Protein AF-0000000067930076 (afdb_homodimer)

Nearest PDB structures (foldseek):
  1twu-assembly1_A-2  TM=6.538E-01  e=2.895E+00  Bacillus subtilis

Solvent-accessible surface area (backbone atoms only — not comparable to full-atom values): 35234 Å² total; per-residue (Å²): 131,61,64,82,67,53,73,68,50,48,54,48,49,50,47,42,44,37,81,84,48,72,69,74,67,78,83,80,60,49,51,68,55,48,52,33,47,51,53,48,25,51,73,21,58,25,33,50,29,37,54,51,34,50,55,71,60,31,71,84,71,45,60,95,36,73,68,50,51,51,50,51,52,53,51,50,45,50,47,40,35,40,41,12,48,27,33,41,42,52,44,52,50,50,53,45,50,52,53,32,52,75,70,68,43,72,67,41,77,45,59,39,66,46,43,14,66,72,51,37,93,50,51,68,49,37,60,38,74,52,45,39,34,37,21,40,66,90,42,44,67,62,49,52,51,50,42,40,76,70,48,29,41,75,49,90,58,67,69,62,17,62,80,37,32,38,42,51,29,24,31,70,65,32,62,74,39,35,39,34,42,26,35,34,75,51,54,51,68,77,46,43,63,26,28,53,49,31,41,65,54,50,38,64,56,31,71,73,45,81,82,31,42,35,42,49,29,51,50,31,36,50,51,29,66,69,38,96,58,62,44,30,54,37,42,41,44,49,35,50,34,24,56,67,54,44,84,47,71,64,37,51,51,45,32,54,51,40,24,64,74,27,39,37,50,55,44,43,29,36,52,28,35,31,35,12,66,59,68,70,33,66,67,35,35,53,56,21,64,69,47,82,78,48,72,57,38,54,51,34,48,68,45,49,37,52,66,39,36,70,30,43,66,35,95,50,26,60,56,25,49,47,31,50,50,49,42,50,52,45,60,64,68,41,80,58,36,90,72,75,133,129,60,62,80,67,53,74,70,50,47,53,47,47,50,47,41,44,38,81,84,49,71,68,76,69,80,83,79,58,48,52,68,54,49,51,34,48,51,54,49,26,51,73,23,59,26,33,50,29,38,52,53,34,50,54,71,59,32,71,82,72,46,60,94,38,71,67,50,53,51,50,50,52,52,50,50,44,52,48,39,36,41,42,11,48,28,33,41,41,51,42,52,50,51,51,46,50,52,53,31,50,76,70,68,43,73,68,42,76,46,59,38,68,46,43,13,66,73,51,36,93,50,52,66,49,38,58,39,72,52,43,40,33,38,21,39,65,90,42,45,67,62,49,50,52,49,42,41,74,70,48,30,40,76,48,91,58,66,69,62,17,62,78,39,32,39,42,52,28,26,30,72,65,32,61,74,38,35,38,34,40,24,34,34,76,49,53,52,71,78,46,43,63,26,28,53,48,33,42,67,53,49,38,65,55,31,69,72,45,82,81,30,41,35,42,48,28,52,50,34,35,50,53,28,67,70,38,96,58,61,46,28,54,37,42,42,43,50,36,53,34,24,55,67,52,45,83,45,71,66,38,50,50,46,32,54,49,39,23,62,75,27,37,37,50,55,44,42,28,34,51,27,36,30,36,13,66,60,68,70,33,66,67,35,36,52,58,21,64,69,48,82,78,47,73,58,38,55,50,35,48,68,45,48,38,53,67,39,37,72,31,44,66,36,95,49,26,62,56,26,48,46,30,50,51,48,40,51,49,45,60,64,67,41,78,59,35,90,72,76,133

Organism: Mesorhizobium plurifarium (NCBI:txid69974)

Foldseek 3Di:
DQDDADPVLLLVLLQQLQLPHALDDDLPQDLVSVVSSLSLCVVLQQNQSNLVSCVVVPPVSYDPDPVSVVVSVVVVVVLVVLVVQQVVLVVLVVVLCVLCVVVPFDKDWAPQQLLLPQLHPHSSSGGDQEIEMAGALVCLVVSVVSSVVSQWDWDPDVPLCNLQQWTWTAHNVHRSYIYIYHQWLQRDPLLQQAFTDHPVLLCVLCVNPPPQLLSNLLSLLCCLLRDPLVQRVVSLSSNVSSLVRQDDVVSLVSNVVSCLQGRCLLSQLLSLCQSCVSNVPVSSNVSSVVRDDDPLSVLSNVLDHVVLSSCCPPPCVVSSVVSSVVNVVSSSPDDGRPDGD/DQDDADPVLLLVLLQQLQLPHALDDDLPADLVSVVSSLSLCVVLQQNQSNLVSCVVVPPVSYDPDPVSVVVSVVVVVVLVVLVVQQVVLVVLVVVLCVLCVVVVFDKDWAPQQLLLPQLHPHSSSGGDQEIEMAGAPVCLVVSVVSSVVSQWDWDPDVPLCNLQQWTWTAHNVHRSYIYIYHQWLQRDPLLQQAFTDHDVLLCVLCVNPPPQLLSRLLSLLCCLLRDPLVQRVVSLSSNVSSLVRDDDVVSLVSNVVSCLQGRCLLSQLLSLCQSCVSNVPVSSNVSSPVRDDDPLSVLSNVLDHVVLSSCCPPPCVVSSVVSSVVNVVSSSPDDGRPDGD

pLDDT: mean 86.09, std 12.57, range [43.91, 98.38]

Sequence (682 aa):
MLPELSPAQEKLLIKLADPEAPADWGNDVSAGDLLALVANAEFHGVLPIVLRKLRERGDADLPNDAGLRQKLAELRDQMTTATGQSMLLQYHGDRVMKALAAKGVPARIVKGPVFARRLYRQLADRPFTDIDILVDPAGIEAANRTIAECGFVLGSGEALSHALQEFKWLEKENSSLLIELHGNLVHDTGMRRRLSLGFRELRAIDKGETDTPAALLTIAIVHAAGGHKFHRLQLCVDVLQGVRALKSPEDEARLLEAARMTGIELELATVLNVTGRLFGAPRAIELADRIKPDLSIRLAKWLITGNMLLRVNSREKLRSRLSRDAFRWVQRLARPRPYPAMLPELSPAQEKLLIKLADPEAPADWGNDVSAGDLLALVANAEFHGVLPIVLRKLRERGDADLPNDAGLRQKLAELRDQMTTATGQSMLLQYHGDRVMKALAAKGVPARIVKGPVFARRLYRQLADRPFTDIDILVDPAGIEAANRTIAECGFVLGSGEALSHALQEFKWLEKENSSLLIELHGNLVHDTGMRRRLSLGFRELRAIDKGETDTPAALLTIAIVHAAGGHKFHRLQLCVDVLQGVRALKSPEDEARLLEAARMTGIELELATVLNVTGRLFGAPRAIELADRIKPDLSIRLAKWLITGNMLLRVNSREKLRSRLSRDAFRWVQRLARPRPYPA

Secondary structure (DSSP, 8-state):
-PPP--HHHHHHHHHHH-TTS-S---S---HHHHHHHHHHHHHTT-HHHHHHHHHHH-GGGS---HHHHHHHHHHHHHHHHHHHHHHHHHHHHHHHHHHHHHTT--EEEESHHHHHHHT-SSGGGS--SEEEEEE-GGGHHHHHHHHHHTTEEE-S-HHHHHHHTEEEEEESSBTT-EEEEESBS---HHHHTT---BHHHHHHHHTT-TT-HHHHHHHHHHHHHHSTTTT-HHHHHHHHHHHHH--SHHHHHHHHHHHHHHT-HHHHHHHHHHHHHHHT-HHHHHHHHTSPP-HHHHHHHHH--HHHHHTSSSTTHHHHHHHHHHHHHHHHHSPPPSS--/-PPP--HHHHHHHHHHH-TTS-S---S---HHHHHHHHHHHHHTT-HHHHHHHHHHH-GGGS---HHHHHHHHHHHHHHHHHHHHHHHHHHHHHHHHHHHHHTT--EEEESHHHHHHHT-SSGGGS--SEEEEEE-GGGHHHHHHHHHHTTEEE-S-HHHHHHHTEEEEEESSBTT-EEEEESBS---HHHHTT---BHHHHHHHHTT-TT-HHHHHHHHHHHHHHSTTTT-HHHHHHHHHHHHH--SHHHHHHHHHHHHHHT-HHHHHHHHHHHHHHHT-HHHHHHHHTSPP-HHHHHHHHHS-HHHHHTSSSTTHHHHHHHHHHHHHHHHHSPPPSS--

InterPro domains:
  IPR039498 Uncharacterised nucleotidyltransferase [PF14907] (35-280)

Radius of gyration: 28.94 Å; Cα contacts (8 Å, |Δi|>4): 1090; chains: 2; bounding box: 57×86×63 Å

Structure (mmCIF, N/CA/C/O backbone):
data_AF-0000000067930076-model_v1
#
loop_
_entity.id
_entity.type
_entity.pdbx_description
1 polymer 'Nucleotidyltransferase family protein'
#
loop_
_atom_site.group_PDB
_atom_site.id
_atom_site.type_symbol
_atom_site.label_atom_id
_atom_site.label_alt_id
_atom_site.label_comp_id
_atom_site.label_asym_id
_atom_site.label_entity_id
_atom_site.label_seq_id
_atom_site.pdbx_PDB_ins_code
_atom_site.Cartn_x
_atom_site.Cartn_y
_atom_site.Cartn_z
_atom_site.occupancy
_atom_site.B_iso_or_equiv
_atom_site.auth_seq_id
_atom_site.auth_comp_id
_atom_site.auth_asym_id
_atom_site.auth_atom_id
_atom_site.pdbx_PDB_model_num
ATOM 1 N N . MET A 1 1 ? 26.109 11.484 10.531 1 65.06 1 MET A N 1
ATOM 2 C CA . MET A 1 1 ? 25.938 12.883 10.156 1 65.06 1 MET A CA 1
ATOM 3 C C . MET A 1 1 ? 25.391 13 8.734 1 65.06 1 MET A C 1
ATOM 5 O O . MET A 1 1 ? 25.766 12.211 7.863 1 65.06 1 MET A O 1
ATOM 9 N N . LEU A 1 2 ? 24.375 13.844 8.508 1 79.62 2 LEU A N 1
ATOM 10 C CA . LEU A 1 2 ? 23.797 14.07 7.184 1 79.62 2 LEU A CA 1
ATOM 11 C C . LEU A 1 2 ? 24.812 14.758 6.27 1 79.62 2 LEU A C 1
ATOM 13 O O . LEU A 1 2 ? 25.5 15.695 6.68 1 79.62 2 LEU A O 1
ATOM 17 N N . PRO A 1 3 ? 25.094 14.234 5.164 1 85.19 3 PRO A N 1
ATOM 18 C CA . PRO A 1 3 ? 26.016 14.883 4.23 1 85.19 3 PRO A CA 1
ATOM 19 C C . PRO A 1 3 ? 25.625 16.328 3.906 1 85.19 3 PRO A C 1
ATOM 21 O O . PRO A 1 3 ? 24.422 16.609 3.76 1 85.19 3 PRO A O 1
ATOM 24 N N . GLU A 1 4 ? 26.609 17.188 3.826 1 84.94 4 GLU A N 1
ATOM 25 C CA . GLU A 1 4 ? 26.375 18.594 3.48 1 84.94 4 GLU A CA 1
ATOM 26 C C . GLU A 1 4 ? 26.047 18.75 1.997 1 84.94 4 GLU A C 1
ATOM 28 O O . GLU A 1 4 ? 26.625 18.047 1.156 1 84.94 4 GLU A O 1
ATOM 33 N N . LEU A 1 5 ? 25.188 19.672 1.793 1 88.56 5 LEU A N 1
ATOM 34 C CA . LEU A 1 5 ? 24.812 19.969 0.413 1 88.56 5 LEU A CA 1
ATOM 35 C C . LEU A 1 5 ? 25.359 21.328 -0.018 1 88.56 5 LEU A C 1
ATOM 37 O O . LEU A 1 5 ? 25.344 22.281 0.764 1 88.56 5 LEU A O 1
ATOM 41 N N . SER A 1 6 ? 25.938 21.359 -1.225 1 87.31 6 SER A N 1
ATOM 42 C CA . SER A 1 6 ? 26.234 22.656 -1.831 1 87.31 6 SER A CA 1
ATOM 43 C C . SER A 1 6 ? 24.969 23.469 -2.072 1 87.31 6 SER A C 1
ATOM 45 O O . SER A 1 6 ? 23.875 22.922 -2.053 1 87.31 6 SER A O 1
ATOM 47 N N . PRO A 1 7 ? 25.156 24.766 -2.234 1 87 7 PRO A N 1
ATOM 48 C CA . PRO A 1 7 ? 23.984 25.594 -2.52 1 87 7 PRO A CA 1
ATOM 49 C C . PRO A 1 7 ? 23.188 25.109 -3.732 1 87 7 PRO A C 1
ATOM 51 O O . PRO A 1 7 ? 21.953 25.125 -3.721 1 87 7 PRO A O 1
ATOM 54 N N . ALA A 1 8 ? 23.891 24.641 -4.688 1 86.81 8 ALA A N 1
ATOM 55 C CA . ALA A 1 8 ? 23.219 24.141 -5.879 1 86.81 8 ALA A CA 1
ATOM 56 C C . ALA A 1 8 ? 22.438 22.859 -5.562 1 86.81 8 ALA A C 1
ATOM 58 O O . ALA A 1 8 ? 21.328 22.672 -6.074 1 86.81 8 ALA A O 1
ATOM 59 N N . GLN A 1 9 ? 22.938 22.062 -4.688 1 88.12 9 GLN A N 1
ATOM 60 C CA . GLN A 1 9 ? 22.281 20.828 -4.285 1 88.12 9 GLN A CA 1
ATOM 61 C C . GLN A 1 9 ? 21.062 21.109 -3.41 1 88.12 9 GLN A C 1
ATOM 63 O O . GLN A 1 9 ? 20.062 20.406 -3.498 1 88.12 9 GLN A O 1
ATOM 68 N N . GLU A 1 10 ? 21.234 22.109 -2.598 1 90.31 10 GLU A N 1
ATOM 69 C CA . GLU A 1 10 ? 20.109 22.516 -1.773 1 90.31 10 GLU A CA 1
ATOM 70 C C . GLU A 1 10 ? 18.938 22.984 -2.635 1 90.31 10 GLU A C 1
ATOM 72 O O . GLU A 1 10 ? 17.781 22.609 -2.383 1 90.31 10 GLU A O 1
ATOM 77 N N . LYS A 1 11 ? 19.297 23.766 -3.619 1 89.94 11 LYS A N 1
ATOM 78 C CA . LYS A 1 11 ? 18.266 24.234 -4.539 1 89.94 11 LYS A CA 1
ATOM 79 C C . LYS A 1 11 ? 17.609 23.078 -5.27 1 89.94 11 LYS A C 1
ATOM 81 O O . LYS A 1 11 ? 16.391 23.078 -5.484 1 89.94 11 LYS A O 1
ATOM 86 N N . LEU A 1 12 ? 18.391 22.141 -5.598 1 90.88 12 LEU A N 1
ATOM 87 C CA . LEU A 1 12 ? 17.859 20.953 -6.27 1 90.88 12 LEU A CA 1
ATOM 88 C C . LEU A 1 12 ? 16.953 20.172 -5.34 1 90.88 12 LEU A C 1
ATOM 90 O O . LEU A 1 12 ? 15.883 19.703 -5.75 1 90.88 12 LEU A O 1
ATOM 94 N N . LEU A 1 13 ? 17.312 20 -4.102 1 92.75 13 LEU A N 1
ATOM 95 C CA . LEU A 1 13 ? 16.5 19.281 -3.123 1 92.75 13 LEU A CA 1
ATOM 96 C C . LEU A 1 13 ? 15.148 19.953 -2.957 1 92.75 13 LEU A C 1
ATOM 98 O O . LEU A 1 13 ? 14.117 19.281 -2.936 1 92.75 13 LEU A O 1
ATOM 102 N N . ILE A 1 14 ? 15.18 21.281 -2.902 1 93.5 14 ILE A N 1
ATOM 103 C CA . ILE A 1 14 ? 13.945 22.047 -2.73 1 93.5 14 ILE A CA 1
ATOM 104 C C . ILE A 1 14 ? 13.047 21.844 -3.951 1 93.5 14 ILE A C 1
ATOM 106 O O . ILE A 1 14 ? 11.844 21.625 -3.812 1 93.5 14 ILE A O 1
ATOM 110 N N . LYS A 1 15 ? 13.648 21.875 -5.066 1 93.19 15 LYS A N 1
ATOM 111 C CA . LYS A 1 15 ? 12.898 21.672 -6.297 1 93.19 15 LYS A CA 1
ATOM 112 C C . LYS A 1 15 ? 12.297 20.266 -6.348 1 93.19 15 LYS A C 1
ATOM 114 O O . LYS A 1 15 ? 11.125 20.094 -6.703 1 93.19 15 LYS A O 1
ATOM 119 N N . LEU A 1 16 ? 13.031 19.312 -5.918 1 93.44 16 LEU A N 1
ATOM 120 C CA . LEU A 1 16 ? 12.578 17.922 -5.953 1 93.44 16 LEU A CA 1
ATOM 121 C C . LEU A 1 16 ? 11.547 17.656 -4.863 1 93.44 16 LEU A C 1
ATOM 123 O O . LEU A 1 16 ? 10.711 16.766 -4.996 1 93.44 16 LEU A O 1
ATOM 127 N N . ALA A 1 17 ? 11.633 18.438 -3.824 1 95.25 17 ALA A N 1
ATOM 128 C CA . ALA A 1 17 ? 10.727 18.25 -2.693 1 95.25 17 ALA A CA 1
ATOM 129 C C . ALA A 1 17 ? 9.312 18.703 -3.041 1 95.25 17 ALA A C 1
ATOM 131 O O . ALA A 1 17 ? 8.344 18.297 -2.395 1 95.25 17 ALA A O 1
ATOM 132 N N . ASP A 1 18 ? 9.195 19.641 -3.973 1 96.62 18 ASP A N 1
ATOM 133 C CA . ASP A 1 18 ? 7.883 20.078 -4.422 1 96.62 18 ASP A CA 1
ATOM 134 C C . ASP A 1 18 ? 7.207 19.016 -5.285 1 96.62 18 ASP A C 1
ATOM 136 O O . ASP A 1 18 ? 7.648 18.75 -6.402 1 96.62 18 ASP A O 1
ATOM 140 N N . PRO A 1 19 ? 6.129 18.438 -4.75 1 96.44 19 PRO A N 1
ATOM 141 C CA . PRO A 1 19 ? 5.512 17.328 -5.488 1 96.44 19 PRO A CA 1
ATOM 142 C C . PRO A 1 19 ? 4.973 17.766 -6.852 1 96.44 19 PRO A C 1
ATOM 144 O O . PRO A 1 19 ? 4.801 16.922 -7.742 1 96.44 19 PRO A O 1
ATOM 147 N N . GLU A 1 20 ? 4.762 19 -7.145 1 94.62 20 GLU A N 1
ATOM 148 C CA . GLU A 1 20 ? 4.133 19.469 -8.383 1 94.62 20 GLU A CA 1
ATOM 149 C C . GLU A 1 20 ? 5.176 20 -9.359 1 94.62 20 GLU A C 1
ATOM 151 O O . GLU A 1 20 ? 4.875 20.203 -10.539 1 94.62 20 GLU A O 1
ATOM 156 N N . ALA A 1 21 ? 6.395 20.203 -8.852 1 92.12 21 ALA A N 1
ATOM 157 C CA . ALA A 1 21 ? 7.449 20.656 -9.75 1 92.12 21 ALA A CA 1
ATOM 158 C C . ALA A 1 21 ? 7.875 19.547 -10.703 1 92.12 21 ALA A C 1
ATOM 160 O O . ALA A 1 21 ? 7.82 18.359 -10.352 1 92.12 21 ALA A O 1
ATOM 161 N N . PRO A 1 22 ? 8.211 19.844 -11.891 1 87.62 22 PRO A N 1
ATOM 162 C CA . PRO A 1 22 ? 8.664 18.812 -12.828 1 87.62 22 PRO A CA 1
ATOM 163 C C . PRO A 1 22 ? 9.93 18.109 -12.367 1 87.62 22 PRO A C 1
ATOM 165 O O . PRO A 1 22 ? 10.734 18.688 -11.625 1 87.62 22 PRO A O 1
ATOM 168 N N . ALA A 1 23 ? 9.984 16.859 -12.711 1 81.19 23 ALA A N 1
ATOM 169 C CA . ALA A 1 23 ? 11.172 16.062 -12.43 1 81.19 23 ALA A CA 1
ATOM 170 C C . ALA A 1 23 ? 12.281 16.375 -13.43 1 81.19 23 ALA A C 1
ATOM 172 O O . ALA A 1 23 ? 12.703 15.492 -14.188 1 81.19 23 ALA A O 1
ATOM 173 N N . ASP A 1 24 ? 12.586 17.609 -13.602 1 76.69 24 ASP A N 1
ATOM 174 C CA . ASP A 1 24 ? 13.586 17.984 -14.594 1 76.69 24 ASP A CA 1
ATOM 175 C C . ASP A 1 24 ? 14.789 18.656 -13.938 1 76.69 24 ASP A C 1
ATOM 177 O O . ASP A 1 24 ? 14.656 19.719 -13.336 1 76.69 24 ASP A O 1
ATOM 181 N N . TRP A 1 25 ? 15.789 17.844 -13.734 1 70.62 25 TRP A N 1
ATOM 182 C CA . TRP A 1 25 ? 17.031 18.438 -13.25 1 70.62 25 TRP A CA 1
ATOM 183 C C . TRP A 1 25 ? 18.188 18.109 -14.188 1 70.62 25 TRP A C 1
ATOM 185 O O . TRP A 1 25 ? 18.078 17.234 -15.039 1 70.62 25 TRP A O 1
ATOM 195 N N . GLY A 1 26 ? 19.031 19.078 -14.234 1 65.69 26 GLY A N 1
ATOM 196 C CA . GLY A 1 26 ? 20.172 18.922 -15.133 1 65.69 26 GLY A CA 1
ATOM 197 C C . GLY A 1 26 ? 20.891 17.609 -14.977 1 65.69 26 GLY A C 1
ATOM 198 O O . GLY A 1 26 ? 20.703 16.906 -13.977 1 65.69 26 GLY A O 1
ATOM 199 N N . ASN A 1 27 ? 21.406 16.922 -16.047 1 63.16 27 ASN A N 1
ATOM 200 C CA . ASN A 1 27 ? 22.016 15.609 -16.203 1 63.16 27 ASN A CA 1
ATOM 201 C C . ASN A 1 27 ? 23.359 15.523 -15.5 1 63.16 27 ASN A C 1
ATOM 203 O O . ASN A 1 27 ? 24.016 14.477 -15.5 1 63.16 27 ASN A O 1
ATOM 207 N N . ASP A 1 28 ? 23.719 16.562 -14.789 1 72.31 28 ASP A N 1
ATOM 208 C CA . ASP A 1 28 ? 25.125 16.516 -14.406 1 72.31 28 ASP A CA 1
ATOM 209 C C . ASP A 1 28 ? 25.281 16.219 -12.922 1 72.31 28 ASP A C 1
ATOM 211 O O . ASP A 1 28 ? 26.266 16.625 -12.297 1 72.31 28 ASP A O 1
ATOM 215 N N . VAL A 1 29 ? 24.391 15.461 -12.422 1 81.88 29 VAL A N 1
ATOM 216 C CA . VAL A 1 29 ? 24.531 15.188 -10.992 1 81.88 29 VAL A CA 1
ATOM 217 C C . VAL A 1 29 ? 25.328 13.891 -10.797 1 81.88 29 VAL A C 1
ATOM 219 O O . VAL A 1 29 ? 25 12.859 -11.391 1 81.88 29 VAL A O 1
ATOM 222 N N . SER A 1 30 ? 26.453 13.992 -10.039 1 88.62 30 SER A N 1
ATOM 223 C CA . SER A 1 30 ? 27.281 12.82 -9.766 1 88.62 30 SER A CA 1
ATOM 224 C C . SER A 1 30 ? 26.562 11.836 -8.844 1 88.62 30 SER A C 1
ATOM 226 O O . SER A 1 30 ? 25.562 12.188 -8.211 1 88.62 30 SER A O 1
ATOM 228 N N . ALA A 1 31 ? 27.109 10.633 -8.773 1 91.69 31 ALA A N 1
ATOM 229 C CA . ALA A 1 31 ? 26.547 9.617 -7.879 1 91.69 31 ALA A CA 1
ATOM 230 C C . ALA A 1 31 ? 26.641 10.07 -6.426 1 91.69 31 ALA A C 1
ATOM 232 O O . ALA A 1 31 ? 25.688 9.898 -5.656 1 91.69 31 ALA A O 1
ATOM 233 N N . GLY A 1 32 ? 27.75 10.602 -6.113 1 90.94 32 GLY A N 1
ATOM 234 C CA . GLY A 1 32 ? 27.938 11.117 -4.766 1 90.94 32 GLY A CA 1
ATOM 235 C C . GLY A 1 32 ? 26.953 12.219 -4.406 1 90.94 32 GLY A C 1
ATOM 236 O O . GLY A 1 32 ? 26.422 12.25 -3.295 1 90.94 32 GLY A O 1
ATOM 237 N N . ASP A 1 33 ? 26.719 13.078 -5.344 1 89.69 33 ASP A N 1
ATOM 238 C CA . ASP A 1 33 ? 25.766 14.164 -5.133 1 89.69 33 ASP A CA 1
ATOM 239 C C . ASP A 1 33 ? 24.344 13.625 -4.926 1 89.69 33 ASP A C 1
ATOM 241 O O . ASP A 1 33 ? 23.609 14.109 -4.059 1 89.69 33 ASP A O 1
ATOM 245 N N . LEU A 1 34 ? 24.062 12.672 -5.656 1 91.25 34 LEU A N 1
ATOM 246 C CA . LEU A 1 34 ? 22.734 12.102 -5.566 1 91.25 34 LEU A CA 1
ATOM 247 C C . LEU A 1 34 ? 22.531 11.367 -4.246 1 91.25 34 LEU A C 1
ATOM 249 O O . LEU A 1 34 ? 21.453 11.43 -3.646 1 91.25 34 LEU A O 1
ATOM 253 N N . LEU A 1 35 ? 23.578 10.711 -3.836 1 93.69 35 LEU A N 1
ATOM 254 C CA . LEU A 1 35 ? 23.516 10.023 -2.549 1 93.69 35 LEU A CA 1
ATOM 255 C C . LEU A 1 35 ? 23.312 11.023 -1.412 1 93.69 35 LEU A C 1
ATOM 257 O O . LEU A 1 35 ? 22.516 10.781 -0.501 1 93.69 35 LEU A O 1
ATOM 261 N N . ALA A 1 36 ? 24 12.109 -1.497 1 93.06 36 ALA A N 1
ATOM 262 C CA . ALA A 1 36 ? 23.828 13.156 -0.498 1 93.06 36 ALA A CA 1
ATOM 263 C C . ALA A 1 36 ? 22.422 13.727 -0.538 1 93.06 36 ALA A C 1
ATOM 265 O O . ALA A 1 36 ? 21.812 13.984 0.507 1 93.06 36 ALA A O 1
ATOM 266 N N . LEU A 1 37 ? 21.953 13.875 -1.714 1 92.69 37 LEU A N 1
ATOM 267 C CA . LEU A 1 37 ? 20.625 14.438 -1.908 1 92.69 37 LEU A CA 1
ATOM 268 C C . LEU A 1 37 ? 19.547 13.523 -1.314 1 92.69 37 LEU A C 1
ATOM 270 O O . LEU A 1 37 ? 18.656 13.984 -0.596 1 92.69 37 LEU A O 1
ATOM 274 N N . VAL A 1 38 ? 19.641 12.266 -1.553 1 94.31 38 VAL A N 1
ATOM 275 C CA . VAL A 1 38 ? 18.625 11.336 -1.085 1 94.31 38 VAL A CA 1
ATOM 276 C C . VAL A 1 38 ? 18.719 11.188 0.433 1 94.31 38 VAL A C 1
ATOM 278 O O . VAL A 1 38 ? 17.688 11.023 1.107 1 94.31 38 VAL A O 1
ATOM 281 N N . ALA A 1 39 ? 19.875 11.25 0.98 1 93.94 39 ALA A N 1
ATOM 282 C CA . ALA A 1 39 ? 20.031 11.219 2.432 1 93.94 39 ALA A CA 1
ATOM 283 C C . ALA A 1 39 ? 19.328 12.406 3.082 1 93.94 39 ALA A C 1
ATOM 285 O O . ALA A 1 39 ? 18.625 12.25 4.09 1 93.94 39 ALA A O 1
ATOM 286 N N . ASN A 1 40 ? 19.5 13.547 2.508 1 93.25 40 ASN A N 1
ATOM 287 C CA . ASN A 1 40 ? 18.828 14.742 3.014 1 93.25 40 ASN A CA 1
ATOM 288 C C . ASN A 1 40 ? 17.312 14.664 2.807 1 93.25 40 ASN A C 1
ATOM 290 O O . ASN A 1 40 ? 16.547 15.094 3.67 1 93.25 40 ASN A O 1
ATOM 294 N N . ALA A 1 41 ? 16.938 14.109 1.657 1 94.94 41 ALA A N 1
ATOM 295 C CA . ALA A 1 41 ? 15.516 13.945 1.387 1 94.94 41 ALA A CA 1
ATOM 296 C C . ALA A 1 41 ? 14.852 13.062 2.438 1 94.94 41 ALA A C 1
ATOM 298 O O . ALA A 1 41 ? 13.727 13.328 2.869 1 94.94 41 ALA A O 1
ATOM 299 N N . GLU A 1 42 ? 15.523 12.016 2.812 1 93.5 42 GLU A N 1
ATOM 300 C CA . GLU A 1 42 ? 15.016 11.125 3.846 1 93.5 42 GLU A CA 1
ATOM 301 C C . GLU A 1 42 ? 14.859 11.852 5.18 1 93.5 42 GLU A C 1
ATOM 303 O O . GLU A 1 42 ? 13.812 11.758 5.824 1 93.5 42 GLU A O 1
ATOM 308 N N . PHE A 1 43 ? 15.852 12.633 5.531 1 90.12 43 PHE A N 1
ATOM 309 C CA . PHE A 1 43 ? 15.836 13.383 6.777 1 90.12 43 PHE A CA 1
ATOM 310 C C . PHE A 1 43 ? 14.695 14.391 6.785 1 90.12 43 PHE A C 1
ATOM 312 O O . PHE A 1 43 ? 13.984 14.523 7.785 1 90.12 43 PHE A O 1
ATOM 319 N N . HIS A 1 44 ? 14.422 15.008 5.699 1 92.69 44 HIS A N 1
ATOM 320 C CA . HIS A 1 44 ? 13.453 16.094 5.602 1 92.69 44 HIS A CA 1
ATOM 321 C C . HIS A 1 44 ? 12.055 15.555 5.301 1 92.69 44 HIS A C 1
ATOM 323 O O . HIS A 1 44 ? 11.117 16.328 5.086 1 92.69 44 HIS A O 1
ATOM 329 N N . GLY A 1 45 ? 11.93 14.227 5.164 1 93.5 45 GLY A N 1
ATOM 330 C CA . GLY A 1 45 ? 10.617 13.609 5.008 1 93.5 45 GLY A CA 1
ATOM 331 C C . GLY A 1 45 ? 10.055 13.758 3.607 1 93.5 45 GLY A C 1
ATOM 332 O O . GLY A 1 45 ? 8.844 13.633 3.404 1 93.5 45 GLY A O 1
ATOM 333 N N . VAL A 1 46 ? 10.922 14.055 2.615 1 96.25 46 VAL A N 1
ATOM 334 C CA . VAL A 1 46 ? 10.422 14.273 1.264 1 96.25 46 VAL A CA 1
ATOM 335 C C . VAL A 1 46 ? 10.961 13.203 0.327 1 96.25 46 VAL A C 1
ATOM 337 O O . VAL A 1 46 ? 10.891 13.336 -0.897 1 96.25 46 VAL A O 1
ATOM 340 N N . LEU A 1 47 ? 11.508 12.156 0.903 1 96.19 47 LEU A N 1
ATOM 341 C CA . LEU A 1 47 ? 12.117 11.078 0.142 1 96.19 47 LEU A CA 1
ATOM 342 C C . LEU A 1 47 ? 11.109 10.453 -0.818 1 96.19 47 LEU A C 1
ATOM 344 O O . LEU A 1 47 ? 11.438 10.164 -1.971 1 96.19 47 LEU A O 1
ATOM 348 N N . PRO A 1 48 ? 9.844 10.234 -0.411 1 96.25 48 PRO A N 1
ATOM 349 C CA . PRO A 1 48 ? 8.883 9.617 -1.336 1 96.25 48 PRO A CA 1
ATOM 350 C C . PRO A 1 48 ? 8.727 10.414 -2.633 1 96.25 48 PRO A C 1
ATOM 352 O O . PRO A 1 48 ? 8.688 9.828 -3.717 1 96.25 48 PRO A O 1
ATOM 355 N N . ILE A 1 49 ? 8.688 11.664 -2.555 1 96.38 49 ILE A N 1
ATOM 356 C CA . ILE A 1 49 ? 8.531 12.523 -3.725 1 96.38 49 ILE A CA 1
ATOM 357 C C . ILE A 1 49 ? 9.781 12.445 -4.598 1 96.38 49 ILE A C 1
ATOM 359 O O . ILE A 1 49 ? 9.688 12.305 -5.816 1 96.38 49 ILE A O 1
ATOM 363 N N . VAL A 1 50 ? 10.914 12.516 -3.924 1 94.88 50 VAL A N 1
ATOM 364 C CA . VAL A 1 50 ? 12.188 12.5 -4.637 1 94.88 50 VAL A CA 1
ATOM 365 C C . VAL A 1 50 ? 12.344 11.18 -5.383 1 94.88 50 VAL A C 1
ATOM 367 O O . VAL A 1 50 ? 12.711 11.156 -6.559 1 94.88 50 VAL A O 1
ATOM 370 N N . LEU A 1 51 ? 12.055 10.102 -4.73 1 94 51 LEU A N 1
ATOM 371 C CA . LEU A 1 51 ? 12.203 8.789 -5.348 1 94 51 LEU A CA 1
ATOM 372 C C . LEU A 1 51 ? 11.242 8.625 -6.523 1 94 51 LEU A C 1
ATOM 374 O O . LEU A 1 51 ? 11.594 8.039 -7.547 1 94 51 LEU A O 1
ATOM 378 N N . ARG A 1 52 ? 10.023 9.039 -6.371 1 92.75 52 ARG A N 1
ATOM 379 C CA . ARG A 1 52 ? 9.07 9 -7.473 1 92.75 52 ARG A CA 1
ATOM 380 C C . ARG A 1 52 ? 9.609 9.758 -8.688 1 92.75 52 ARG A C 1
ATOM 382 O O . ARG A 1 52 ? 9.531 9.266 -9.812 1 92.75 52 ARG A O 1
ATOM 389 N N . LYS A 1 53 ? 10.156 10.883 -8.477 1 92.25 53 LYS A N 1
ATOM 390 C CA . LYS A 1 53 ? 10.656 11.719 -9.562 1 92.25 53 LYS A CA 1
ATOM 391 C C . LYS A 1 53 ? 11.883 11.078 -10.219 1 92.25 53 LYS A C 1
ATOM 393 O O . LYS A 1 53 ? 12.062 11.18 -11.438 1 92.25 53 LYS A O 1
ATOM 398 N N . LEU A 1 54 ? 12.727 10.516 -9.383 1 89.81 54 LEU A N 1
ATOM 399 C CA . LEU A 1 54 ? 13.867 9.789 -9.945 1 89.81 54 LEU A CA 1
ATOM 400 C C . LEU A 1 54 ? 13.391 8.656 -10.844 1 89.81 54 LEU A C 1
ATOM 402 O O . LEU A 1 54 ? 13.969 8.414 -11.906 1 89.81 54 LEU A O 1
ATOM 406 N N . ARG A 1 55 ? 12.359 8.023 -10.406 1 86.75 55 ARG A N 1
ATOM 407 C CA . ARG A 1 55 ? 11.797 6.93 -11.195 1 86.75 55 ARG A CA 1
ATOM 408 C C . ARG A 1 55 ? 11.195 7.453 -12.492 1 86.75 55 ARG A C 1
ATOM 410 O O . ARG A 1 55 ? 11.352 6.836 -13.547 1 86.75 55 ARG A O 1
ATOM 417 N N . GLU A 1 56 ? 10.5 8.531 -12.445 1 85.12 56 GLU A N 1
ATOM 418 C CA . GLU A 1 56 ? 9.859 9.141 -13.602 1 85.12 56 GLU A CA 1
ATOM 419 C C . GLU A 1 56 ? 10.891 9.555 -14.648 1 85.12 56 GLU A C 1
ATOM 421 O O . GLU A 1 56 ? 10.633 9.477 -15.852 1 85.12 56 GLU A O 1
ATOM 426 N N . ARG A 1 57 ? 11.906 10.023 -14.156 1 81.56 57 ARG A N 1
ATOM 427 C CA . ARG A 1 57 ? 12.969 10.422 -15.07 1 81.56 57 ARG A CA 1
ATOM 428 C C . ARG A 1 57 ? 13.602 9.211 -15.742 1 81.56 57 ARG A C 1
ATOM 430 O O . ARG A 1 57 ? 14.094 9.297 -16.875 1 81.56 57 ARG A O 1
ATOM 437 N N . GLY A 1 58 ? 13.516 8.086 -15.07 1 78.62 58 GLY A N 1
ATOM 438 C CA . GLY A 1 58 ? 14.062 6.855 -15.609 1 78.62 58 GLY A CA 1
ATOM 439 C C . GLY A 1 58 ? 15.438 6.516 -15.055 1 78.62 58 GLY A C 1
ATOM 440 O O . GLY A 1 58 ? 16.312 7.387 -14.969 1 78.62 58 GLY A O 1
ATOM 441 N N . ASP A 1 59 ? 15.688 5.367 -14.688 1 70.69 59 ASP A N 1
ATOM 442 C CA . ASP A 1 59 ? 16.938 4.879 -14.109 1 70.69 59 ASP A CA 1
ATOM 443 C C . ASP A 1 59 ? 18.094 5.035 -15.094 1 70.69 59 ASP A C 1
ATOM 445 O O . ASP A 1 59 ? 19.25 5.168 -14.68 1 70.69 59 ASP A O 1
ATOM 449 N N . ALA A 1 60 ? 17.719 5.078 -16.281 1 72.12 60 ALA A N 1
ATOM 450 C CA . ALA A 1 60 ? 18.766 5.156 -17.312 1 72.12 60 ALA A CA 1
ATOM 451 C C . ALA A 1 60 ? 19.453 6.516 -17.297 1 72.12 60 ALA A C 1
ATOM 453 O O . ALA A 1 60 ? 20.594 6.641 -17.734 1 72.12 60 ALA A O 1
ATOM 454 N N . ASP A 1 61 ? 18.859 7.527 -16.719 1 79.56 61 ASP A N 1
ATOM 455 C CA . ASP A 1 61 ? 19.406 8.883 -16.703 1 79.56 61 ASP A CA 1
ATOM 456 C C . ASP A 1 61 ? 20.219 9.125 -15.43 1 79.56 61 ASP A C 1
ATOM 458 O O . ASP A 1 61 ? 20.812 10.195 -15.258 1 79.56 61 ASP A O 1
ATOM 462 N N . LEU A 1 62 ? 20.312 8.031 -14.617 1 84.94 62 LEU A N 1
ATOM 463 C CA . LEU A 1 62 ? 21.047 8.148 -13.375 1 84.94 62 LEU A CA 1
ATOM 464 C C . LEU A 1 62 ? 22.5 7.684 -13.555 1 84.94 62 LEU A C 1
ATOM 466 O O . LEU A 1 62 ? 22.781 6.883 -14.445 1 84.94 62 LEU A O 1
ATOM 470 N N . PRO A 1 63 ? 23.375 8.258 -12.789 1 86.94 63 PRO A N 1
ATOM 471 C CA . PRO A 1 63 ? 24.766 7.781 -12.875 1 86.94 63 PRO A CA 1
ATOM 472 C C . PRO A 1 63 ? 24.875 6.266 -12.75 1 86.94 63 PRO A C 1
ATOM 474 O O . PRO A 1 63 ? 24.156 5.652 -11.961 1 86.94 63 PRO A O 1
ATOM 477 N N . ASN A 1 64 ? 25.719 5.75 -13.586 1 87.69 64 ASN A N 1
ATOM 478 C CA . ASN A 1 64 ? 25.969 4.312 -13.523 1 87.69 64 ASN A CA 1
ATOM 479 C C . ASN A 1 64 ? 26.906 3.951 -12.367 1 87.69 64 ASN A C 1
ATOM 481 O O . ASN A 1 64 ? 28.109 3.834 -12.562 1 87.69 64 ASN A O 1
ATOM 485 N N . ASP A 1 65 ? 26.453 3.951 -11.25 1 92.12 65 ASP A N 1
ATOM 486 C CA . ASP A 1 65 ? 27.172 3.66 -10.016 1 92.12 65 ASP A CA 1
ATOM 487 C C . ASP A 1 65 ? 26.469 2.582 -9.203 1 92.12 65 ASP A C 1
ATOM 489 O O . ASP A 1 65 ? 25.297 2.734 -8.859 1 92.12 65 ASP A O 1
ATOM 493 N N . ALA A 1 66 ? 27.219 1.525 -8.945 1 91.31 66 ALA A N 1
ATOM 494 C CA . ALA A 1 66 ? 26.625 0.358 -8.289 1 91.31 66 ALA A CA 1
ATOM 495 C C . ALA A 1 66 ? 26.156 0.704 -6.883 1 91.31 66 ALA A C 1
ATOM 497 O O . ALA A 1 66 ? 25.109 0.22 -6.441 1 91.31 66 ALA A O 1
ATOM 498 N N . GLY A 1 67 ? 26.922 1.495 -6.227 1 92 67 GLY A N 1
ATOM 499 C CA . GLY A 1 67 ? 26.531 1.914 -4.887 1 92 67 GLY A CA 1
ATOM 500 C C . GLY A 1 67 ? 25.266 2.74 -4.859 1 92 67 GLY A C 1
ATOM 501 O O . GLY A 1 67 ? 24.406 2.541 -4 1 92 67 GLY A O 1
ATOM 502 N N . LEU A 1 68 ? 25.188 3.619 -5.789 1 92.81 68 LEU A N 1
ATOM 503 C CA . LEU A 1 68 ? 23.984 4.441 -5.914 1 92.81 68 LEU A CA 1
ATOM 504 C C . LEU A 1 68 ? 22.766 3.58 -6.227 1 92.81 68 LEU A C 1
ATOM 506 O O . LEU A 1 68 ? 21.719 3.738 -5.605 1 92.81 68 LEU A O 1
ATOM 510 N N . ARG A 1 69 ? 22.922 2.672 -7.102 1 90.44 69 ARG A N 1
ATOM 511 C CA . ARG A 1 69 ? 21.828 1.805 -7.496 1 90.44 69 ARG A CA 1
ATOM 512 C C . ARG A 1 69 ? 21.344 0.957 -6.32 1 90.44 69 ARG A C 1
ATOM 514 O O . ARG A 1 69 ? 20.141 0.793 -6.117 1 90.44 69 ARG A O 1
ATOM 521 N N . GLN A 1 70 ? 22.266 0.501 -5.609 1 89.94 70 GLN A N 1
ATOM 522 C CA . GLN A 1 70 ? 21.938 -0.305 -4.441 1 89.94 70 GLN A CA 1
ATOM 523 C C . GLN A 1 70 ? 21.188 0.522 -3.396 1 89.94 70 GLN A C 1
ATOM 525 O O . GLN A 1 70 ? 20.188 0.076 -2.848 1 89.94 70 GLN A O 1
ATOM 530 N N . LYS A 1 71 ? 21.656 1.671 -3.188 1 93.25 71 LYS A N 1
ATOM 531 C CA . LYS A 1 71 ? 21.031 2.541 -2.197 1 93.25 71 LYS A CA 1
ATOM 532 C C . LYS A 1 71 ? 19.625 2.926 -2.621 1 93.25 71 LYS A C 1
ATOM 534 O O . LYS A 1 71 ? 18.703 2.918 -1.803 1 93.25 71 LYS A O 1
ATOM 539 N N . LEU A 1 72 ? 19.5 3.254 -3.854 1 92.44 72 LEU A N 1
ATOM 540 C CA . LEU A 1 72 ? 18.188 3.617 -4.359 1 92.44 72 LEU A CA 1
ATOM 541 C C . LEU A 1 72 ? 17.219 2.447 -4.246 1 92.44 72 LEU A C 1
ATOM 543 O O . LEU A 1 72 ? 16.047 2.633 -3.889 1 92.44 72 LEU A O 1
ATOM 547 N N . ALA A 1 73 ? 17.688 1.276 -4.488 1 87.38 73 ALA A N 1
ATOM 548 C CA . ALA A 1 73 ? 16.844 0.083 -4.363 1 87.38 73 ALA A CA 1
ATOM 549 C C . ALA A 1 73 ? 16.391 -0.115 -2.92 1 87.38 73 ALA A C 1
ATOM 551 O O . ALA A 1 73 ? 15.219 -0.405 -2.67 1 87.38 73 ALA A O 1
ATOM 552 N N . GLU A 1 74 ? 17.25 0.075 -2.01 1 90 74 GLU A N 1
ATOM 553 C CA . GLU A 1 74 ? 16.938 -0.049 -0.589 1 90 74 GLU A CA 1
ATOM 554 C C . GLU A 1 74 ? 15.898 0.979 -0.159 1 90 74 GLU A C 1
ATOM 556 O O . GLU A 1 74 ? 14.961 0.651 0.572 1 90 74 GLU A O 1
ATOM 561 N N . LEU A 1 75 ? 16.125 2.16 -0.641 1 93.44 75 LEU A N 1
ATOM 562 C CA . LEU A 1 75 ? 15.203 3.234 -0.272 1 93.44 75 LEU A CA 1
ATOM 563 C C . LEU A 1 75 ? 13.82 3.006 -0.88 1 93.44 75 LEU A C 1
ATOM 565 O O . LEU A 1 75 ? 12.805 3.297 -0.247 1 93.44 75 LEU A O 1
ATOM 569 N N . ARG A 1 76 ? 13.805 2.475 -2.021 1 90.31 76 ARG A N 1
ATOM 570 C CA . ARG A 1 76 ? 12.531 2.154 -2.664 1 90.31 76 ARG A CA 1
ATOM 571 C C . ARG A 1 76 ? 11.789 1.063 -1.899 1 90.31 76 ARG A C 1
ATOM 573 O O . ARG A 1 76 ? 10.57 1.127 -1.745 1 90.31 76 ARG A O 1
ATOM 580 N N . ASP A 1 77 ? 12.508 0.118 -1.396 1 87.06 77 ASP A N 1
ATOM 581 C CA . ASP A 1 77 ? 11.93 -0.918 -0.551 1 87.06 77 ASP A CA 1
ATOM 582 C C . ASP A 1 77 ? 11.328 -0.317 0.718 1 87.06 77 ASP A C 1
ATOM 584 O O . ASP A 1 77 ? 10.227 -0.688 1.125 1 87.06 77 ASP A O 1
ATOM 588 N N . GLN A 1 78 ? 12.062 0.545 1.23 1 88.75 78 GLN A N 1
ATOM 589 C CA . GLN A 1 78 ? 11.594 1.216 2.438 1 88.75 78 GLN A CA 1
ATOM 590 C C . GLN A 1 78 ? 10.312 2 2.164 1 88.75 78 GLN A C 1
ATOM 592 O O . GLN A 1 78 ? 9.391 1.996 2.98 1 88.75 78 GLN A O 1
ATOM 597 N N . MET A 1 79 ? 10.289 2.584 1.015 1 90.25 79 MET A N 1
ATOM 598 C CA . MET A 1 79 ? 9.109 3.365 0.658 1 90.25 79 MET A CA 1
ATOM 599 C C . MET A 1 79 ? 7.902 2.457 0.443 1 90.25 79 MET A C 1
ATOM 601 O O . MET A 1 79 ? 6.773 2.838 0.752 1 90.25 79 MET A O 1
ATOM 605 N N . THR A 1 80 ? 8.125 1.287 -0.038 1 86.88 80 THR A N 1
ATOM 606 C CA . THR A 1 80 ? 7.062 0.301 -0.19 1 86.88 80 THR A CA 1
ATOM 607 C C . THR A 1 80 ? 6.453 -0.054 1.166 1 86.88 80 THR A C 1
ATOM 609 O O . THR A 1 80 ? 5.23 -0.108 1.31 1 86.88 80 THR A O 1
ATOM 612 N N . THR A 1 81 ? 7.281 -0.192 2.141 1 89.56 81 THR A N 1
ATOM 613 C CA . THR A 1 81 ? 6.816 -0.502 3.488 1 89.56 81 THR A CA 1
ATOM 614 C C . THR A 1 81 ? 6.023 0.665 4.07 1 89.56 81 THR A C 1
ATOM 616 O O . THR A 1 81 ? 4.969 0.465 4.676 1 89.56 81 THR A O 1
ATOM 619 N N . ALA A 1 82 ? 6.578 1.834 3.787 1 91.38 82 ALA A N 1
ATOM 620 C CA . ALA A 1 82 ? 5.898 3.018 4.305 1 91.38 82 ALA A CA 1
ATOM 621 C C . ALA A 1 82 ? 4.508 3.164 3.695 1 91.38 82 ALA A C 1
ATOM 623 O O . ALA A 1 82 ? 3.541 3.469 4.398 1 91.38 82 ALA A O 1
ATOM 624 N N . THR A 1 83 ? 4.418 2.924 2.432 1 90.94 83 THR A N 1
ATOM 625 C CA . THR A 1 83 ? 3.135 2.998 1.743 1 90.94 83 THR A CA 1
ATOM 626 C C . THR A 1 83 ? 2.184 1.917 2.252 1 90.94 83 THR A C 1
ATOM 628 O O . THR A 1 83 ? 1.014 2.191 2.523 1 90.94 83 THR A O 1
ATOM 631 N N . GLY A 1 84 ? 2.645 0.705 2.357 1 91.62 84 GLY A N 1
ATOM 632 C CA . GLY A 1 84 ? 1.832 -0.372 2.9 1 91.62 84 GLY A CA 1
ATOM 633 C C . GLY A 1 84 ? 1.305 -0.077 4.293 1 91.62 84 GLY A C 1
ATOM 634 O O . GLY A 1 84 ? 0.125 -0.295 4.574 1 91.62 84 GLY A O 1
ATOM 635 N N . GLN A 1 85 ? 2.166 0.41 5.109 1 90.94 85 GLN A N 1
ATOM 636 C CA . GLN A 1 85 ? 1.78 0.763 6.473 1 90.94 85 GLN A CA 1
ATOM 637 C C . GLN A 1 85 ? 0.714 1.855 6.477 1 90.94 85 GLN A C 1
ATOM 639 O O . GLN A 1 85 ? -0.247 1.79 7.242 1 90.94 85 GLN A O 1
ATOM 644 N N . SER A 1 86 ? 0.946 2.838 5.629 1 94.19 86 SER A N 1
ATOM 645 C CA . SER A 1 86 ? -0.03 3.916 5.512 1 94.19 86 SER A CA 1
ATOM 646 C C . SER A 1 86 ? -1.409 3.377 5.148 1 94.19 86 SER A C 1
ATOM 648 O O . SER A 1 86 ? -2.42 3.814 5.703 1 94.19 86 SER A O 1
ATOM 650 N N . MET A 1 87 ? -1.427 2.441 4.277 1 91.5 87 MET A N 1
ATOM 651 C CA . MET A 1 87 ? -2.693 1.872 3.822 1 91.5 87 MET A CA 1
ATOM 652 C C . MET A 1 87 ? -3.383 1.11 4.949 1 91.5 87 MET A C 1
ATOM 654 O O . MET A 1 87 ? -4.598 1.218 5.125 1 91.5 87 MET A O 1
ATOM 658 N N . LEU A 1 88 ? -2.643 0.37 5.684 1 91.12 88 LEU A N 1
ATOM 659 C CA . LEU A 1 88 ? -3.201 -0.367 6.812 1 91.12 88 LEU A CA 1
ATOM 660 C C . LEU A 1 88 ? -3.711 0.588 7.887 1 91.12 88 LEU A C 1
ATOM 662 O O . LEU A 1 88 ? -4.781 0.37 8.461 1 91.12 88 LEU A O 1
ATOM 666 N N . LEU A 1 89 ? -2.928 1.612 8.086 1 93.62 89 LEU A N 1
ATOM 667 C CA . LEU A 1 89 ? -3.336 2.635 9.039 1 93.62 89 LEU A CA 1
ATOM 668 C C . LEU A 1 89 ? -4.645 3.293 8.609 1 93.62 89 LEU A C 1
ATOM 670 O O . LEU A 1 89 ? -5.539 3.498 9.43 1 93.62 89 LEU A O 1
ATOM 674 N N . GLN A 1 90 ? -4.719 3.646 7.379 1 92.25 90 GLN A N 1
ATOM 675 C CA . GLN A 1 90 ? -5.938 4.258 6.852 1 92.25 90 GLN A CA 1
ATOM 676 C C . GLN A 1 90 ? -7.148 3.365 7.098 1 92.25 90 GLN A C 1
ATOM 678 O O . GLN A 1 90 ? -8.203 3.85 7.508 1 92.25 90 GLN A O 1
ATOM 683 N N . TYR A 1 91 ? -7.047 2.08 6.887 1 90.88 91 TYR A N 1
ATOM 684 C CA . TYR A 1 91 ? -8.125 1.122 7.109 1 90.88 91 TYR A CA 1
ATOM 685 C C . TYR A 1 91 ? -8.57 1.127 8.57 1 90.88 91 TYR A C 1
ATOM 687 O O . TYR A 1 91 ? -9.766 1.221 8.859 1 90.88 91 TYR A O 1
ATOM 695 N N . HIS A 1 92 ? -7.637 1.021 9.43 1 91.38 92 HIS A N 1
ATOM 696 C CA . HIS A 1 92 ? -7.961 0.974 10.852 1 91.38 92 HIS A CA 1
ATOM 697 C C . HIS A 1 92 ? -8.531 2.305 11.336 1 91.38 92 HIS A C 1
ATOM 699 O O . HIS A 1 92 ? -9.438 2.332 12.172 1 91.38 92 HIS A O 1
ATOM 705 N N . GLY A 1 93 ? -7.926 3.391 10.844 1 94.12 93 GLY A N 1
ATOM 706 C CA . GLY A 1 93 ? -8.5 4.691 11.148 1 94.12 93 GLY A CA 1
ATOM 707 C C . GLY A 1 93 ? -9.961 4.805 10.766 1 94.12 93 GLY A C 1
ATOM 708 O O . GLY A 1 93 ? -10.781 5.262 11.562 1 94.12 93 GLY A O 1
ATOM 709 N N . ASP A 1 94 ? -10.266 4.367 9.555 1 92.75 94 ASP A N 1
ATOM 710 C CA . ASP A 1 94 ? -11.648 4.406 9.078 1 92.75 94 ASP A CA 1
ATOM 711 C C . ASP A 1 94 ? -12.555 3.535 9.945 1 92.75 94 ASP A C 1
ATOM 713 O O . ASP A 1 94 ? -13.695 3.906 10.227 1 92.75 94 ASP A O 1
ATOM 717 N N . ARG A 1 95 ? -12.078 2.377 10.312 1 91.94 95 ARG A N 1
ATOM 718 C CA . ARG A 1 95 ? -12.828 1.476 11.18 1 91.94 95 ARG A CA 1
ATOM 719 C C . ARG A 1 95 ? -13.148 2.145 12.516 1 91.94 95 ARG A C 1
ATOM 721 O O . ARG A 1 95 ? -14.289 2.074 12.984 1 91.94 95 ARG A O 1
ATOM 728 N N . VAL A 1 96 ? -12.203 2.762 13.102 1 95.69 96 VAL A N 1
ATOM 729 C CA . VAL A 1 96 ? -12.383 3.445 14.383 1 95.69 96 VAL A CA 1
ATOM 730 C C . VAL A 1 96 ? -13.359 4.609 14.211 1 95.69 96 VAL A C 1
ATOM 732 O O . VAL A 1 96 ? -14.234 4.82 15.055 1 95.69 96 VAL A O 1
ATOM 735 N N . MET A 1 97 ? -13.203 5.34 13.109 1 96 97 MET A N 1
ATOM 736 C CA . MET A 1 97 ? -14.086 6.473 12.852 1 96 97 MET A CA 1
ATOM 737 C C . MET A 1 97 ? -15.531 6.008 12.719 1 96 97 MET A C 1
ATOM 739 O O . MET A 1 97 ? -16.453 6.668 13.211 1 96 97 MET A O 1
ATOM 743 N N . LYS A 1 98 ? -15.734 4.918 12.016 1 93.75 98 LYS A N 1
ATOM 744 C CA . LYS A 1 98 ? -17.078 4.352 11.883 1 93.75 98 LYS A CA 1
ATOM 745 C C . LYS A 1 98 ? -17.641 3.951 13.242 1 93.75 98 LYS A C 1
ATOM 747 O O . LYS A 1 98 ? -18.812 4.191 13.531 1 93.75 98 LYS A O 1
ATOM 752 N N . ALA A 1 99 ? -16.812 3.342 14.07 1 95.88 99 ALA A N 1
ATOM 753 C CA . ALA A 1 99 ? -17.234 2.939 15.414 1 95.88 99 ALA A CA 1
ATOM 754 C C . ALA A 1 99 ? -17.594 4.152 16.266 1 95.88 99 ALA A C 1
ATOM 756 O O . ALA A 1 99 ? -18.578 4.133 17 1 95.88 99 ALA A O 1
ATOM 757 N N . LEU A 1 100 ? -16.812 5.215 16.219 1 97.5 100 LEU A N 1
ATOM 758 C CA . LEU A 1 100 ? -17.078 6.445 16.953 1 97.5 100 LEU A CA 1
ATOM 759 C C . LEU A 1 100 ? -18.406 7.066 16.5 1 97.5 100 LEU A C 1
ATOM 761 O O . LEU A 1 100 ? -19.203 7.488 17.328 1 97.5 100 LEU A O 1
ATOM 765 N N . ALA A 1 101 ? -18.578 7.066 15.195 1 95.81 101 ALA A N 1
ATOM 766 C CA . ALA A 1 101 ? -19.812 7.617 14.641 1 95.81 101 ALA A CA 1
ATOM 767 C C . ALA A 1 101 ? -21.031 6.832 15.125 1 95.81 101 ALA A C 1
ATOM 769 O O . ALA A 1 101 ? -22.047 7.418 15.477 1 95.81 101 ALA A O 1
ATOM 770 N N . ALA A 1 102 ? -20.906 5.559 15.125 1 95.31 102 ALA A N 1
ATOM 771 C CA . ALA A 1 102 ? -22 4.691 15.57 1 95.31 102 ALA A CA 1
ATOM 772 C C . ALA A 1 102 ? -22.375 4.973 17.016 1 95.31 102 ALA A C 1
ATOM 774 O O . ALA A 1 102 ? -23.531 4.793 17.422 1 95.31 102 ALA A O 1
ATOM 775 N N . LYS A 1 103 ? -21.469 5.461 17.797 1 96.56 103 LYS A N 1
ATOM 776 C CA . LYS A 1 103 ? -21.688 5.75 19.219 1 96.56 103 LYS A CA 1
ATOM 777 C C . LYS A 1 103 ? -21.984 7.227 19.422 1 96.56 103 LYS A C 1
ATOM 779 O O . LYS A 1 103 ? -22.078 7.684 20.562 1 96.56 103 LYS A O 1
ATOM 784 N N . GLY A 1 104 ? -21.984 7.969 18.359 1 96.12 104 GLY A N 1
ATOM 785 C CA . GLY A 1 104 ? -22.312 9.383 18.438 1 96.12 104 GLY A CA 1
ATOM 786 C C . GLY A 1 104 ? -21.188 10.234 18.984 1 96.12 104 GLY A C 1
ATOM 787 O O . GLY A 1 104 ? -21.422 11.266 19.609 1 96.12 104 GLY A O 1
ATOM 788 N N . VAL A 1 105 ? -19.969 9.812 18.891 1 96.56 105 VAL A N 1
ATOM 789 C CA . VAL A 1 105 ? -18.797 10.57 19.328 1 96.56 105 VAL A CA 1
ATOM 790 C C . VAL A 1 105 ? -18.188 11.312 18.141 1 96.56 105 VAL A C 1
ATOM 792 O O . VAL A 1 105 ? -17.484 10.719 17.328 1 96.56 105 VAL A O 1
ATOM 795 N N . PRO A 1 106 ? -18.453 12.609 18.031 1 95.19 106 PRO A N 1
ATOM 796 C CA . PRO A 1 106 ? -17.859 13.359 16.922 1 95.19 106 PRO A CA 1
ATOM 797 C C . PRO A 1 106 ? -16.344 13.344 16.938 1 95.19 106 PRO A C 1
ATOM 799 O O . PRO A 1 106 ? -15.719 13.57 17.984 1 95.19 106 PRO A O 1
ATOM 802 N N . ALA A 1 107 ? -15.703 13.008 15.812 1 96.5 107 ALA A N 1
ATOM 803 C CA . ALA A 1 107 ? -14.258 12.891 15.68 1 96.5 107 ALA A CA 1
ATOM 804 C C . ALA A 1 107 ? -13.812 13.211 14.258 1 96.5 107 ALA A C 1
ATOM 806 O O . ALA A 1 107 ? -14.617 13.203 13.328 1 96.5 107 ALA A O 1
ATOM 807 N N . ARG A 1 108 ? -12.555 13.594 14.141 1 96.19 108 ARG A N 1
ATOM 808 C CA . ARG A 1 108 ? -11.961 13.891 12.836 1 96.19 108 ARG A CA 1
ATOM 809 C C . ARG A 1 108 ? -10.547 13.344 12.742 1 96.19 108 ARG A C 1
ATOM 811 O O . ARG A 1 108 ? -9.742 13.508 13.664 1 96.19 108 ARG A O 1
ATOM 818 N N . ILE A 1 109 ? -10.312 12.594 11.641 1 96.62 109 ILE A N 1
ATOM 819 C CA . ILE A 1 109 ? -8.914 12.312 11.32 1 96.62 109 ILE A CA 1
ATOM 820 C C . ILE A 1 109 ? -8.25 13.57 10.773 1 96.62 109 ILE A C 1
ATOM 822 O O . ILE A 1 109 ? -8.82 14.266 9.93 1 96.62 109 ILE A O 1
ATOM 826 N N . VAL A 1 110 ? -7.039 13.883 11.312 1 95.94 110 VAL A N 1
ATOM 827 C CA . VAL A 1 110 ? -6.34 15.094 10.891 1 95.94 110 VAL A CA 1
ATOM 828 C C . VAL A 1 110 ? -4.914 14.75 10.469 1 95.94 110 VAL A C 1
ATOM 830 O O . VAL A 1 110 ? -4.453 13.625 10.68 1 95.94 110 VAL A O 1
ATOM 833 N N . LYS A 1 111 ? -4.203 15.57 9.695 1 94.38 111 LYS A N 1
ATOM 834 C CA . LYS A 1 111 ? -2.789 15.531 9.336 1 94.38 111 LYS A CA 1
ATOM 835 C C . LYS A 1 111 ? -2.527 14.477 8.266 1 94.38 111 LYS A C 1
ATOM 837 O O . LYS A 1 111 ? -3.139 14.508 7.191 1 94.38 111 LYS A O 1
ATOM 842 N N . GLY A 1 112 ? -1.702 13.57 8.484 1 90.5 112 GLY A N 1
ATOM 843 C CA . GLY A 1 112 ? -1.061 12.719 7.5 1 90.5 112 GLY A CA 1
ATOM 844 C C . GLY A 1 112 ? -2.037 12.117 6.508 1 90.5 112 GLY A C 1
ATOM 845 O O . GLY A 1 112 ? -1.956 12.383 5.309 1 90.5 112 GLY A O 1
ATOM 846 N N . PRO A 1 113 ? -3.01 11.297 6.988 1 93.06 113 PRO A N 1
ATOM 847 C CA . PRO A 1 113 ? -3.918 10.625 6.059 1 93.06 113 PRO A CA 1
ATOM 848 C C . PRO A 1 113 ? -4.781 11.602 5.266 1 93.06 113 PRO A C 1
ATOM 850 O O . PRO A 1 113 ? -5.027 11.391 4.074 1 93.06 113 PRO A O 1
ATOM 853 N N . VAL A 1 114 ? -5.207 12.641 5.887 1 95.81 114 VAL A N 1
ATOM 854 C CA . VAL A 1 114 ? -6.066 13.625 5.238 1 95.81 114 VAL A CA 1
ATOM 855 C C . VAL A 1 114 ? -5.246 14.477 4.273 1 95.81 114 VAL A C 1
ATOM 857 O O . VAL A 1 114 ? -5.684 14.75 3.154 1 95.81 114 VAL A O 1
ATOM 860 N N . PHE A 1 115 ? -4.012 14.875 4.754 1 96.81 115 PHE A N 1
ATOM 861 C CA . PHE A 1 115 ? -3.133 15.617 3.855 1 96.81 115 PHE A CA 1
ATOM 862 C C . PHE A 1 115 ? -2.854 14.82 2.588 1 96.81 115 PHE A C 1
ATOM 864 O O . PHE A 1 115 ? -3.004 15.336 1.479 1 96.81 115 PHE A O 1
ATOM 871 N N . ALA A 1 116 ? -2.494 13.555 2.777 1 95.56 116 ALA A N 1
ATOM 872 C CA . ALA A 1 116 ? -2.152 12.688 1.652 1 95.56 116 ALA A CA 1
ATOM 873 C C . ALA A 1 116 ? -3.293 12.625 0.64 1 95.56 116 ALA A C 1
ATOM 875 O O . ALA A 1 116 ? -3.066 12.742 -0.567 1 95.56 116 ALA A O 1
ATOM 876 N N . ARG A 1 117 ? -4.496 12.586 1.086 1 92.19 117 ARG A N 1
ATOM 877 C CA . ARG A 1 117 ? -5.66 12.359 0.234 1 92.19 117 ARG A CA 1
ATOM 878 C C . ARG A 1 117 ? -6.156 13.664 -0.369 1 92.19 117 ARG A C 1
ATOM 880 O O . ARG A 1 117 ? -6.613 13.695 -1.515 1 92.19 117 ARG A O 1
ATOM 887 N N . ARG A 1 118 ? -6.035 14.742 0.35 1 95.06 118 ARG A N 1
ATOM 888 C CA . ARG A 1 118 ? -6.734 15.961 -0.044 1 95.06 118 ARG A CA 1
ATOM 889 C C . ARG A 1 118 ? -5.77 16.969 -0.64 1 95.06 118 ARG A C 1
ATOM 891 O O . ARG A 1 118 ? -6.172 17.828 -1.432 1 95.06 118 ARG A O 1
ATOM 898 N N . LEU A 1 119 ? -4.516 16.891 -0.222 1 96.81 119 LEU A N 1
ATOM 899 C CA . LEU A 1 119 ? -3.596 17.953 -0.611 1 96.81 119 LEU A CA 1
ATOM 900 C C . LEU A 1 119 ? -2.611 17.453 -1.666 1 96.81 119 LEU A C 1
ATOM 902 O O . LEU A 1 119 ? -2.037 18.25 -2.406 1 96.81 119 LEU A O 1
ATOM 906 N N . TYR A 1 120 ? -2.361 16.172 -1.729 1 96.38 120 TYR A N 1
ATOM 907 C CA . TYR A 1 120 ? -1.376 15.625 -2.654 1 96.38 120 TYR A CA 1
ATOM 908 C C . TYR A 1 120 ? -2.057 14.906 -3.814 1 96.38 120 TYR A C 1
ATOM 910 O O . TYR A 1 120 ? -3.078 14.242 -3.629 1 96.38 120 TYR A O 1
ATOM 918 N N . ARG A 1 121 ? -1.509 15.031 -4.992 1 91.06 121 ARG A N 1
ATOM 919 C CA . ARG A 1 121 ? -2.031 14.336 -6.16 1 91.06 121 ARG A CA 1
ATOM 920 C C . ARG A 1 121 ? -1.779 12.836 -6.062 1 91.06 121 ARG A C 1
ATOM 922 O O . ARG A 1 121 ? -2.629 12.031 -6.453 1 91.06 121 ARG A O 1
ATOM 929 N N . GLN A 1 122 ? -0.61 12.469 -5.574 1 89.94 122 GLN A N 1
ATOM 930 C CA . GLN A 1 122 ? -0.255 11.07 -5.348 1 89.94 122 GLN A CA 1
ATOM 931 C C . GLN A 1 122 ? -0.223 10.75 -3.857 1 89.94 122 GLN A C 1
ATOM 933 O O . GLN A 1 122 ? 0.589 11.305 -3.113 1 89.94 122 GLN A O 1
ATOM 938 N N . LEU A 1 123 ? -1.031 9.82 -3.502 1 88.06 123 LEU A N 1
ATOM 939 C CA . LEU A 1 123 ? -1.146 9.453 -2.096 1 88.06 123 LEU A CA 1
ATOM 940 C C . LEU A 1 123 ? 0.204 9.016 -1.536 1 88.06 123 LEU A C 1
ATOM 942 O O . LEU A 1 123 ? 0.536 9.336 -0.391 1 88.06 123 LEU A O 1
ATOM 946 N N . ALA A 1 124 ? 1.026 8.352 -2.328 1 89.94 124 ALA A N 1
ATOM 947 C CA . ALA A 1 124 ? 2.291 7.77 -1.889 1 89.94 124 ALA A CA 1
ATOM 948 C C . ALA A 1 124 ? 3.34 8.852 -1.648 1 89.94 124 ALA A C 1
ATOM 950 O O . ALA A 1 124 ? 4.395 8.586 -1.063 1 89.94 124 ALA A O 1
ATOM 951 N N . ASP A 1 125 ? 3.08 10.109 -1.994 1 95.62 125 ASP A N 1
ATOM 952 C CA . ASP A 1 125 ? 4.02 11.211 -1.79 1 95.62 125 ASP A CA 1
ATOM 953 C C . ASP A 1 125 ? 4.035 11.648 -0.329 1 95.62 125 ASP A C 1
ATOM 955 O O . ASP A 1 125 ? 4.945 12.367 0.097 1 95.62 125 ASP A O 1
ATOM 959 N N . ARG A 1 126 ? 3.023 11.242 0.356 1 96.56 126 ARG A N 1
ATOM 960 C CA . ARG A 1 126 ? 2.912 11.703 1.737 1 96.56 126 ARG A CA 1
ATOM 961 C C . ARG A 1 126 ? 2.51 10.555 2.662 1 96.56 126 ARG A C 1
ATOM 963 O O . ARG A 1 126 ? 1.407 10.555 3.217 1 96.56 126 ARG A O 1
ATOM 970 N N . PRO A 1 127 ? 3.42 9.609 2.82 1 94.31 127 PRO A N 1
ATOM 971 C CA . PRO A 1 127 ? 3.125 8.531 3.768 1 94.31 127 PRO A CA 1
ATOM 972 C C . PRO A 1 127 ? 3.01 9.023 5.207 1 94.31 127 PRO A C 1
ATOM 974 O O . PRO A 1 127 ? 3.381 10.164 5.504 1 94.31 127 PRO A O 1
ATOM 977 N N . PHE A 1 128 ? 2.408 8.297 6.062 1 93.75 128 PHE A N 1
ATOM 978 C CA . PHE A 1 128 ? 2.246 8.617 7.477 1 93.75 128 PHE A CA 1
ATOM 979 C C . PHE A 1 128 ? 2.424 7.371 8.336 1 93.75 128 PHE A C 1
ATOM 981 O O . PHE A 1 128 ? 2.248 6.25 7.859 1 93.75 128 PHE A O 1
ATOM 988 N N . THR A 1 129 ? 2.824 7.562 9.539 1 90.62 129 THR A N 1
ATOM 989 C CA . THR A 1 129 ? 3.186 6.453 10.414 1 90.62 129 THR A CA 1
ATOM 990 C C . THR A 1 129 ? 2.16 6.297 11.531 1 90.62 129 THR A C 1
ATOM 992 O O . THR A 1 129 ? 2.186 5.309 12.273 1 90.62 129 THR A O 1
ATOM 995 N N . ASP A 1 130 ? 1.29 7.254 11.672 1 93.19 130 ASP A N 1
ATOM 996 C CA . ASP A 1 130 ? 0.232 7.195 12.68 1 93.19 130 ASP A CA 1
ATOM 997 C C . ASP A 1 130 ? -1.026 7.914 12.195 1 93.19 130 ASP A C 1
ATOM 999 O O . ASP A 1 130 ? -1 8.602 11.172 1 93.19 130 ASP A O 1
ATOM 1003 N N . ILE A 1 131 ? -2.094 7.695 12.828 1 95.31 131 ILE A N 1
ATOM 1004 C CA . ILE A 1 131 ? -3.346 8.398 12.586 1 95.31 131 ILE A CA 1
ATOM 1005 C C . ILE A 1 131 ? -3.664 9.32 13.766 1 95.31 131 ILE A C 1
ATOM 1007 O O . ILE A 1 131 ? -3.732 8.859 14.906 1 95.31 131 ILE A O 1
ATOM 1011 N N . ASP A 1 132 ? -3.793 10.555 13.516 1 94.94 132 ASP A N 1
ATOM 1012 C CA . ASP A 1 132 ? -4.234 11.516 14.523 1 94.94 132 ASP A CA 1
ATOM 1013 C C . ASP A 1 132 ? -5.75 11.695 14.484 1 94.94 132 ASP A C 1
ATOM 1015 O O . ASP A 1 132 ? -6.309 12.062 13.445 1 94.94 132 ASP A O 1
ATOM 1019 N N . ILE A 1 133 ? -6.367 11.438 15.586 1 96.69 133 ILE A N 1
ATOM 1020 C CA . ILE A 1 133 ? -7.805 11.648 15.703 1 96.69 133 ILE A CA 1
ATOM 1021 C C . ILE A 1 133 ? -8.086 12.758 16.703 1 96.69 133 ILE A C 1
ATOM 1023 O O . ILE A 1 133 ? -7.605 12.719 17.844 1 96.69 133 ILE A O 1
ATOM 1027 N N . LEU A 1 134 ? -8.789 13.766 16.266 1 96.19 134 LEU A N 1
ATOM 1028 C CA . LEU A 1 134 ? -9.18 14.891 17.094 1 96.19 134 LEU A CA 1
ATOM 1029 C C . LEU A 1 134 ? -10.625 14.742 17.562 1 96.19 134 LEU A C 1
ATOM 1031 O O . LEU A 1 134 ? -11.523 14.5 16.766 1 96.19 134 LEU A O 1
ATOM 1035 N N . VAL A 1 135 ? -10.844 14.836 18.844 1 96 135 VAL A N 1
ATOM 1036 C CA . VAL A 1 135 ? -12.18 14.797 19.438 1 96 135 VAL A CA 1
ATOM 1037 C C . VAL A 1 135 ? -12.367 15.984 20.375 1 96 135 VAL A C 1
ATOM 1039 O O . VAL A 1 135 ? -11.398 16.656 20.734 1 96 135 VAL A O 1
ATOM 1042 N N . ASP A 1 136 ? -13.656 16.25 20.641 1 94.06 136 ASP A N 1
ATOM 1043 C CA . ASP A 1 136 ? -13.93 17.188 21.719 1 94.06 136 ASP A CA 1
ATOM 1044 C C . ASP A 1 136 ? -13.414 16.672 23.062 1 94.06 136 ASP A C 1
ATOM 1046 O O . ASP A 1 136 ? -13.555 15.484 23.359 1 94.06 136 ASP A O 1
ATOM 1050 N N . PRO A 1 137 ? -12.789 17.547 23.891 1 89.44 137 PRO A N 1
ATOM 1051 C CA . PRO A 1 137 ? -12.273 17.094 25.188 1 89.44 137 PRO A CA 1
ATOM 1052 C C . PRO A 1 137 ? -13.312 16.344 26 1 89.44 137 PRO A C 1
ATOM 1054 O O . PRO A 1 137 ? -12.977 15.398 26.719 1 89.44 137 PRO A O 1
ATOM 1057 N N . ALA A 1 138 ? -14.539 16.672 25.859 1 91.44 138 ALA A N 1
ATOM 1058 C CA . ALA A 1 138 ? -15.625 16.031 26.594 1 91.44 138 ALA A CA 1
ATOM 1059 C C . ALA A 1 138 ? -15.836 14.602 26.109 1 91.44 138 ALA A C 1
ATOM 1061 O O . ALA A 1 138 ? -16.406 13.773 26.812 1 91.44 138 ALA A O 1
ATOM 1062 N N . GLY A 1 139 ? -15.422 14.297 24.938 1 92.62 139 GLY A N 1
ATOM 1063 C CA . GLY A 1 139 ? -15.633 12.984 24.344 1 92.62 139 GLY A CA 1
ATOM 1064 C C . GLY A 1 139 ? -14.406 12.094 24.406 1 92.62 139 GLY A C 1
ATOM 1065 O O . GLY A 1 139 ? -14.414 10.977 23.875 1 92.62 139 GLY A O 1
ATOM 1066 N N . ILE A 1 140 ? -13.367 12.531 25.062 1 92.31 140 ILE A N 1
ATOM 1067 C CA . ILE A 1 140 ? -12.078 11.844 25.047 1 92.31 140 ILE A CA 1
ATOM 1068 C C . ILE A 1 140 ? -12.227 10.453 25.672 1 92.31 140 ILE A C 1
ATOM 1070 O O . ILE A 1 140 ? -11.703 9.477 25.141 1 92.31 140 ILE A O 1
ATOM 1074 N N . GLU A 1 141 ? -12.922 10.375 26.766 1 92.25 141 GLU A N 1
ATOM 1075 C CA . GLU A 1 141 ? -13.078 9.094 27.453 1 92.25 141 GLU A CA 1
ATOM 1076 C C . GLU A 1 141 ? -13.836 8.094 26.594 1 92.25 141 GLU A C 1
ATOM 1078 O O . GLU A 1 141 ? -13.422 6.941 26.453 1 92.25 141 GLU A O 1
ATOM 1083 N N . ALA A 1 142 ? -14.945 8.586 26.031 1 95.75 142 ALA A N 1
ATOM 1084 C CA . ALA A 1 142 ? -15.727 7.723 25.156 1 95.75 142 ALA A CA 1
ATOM 1085 C C . ALA A 1 142 ? -14.898 7.285 23.938 1 95.75 142 ALA A C 1
ATOM 1087 O O . ALA A 1 142 ? -15 6.141 23.484 1 95.75 142 ALA A O 1
ATOM 1088 N N . ALA A 1 143 ? -14.094 8.172 23.375 1 96.25 143 ALA A N 1
ATOM 1089 C CA . ALA A 1 143 ? -13.234 7.859 22.234 1 96.25 143 ALA A CA 1
ATOM 1090 C C . ALA A 1 143 ? -12.18 6.82 22.609 1 96.25 143 ALA A C 1
ATOM 1092 O O . ALA A 1 143 ? -11.945 5.875 21.844 1 96.25 143 ALA A O 1
ATOM 1093 N N . ASN A 1 144 ? -11.602 7.004 23.797 1 93.75 144 ASN A N 1
ATOM 1094 C CA . ASN A 1 144 ? -10.625 6.035 24.281 1 93.75 144 ASN A CA 1
ATOM 1095 C C . ASN A 1 144 ? -11.227 4.637 24.391 1 93.75 144 ASN A C 1
ATOM 1097 O O . ASN A 1 144 ? -10.625 3.662 23.922 1 93.75 144 ASN A O 1
ATOM 1101 N N . ARG A 1 145 ? -12.352 4.547 24.922 1 95.25 145 ARG A N 1
ATOM 1102 C CA . ARG A 1 145 ? -13.023 3.262 25.078 1 95.25 145 ARG A CA 1
ATOM 1103 C C . ARG A 1 145 ? -13.312 2.631 23.719 1 95.25 145 ARG A C 1
ATOM 1105 O O . ARG A 1 145 ? -13.148 1.424 23.547 1 95.25 145 ARG A O 1
ATOM 1112 N N . THR A 1 146 ? -13.781 3.467 22.797 1 96.88 146 THR A N 1
ATOM 1113 C CA . THR A 1 146 ? -14.117 2.984 21.469 1 96.88 146 THR A CA 1
ATOM 1114 C C . THR A 1 146 ? -12.875 2.436 20.766 1 96.88 146 THR A C 1
ATOM 1116 O O . THR A 1 146 ? -12.93 1.382 20.125 1 96.88 146 THR A O 1
ATOM 1119 N N . ILE A 1 147 ? -11.75 3.117 20.844 1 95.94 147 ILE A N 1
ATOM 1120 C CA . ILE A 1 147 ? -10.5 2.686 20.234 1 95.94 147 ILE A CA 1
ATOM 1121 C C . ILE A 1 147 ? -10.062 1.357 20.844 1 95.94 147 ILE A C 1
ATOM 1123 O O . ILE A 1 147 ? -9.633 0.448 20.125 1 95.94 147 ILE A O 1
ATOM 1127 N N . ALA A 1 148 ? -10.227 1.257 22.172 1 94.19 148 ALA A N 1
ATOM 1128 C CA . ALA A 1 148 ? -9.906 0.005 22.859 1 94.19 148 ALA A CA 1
ATOM 1129 C C . ALA A 1 148 ? -10.758 -1.144 22.328 1 94.19 148 ALA A C 1
ATOM 1131 O O . ALA A 1 148 ? -10.25 -2.24 22.078 1 94.19 148 ALA A O 1
ATOM 1132 N N . GLU A 1 149 ? -12.016 -0.878 22.141 1 95.25 149 GLU A N 1
ATOM 1133 C CA . GLU A 1 149 ? -12.953 -1.886 21.656 1 95.25 149 GLU A CA 1
ATOM 1134 C C . GLU A 1 149 ? -12.617 -2.301 20.219 1 95.25 149 GLU A C 1
ATOM 1136 O O . GLU A 1 149 ? -13 -3.387 19.781 1 95.25 149 GLU A O 1
ATOM 1141 N N . CYS A 1 150 ? -11.953 -1.421 19.5 1 94.25 150 CYS A N 1
ATOM 1142 C CA . CYS A 1 150 ? -11.562 -1.713 18.125 1 94.25 150 CYS A CA 1
ATOM 1143 C C . CYS A 1 150 ? -10.273 -2.523 18.078 1 94.25 150 CYS A C 1
ATOM 1145 O O . CYS A 1 150 ? -9.711 -2.752 17.016 1 94.25 150 CYS A O 1
ATOM 1147 N N . GLY A 1 151 ? -9.75 -2.924 19.203 1 92.81 151 GLY A N 1
ATOM 1148 C CA . GLY A 1 151 ? -8.617 -3.84 19.25 1 92.81 151 GLY A CA 1
ATOM 1149 C C . GLY A 1 151 ? -7.293 -3.143 19.469 1 92.81 151 GLY A C 1
ATOM 1150 O O . GLY A 1 151 ? -6.234 -3.689 19.156 1 92.81 151 GLY A O 1
ATOM 1151 N N . PHE A 1 152 ? -7.312 -1.922 19.906 1 93.62 152 PHE A N 1
ATOM 1152 C CA . PHE A 1 152 ? -6.078 -1.205 20.219 1 93.62 152 PHE A CA 1
ATOM 1153 C C . PHE A 1 152 ? -5.789 -1.239 21.719 1 93.62 152 PHE A C 1
ATOM 1155 O O . PHE A 1 152 ? -6.711 -1.332 22.531 1 93.62 152 PHE A O 1
ATOM 1162 N N . VAL A 1 153 ? -4.48 -1.176 22.062 1 91.75 153 VAL A N 1
ATOM 1163 C CA . VAL A 1 153 ? -4.043 -1.166 23.453 1 91.75 153 VAL A CA 1
ATOM 1164 C C . VAL A 1 153 ? -3.305 0.137 23.75 1 91.75 153 VAL A C 1
ATOM 1166 O O . VAL A 1 153 ? -2.51 0.608 22.938 1 91.75 153 VAL A O 1
ATOM 1169 N N . LEU A 1 154 ? -3.699 0.71 24.859 1 88.62 154 LEU A N 1
ATOM 1170 C CA . LEU A 1 154 ? -3.09 1.975 25.25 1 88.62 154 LEU A CA 1
ATOM 1171 C C . LEU A 1 154 ? -1.604 1.793 25.547 1 88.62 154 LEU A C 1
ATOM 1173 O O . LEU A 1 154 ? -1.218 0.864 26.266 1 88.62 154 LEU A O 1
ATOM 1177 N N . GLY A 1 155 ? -0.891 2.543 24.812 1 78.12 155 GLY A N 1
ATOM 1178 C CA . GLY A 1 155 ? 0.534 2.525 25.094 1 78.12 155 GLY A CA 1
ATOM 1179 C C . GLY A 1 155 ? 0.873 3.107 26.453 1 78.12 155 GLY A C 1
ATOM 1180 O O . GLY A 1 155 ? -0.017 3.549 27.188 1 78.12 155 GLY A O 1
ATOM 1181 N N . SER A 1 156 ? 2.168 3.098 26.891 1 62.72 156 SER A N 1
ATOM 1182 C CA . SER A 1 156 ? 2.629 3.473 28.234 1 62.72 156 SER A CA 1
ATOM 1183 C C . SER A 1 156 ? 2.396 4.953 28.5 1 62.72 156 SER A C 1
ATOM 1185 O O . SER A 1 156 ? 2.244 5.746 27.562 1 62.72 156 SER A O 1
ATOM 1187 N N . GLY A 1 157 ? 2.113 5.332 29.766 1 61.16 157 GLY A N 1
ATOM 1188 C CA . GLY A 1 157 ? 2.154 6.664 30.344 1 61.16 157 GLY A CA 1
ATOM 1189 C C . GLY A 1 157 ? 0.798 7.344 30.375 1 61.16 157 GLY A C 1
ATOM 1190 O O . GLY A 1 157 ? 0.66 8.484 29.938 1 61.16 157 GLY A O 1
ATOM 1191 N N . GLU A 1 158 ? -0.286 6.59 30.828 1 58.41 158 GLU A N 1
ATOM 1192 C CA . GLU A 1 158 ? -1.666 7.07 30.859 1 58.41 158 GLU A CA 1
ATOM 1193 C C . GLU A 1 158 ? -1.762 8.438 31.516 1 58.41 158 GLU A C 1
ATOM 1195 O O . GLU A 1 158 ? -2.482 9.32 31.031 1 58.41 158 GLU A O 1
ATOM 1200 N N . ALA A 1 159 ? -1.034 8.633 32.531 1 51.12 159 ALA A N 1
ATOM 1201 C CA . ALA A 1 159 ? -1.146 9.891 33.25 1 51.12 159 ALA A CA 1
ATOM 1202 C C . ALA A 1 159 ? -0.699 11.07 32.406 1 51.12 159 ALA A C 1
ATOM 1204 O O . ALA A 1 159 ? -1.37 12.102 32.344 1 51.12 159 ALA A O 1
ATOM 1205 N N . LEU A 1 160 ? 0.419 10.969 31.828 1 57.75 160 LEU A N 1
ATOM 1206 C CA . LEU A 1 160 ? 0.94 12.016 30.953 1 57.75 160 LEU A CA 1
ATOM 1207 C C . LEU A 1 160 ? 0.024 12.227 29.75 1 57.75 160 LEU A C 1
ATOM 1209 O O . LEU A 1 160 ? -0.157 13.352 29.281 1 57.75 160 LEU A O 1
ATOM 1213 N N . SER A 1 161 ? -0.755 11.266 29.547 1 65.12 161 SER A N 1
ATOM 1214 C CA . SER A 1 161 ? -1.651 11.32 28.406 1 65.12 161 SER A CA 1
ATOM 1215 C C . SER A 1 161 ? -2.826 12.258 28.656 1 65.12 161 SER A C 1
ATOM 1217 O O . SER A 1 161 ? -3.23 13.016 27.781 1 65.12 161 SER A O 1
ATOM 1219 N N . HIS A 1 162 ? -3.221 12.312 29.859 1 66.94 162 HIS A N 1
ATOM 1220 C CA . HIS A 1 162 ? -4.352 13.172 30.203 1 66.94 162 HIS A CA 1
ATOM 1221 C C . HIS A 1 162 ? -3.941 14.641 30.203 1 66.94 162 HIS A C 1
ATOM 1223 O O . HIS A 1 162 ? -4.68 15.5 29.719 1 66.94 162 HIS A O 1
ATOM 1229 N N . ALA A 1 163 ? -2.752 14.938 30.703 1 65.19 163 ALA A N 1
ATOM 1230 C CA . ALA A 1 163 ? -2.27 16.312 30.734 1 65.19 163 ALA A CA 1
ATOM 1231 C C . ALA A 1 163 ? -2.02 16.844 29.328 1 65.19 163 ALA A C 1
ATOM 1233 O O . ALA A 1 163 ? -2.334 18 29.047 1 65.19 163 ALA A O 1
ATOM 1234 N N . LEU A 1 164 ? -1.618 16.031 28.531 1 67.31 164 LEU A N 1
ATOM 1235 C CA . LEU A 1 164 ? -1.253 16.438 27.172 1 67.31 164 LEU A CA 1
ATOM 1236 C C . LEU A 1 164 ? -2.428 16.266 26.219 1 67.31 164 LEU A C 1
ATOM 1238 O O . LEU A 1 164 ? -2.389 16.75 25.078 1 67.31 164 LEU A O 1
ATOM 1242 N N . GLN A 1 165 ? -3.494 15.68 26.828 1 70.12 165 GLN A N 1
ATOM 1243 C CA . GLN A 1 165 ? -4.652 15.328 26 1 70.12 165 GLN A CA 1
ATOM 1244 C C . GLN A 1 165 ? -4.234 14.547 24.766 1 70.12 165 GLN A C 1
ATOM 1246 O O . GLN A 1 165 ? -4.688 14.844 23.656 1 70.12 165 GLN A O 1
ATOM 1251 N N . GLU A 1 166 ? -3.266 13.773 24.969 1 79.44 166 GLU A N 1
ATOM 1252 C CA . GLU A 1 166 ? -2.738 12.922 23.922 1 79.44 166 GLU A CA 1
ATOM 1253 C C . GLU A 1 166 ? -2.625 11.469 24.375 1 79.44 166 GLU A C 1
ATOM 1255 O O . GLU A 1 166 ? -1.984 11.188 25.391 1 79.44 166 GLU A O 1
ATOM 1260 N N . PHE A 1 167 ? -3.326 10.602 23.672 1 84.38 167 PHE A N 1
ATOM 1261 C CA . PHE A 1 167 ? -3.307 9.172 23.984 1 84.38 167 PHE A CA 1
ATOM 1262 C C . PHE A 1 167 ? -2.789 8.367 22.797 1 84.38 167 PHE A C 1
ATOM 1264 O O . PHE A 1 167 ? -3.268 8.531 21.672 1 84.38 167 PHE A O 1
ATOM 1271 N N . LYS A 1 168 ? -1.845 7.531 23.125 1 88.19 168 LYS A N 1
ATOM 1272 C CA . LYS A 1 168 ? -1.254 6.703 22.078 1 88.19 168 LYS A CA 1
ATOM 1273 C C . LYS A 1 168 ? -1.756 5.266 22.156 1 88.19 168 LYS A C 1
ATOM 1275 O O . LYS A 1 168 ? -1.632 4.621 23.203 1 88.19 168 LYS A O 1
ATOM 1280 N N . TRP A 1 169 ? -2.33 4.801 21.062 1 90.56 169 TRP A N 1
ATOM 1281 C CA . TRP A 1 169 ? -2.93 3.471 21 1 90.56 169 TRP A CA 1
ATOM 1282 C C . TRP A 1 169 ? -2.262 2.619 19.922 1 90.56 169 TRP A C 1
ATOM 1284 O O . TRP A 1 169 ? -2.119 3.051 18.781 1 90.56 169 TRP A O 1
ATOM 1294 N N . LEU A 1 170 ? -1.86 1.44 20.312 1 90.06 170 LEU A N 1
ATOM 1295 C CA . LEU A 1 170 ? -1.226 0.507 19.391 1 90.06 170 LEU A CA 1
ATOM 1296 C C . LEU A 1 170 ? -2.162 -0.649 19.047 1 90.06 170 LEU A C 1
ATOM 1298 O O . LEU A 1 170 ? -2.857 -1.164 19.938 1 90.06 170 LEU A O 1
ATOM 1302 N N . GLU A 1 171 ? -2.215 -1.026 17.781 1 89.75 171 GLU A N 1
ATOM 1303 C CA . GLU A 1 171 ? -3.027 -2.174 17.391 1 89.75 171 GLU A CA 1
ATOM 1304 C C . GLU A 1 171 ? -2.475 -3.469 17.984 1 89.75 171 GLU A C 1
ATOM 1306 O O . GLU A 1 171 ? -1.267 -3.709 17.938 1 89.75 171 GLU A O 1
ATOM 1311 N N . LYS A 1 172 ? -3.291 -4.32 18.469 1 85.25 172 LYS A N 1
ATOM 1312 C CA . LYS A 1 172 ? -2.908 -5.496 19.234 1 85.25 172 LYS A CA 1
ATOM 1313 C C . LYS A 1 172 ? -2.092 -6.469 18.391 1 85.25 172 LYS A C 1
ATOM 1315 O O . LYS A 1 172 ? -1.105 -7.035 18.875 1 85.25 172 LYS A O 1
ATOM 1320 N N . GLU A 1 173 ? -2.469 -6.688 17.172 1 82.31 173 GLU A N 1
ATOM 1321 C CA . GLU A 1 173 ? -1.849 -7.723 16.359 1 82.31 173 GLU A CA 1
ATOM 1322 C C . GLU A 1 173 ? -0.749 -7.141 15.469 1 82.31 173 GLU A C 1
ATOM 1324 O O . GLU A 1 173 ? -0.014 -7.883 14.812 1 82.31 173 GLU A O 1
ATOM 1329 N N . ASN A 1 174 ? -0.651 -5.871 15.438 1 84.31 174 ASN A N 1
ATOM 1330 C CA . ASN A 1 174 ? 0.351 -5.145 14.664 1 84.31 174 ASN A CA 1
ATOM 1331 C C . ASN A 1 174 ? 0.754 -3.846 15.352 1 84.31 174 ASN A C 1
ATOM 1333 O O . ASN A 1 174 ? 0.204 -2.783 15.055 1 84.31 174 ASN A O 1
ATOM 1337 N N . SER A 1 175 ? 1.79 -3.871 16.078 1 81.56 175 SER A N 1
ATOM 1338 C CA . SER A 1 175 ? 2.164 -2.77 16.953 1 81.56 175 SER A CA 1
ATOM 1339 C C . SER A 1 175 ? 2.752 -1.604 16.172 1 81.56 175 SER A C 1
ATOM 1341 O O . SER A 1 175 ? 3.023 -0.541 16.734 1 81.56 175 SER A O 1
ATOM 1343 N N . SER A 1 176 ? 2.859 -1.843 14.922 1 82.19 176 SER A N 1
ATOM 1344 C CA . SER A 1 176 ? 3.355 -0.748 14.094 1 82.19 176 SER A CA 1
ATOM 1345 C C . SER A 1 176 ? 2.238 0.229 13.742 1 82.19 176 SER A C 1
ATOM 1347 O O . SER A 1 176 ? 2.5 1.327 13.25 1 82.19 176 SER A O 1
ATOM 1349 N N . LEU A 1 177 ? 1.048 -0.169 14 1 89.25 177 LEU A N 1
ATOM 1350 C CA . LEU A 1 177 ? -0.103 0.684 13.719 1 89.25 177 LEU A CA 1
ATOM 1351 C C . LEU A 1 177 ? -0.469 1.516 14.945 1 89.25 177 LEU A C 1
ATOM 1353 O O . LEU A 1 177 ? -0.922 0.974 15.953 1 89.25 177 LEU A O 1
ATOM 1357 N N . LEU A 1 178 ? -0.277 2.846 14.836 1 92.69 178 LEU A N 1
ATOM 1358 C CA . LEU A 1 178 ? -0.431 3.768 15.961 1 92.69 178 LEU A CA 1
ATOM 1359 C C . LEU A 1 178 ? -1.567 4.75 15.703 1 92.69 178 LEU A C 1
ATOM 1361 O O . LEU A 1 178 ? -1.639 5.359 14.633 1 92.69 178 LEU A O 1
ATOM 1365 N N . ILE A 1 179 ? -2.461 4.844 16.609 1 94.12 179 ILE A N 1
ATOM 1366 C CA . ILE A 1 179 ? -3.498 5.871 16.609 1 94.12 179 ILE A CA 1
ATOM 1367 C C . ILE A 1 179 ? -3.287 6.816 17.781 1 94.12 179 ILE A C 1
ATOM 1369 O O . ILE A 1 179 ? -3.088 6.367 18.922 1 94.12 179 ILE A O 1
ATOM 1373 N N . GLU A 1 180 ? -3.201 8.07 17.516 1 93.31 180 GLU A N 1
ATOM 1374 C CA . GLU A 1 180 ? -3.084 9.086 18.562 1 93.31 180 GLU A CA 1
ATOM 1375 C C . GLU A 1 180 ? -4.379 9.875 18.703 1 93.31 180 GLU A C 1
ATOM 1377 O O . GLU A 1 180 ? -4.875 10.453 17.734 1 93.31 180 GLU A O 1
ATOM 1382 N N . LEU A 1 181 ? -4.895 9.836 19.891 1 94.06 181 LEU A N 1
ATOM 1383 C CA . LEU A 1 181 ? -6.109 10.586 20.203 1 94.06 181 LEU A CA 1
ATOM 1384 C C . LEU A 1 181 ? -5.773 11.938 20.812 1 94.06 181 LEU A C 1
ATOM 1386 O O . LEU A 1 181 ? -4.984 12.023 21.766 1 94.06 181 LEU A O 1
ATOM 1390 N N . HIS A 1 182 ? -6.352 12.992 20.219 1 92.81 182 HIS A N 1
ATOM 1391 C CA . HIS A 1 182 ? -6.055 14.352 20.656 1 92.81 182 HIS A CA 1
ATOM 1392 C C . HIS A 1 182 ? -7.328 15.094 21.047 1 92.81 182 HIS A C 1
ATOM 1394 O O . HIS A 1 182 ? -8.344 15 20.359 1 92.81 182 HIS A O 1
ATOM 1400 N N . GLY A 1 183 ? -7.223 15.812 22.156 1 91.38 183 GLY A N 1
ATOM 1401 C CA . GLY A 1 183 ? -8.258 16.781 22.484 1 91.38 183 GLY A CA 1
ATOM 1402 C C . GLY A 1 183 ? -7.988 18.156 21.922 1 91.38 183 GLY A C 1
ATOM 1403 O O . GLY A 1 183 ? -8.906 18.969 21.797 1 91.38 183 GLY A O 1
ATOM 1404 N N . ASN A 1 184 ? -6.789 18.359 21.625 1 91 184 ASN A N 1
ATOM 1405 C CA . ASN A 1 184 ? -6.285 19.594 21.047 1 91 184 ASN A CA 1
ATOM 1406 C C . ASN A 1 184 ? -5.012 19.359 20.234 1 91 184 ASN A C 1
ATOM 1408 O O . ASN A 1 184 ? -4.16 18.562 20.625 1 91 184 ASN A O 1
ATOM 1412 N N . LEU A 1 185 ? -4.852 20.016 19.109 1 90.5 185 LEU A N 1
ATOM 1413 C CA . LEU A 1 185 ? -3.705 19.781 18.25 1 90.5 185 LEU A CA 1
ATOM 1414 C C . LEU A 1 185 ? -2.473 20.516 18.75 1 90.5 185 LEU A C 1
ATOM 1416 O O . LEU A 1 185 ? -1.355 20.25 18.297 1 90.5 185 LEU A O 1
ATOM 1420 N N . VAL A 1 186 ? -2.693 21.438 19.641 1 84.94 186 VAL A N 1
ATOM 1421 C CA . VAL A 1 186 ? -1.577 22.094 20.312 1 84.94 186 VAL A CA 1
ATOM 1422 C C . VAL A 1 186 ? -1.229 21.328 21.594 1 84.94 186 VAL A C 1
ATOM 1424 O O . VAL A 1 186 ? -1.97 21.391 22.578 1 84.94 186 VAL A O 1
ATOM 1427 N N . HIS A 1 187 ? -0.16 20.625 21.609 1 75.69 187 HIS A N 1
ATOM 1428 C CA . HIS A 1 187 ? 0.199 19.734 22.688 1 75.69 187 HIS A CA 1
ATOM 1429 C C . HIS A 1 187 ? 0.89 20.484 23.828 1 75.69 187 HIS A C 1
ATOM 1431 O O . HIS A 1 187 ? 0.832 20.062 24.984 1 75.69 187 HIS A O 1
ATOM 1437 N N . ASP A 1 188 ? 1.55 21.531 23.406 1 71.44 188 ASP A N 1
ATOM 1438 C CA . ASP A 1 188 ? 2.279 22.281 24.422 1 71.44 188 ASP A CA 1
ATOM 1439 C C . ASP A 1 188 ? 1.325 23.109 25.281 1 71.44 188 ASP A C 1
ATOM 1441 O O . ASP A 1 188 ? 0.683 24.047 24.781 1 71.44 188 ASP A O 1
ATOM 1445 N N . THR A 1 189 ? 1.306 22.766 26.547 1 68.75 189 THR A N 1
ATOM 1446 C CA . THR A 1 189 ? 0.375 23.406 27.469 1 68.75 189 THR A CA 1
ATOM 1447 C C . THR A 1 189 ? 0.657 24.906 27.562 1 68.75 189 THR A C 1
ATOM 1449 O O . THR A 1 189 ? -0.267 25.703 27.703 1 68.75 189 THR A O 1
ATOM 1452 N N . GLY A 1 190 ? 1.898 25.25 27.531 1 68 190 GLY A N 1
ATOM 1453 C CA . GLY A 1 190 ? 2.238 26.672 27.578 1 68 190 GLY A CA 1
ATOM 1454 C C . GLY A 1 190 ? 1.747 27.438 26.359 1 68 190 GLY A C 1
ATOM 1455 O O . GLY A 1 190 ? 1.288 28.578 26.484 1 68 190 GLY A O 1
ATOM 1456 N N . MET A 1 191 ? 1.723 26.766 25.297 1 74.06 191 MET A N 1
ATOM 1457 C CA . MET A 1 191 ? 1.281 27.406 24.062 1 74.06 191 MET A CA 1
ATOM 1458 C C . MET A 1 191 ? -0.241 27.469 24 1 74.06 191 MET A C 1
ATOM 1460 O O . MET A 1 191 ? -0.802 28.328 23.312 1 74.06 191 MET A O 1
ATOM 1464 N N . ARG A 1 192 ? -0.862 26.625 24.703 1 73.94 192 ARG A N 1
ATOM 1465 C CA . ARG A 1 192 ? -2.318 26.547 24.625 1 73.94 192 ARG A CA 1
ATOM 1466 C C . ARG A 1 192 ? -2.963 27.797 25.219 1 73.94 192 ARG A C 1
ATOM 1468 O O . ARG A 1 192 ? -4.129 28.094 24.938 1 73.94 192 ARG A O 1
ATOM 1475 N N . ARG A 1 193 ? -2.152 28.484 25.938 1 74 193 ARG A N 1
ATOM 1476 C CA . ARG A 1 193 ? -2.668 29.75 26.453 1 74 193 ARG A CA 1
ATOM 1477 C C . ARG A 1 193 ? -2.865 30.766 25.328 1 74 193 ARG A C 1
ATOM 1479 O O . ARG A 1 193 ? -3.727 31.641 25.422 1 74 193 ARG A O 1
ATOM 1486 N N . ARG A 1 194 ? -2.074 30.484 24.359 1 77.88 194 ARG A N 1
ATOM 1487 C CA . ARG A 1 194 ? -2.09 31.453 23.281 1 77.88 194 ARG A CA 1
ATOM 1488 C C . ARG A 1 194 ? -2.793 30.891 22.047 1 77.88 194 ARG A C 1
ATOM 1490 O O . ARG A 1 194 ? -3.496 31.609 21.344 1 77.88 194 ARG A O 1
ATOM 1497 N N . LEU A 1 195 ? -2.537 29.672 21.781 1 84.44 195 LEU A N 1
ATOM 1498 C CA . LEU A 1 195 ? -3.047 29.062 20.547 1 84.44 195 LEU A CA 1
ATOM 1499 C C . LEU A 1 195 ? -3.797 27.766 20.859 1 84.44 195 LEU A C 1
ATOM 1501 O O . LEU A 1 195 ? -3.422 27.031 21.766 1 84.44 195 LEU A O 1
ATOM 1505 N N . SER A 1 196 ? -4.934 27.609 20.266 1 87.19 196 SER A N 1
ATOM 1506 C CA . SER A 1 196 ? -5.727 26.391 20.422 1 87.19 196 SER A CA 1
ATOM 1507 C C . SER A 1 196 ? -6.387 26 19.094 1 87.19 196 SER A C 1
ATOM 1509 O O . SER A 1 196 ? -6.832 26.859 18.344 1 87.19 196 SER A O 1
ATOM 1511 N N . LEU A 1 197 ? -6.262 24.781 18.766 1 92.56 197 LEU A N 1
ATOM 1512 C CA . LEU A 1 197 ? -6.988 24.219 17.625 1 92.56 197 LEU A CA 1
ATOM 1513 C C . LEU A 1 197 ? -7.594 22.875 17.984 1 92.56 197 LEU A C 1
ATOM 1515 O O . LEU A 1 197 ? -6.98 21.828 17.75 1 92.56 197 LEU A O 1
ATOM 1519 N N . GLY A 1 198 ? -8.781 23.016 18.562 1 93.44 198 GLY A N 1
ATOM 1520 C CA . GLY A 1 198 ? -9.523 21.828 18.938 1 93.44 198 GLY A CA 1
ATOM 1521 C C . GLY A 1 198 ? -10.656 21.5 17.984 1 93.44 198 GLY A C 1
ATOM 1522 O O . GLY A 1 198 ?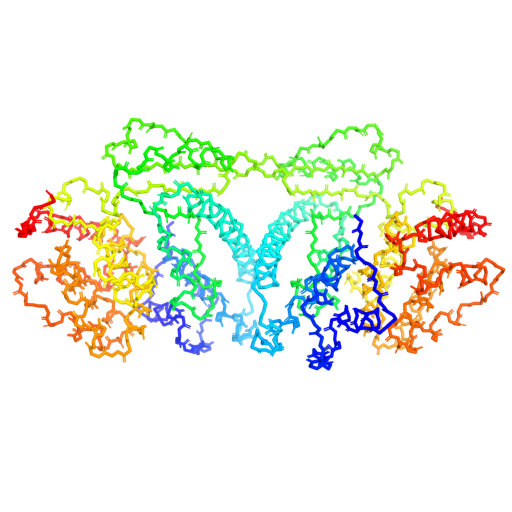 -10.719 22.047 16.891 1 93.44 198 GLY A O 1
ATOM 1523 N N . PHE A 1 199 ? -11.461 20.562 18.406 1 94.69 199 PHE A N 1
ATOM 1524 C CA . PHE A 1 199 ? -12.547 20.047 17.578 1 94.69 199 PHE A CA 1
ATOM 1525 C C . PHE A 1 199 ? -13.547 21.156 17.266 1 94.69 199 PHE A C 1
ATOM 1527 O O . PHE A 1 199 ? -13.961 21.312 16.109 1 94.69 199 PHE A O 1
ATOM 1534 N N . ARG A 1 200 ? -13.883 21.922 18.219 1 92.81 200 ARG A N 1
ATOM 1535 C CA . ARG A 1 200 ? -14.875 22.984 18.047 1 92.81 200 ARG A CA 1
ATOM 1536 C C . ARG A 1 200 ? -14.367 24.078 17.109 1 92.81 200 ARG A C 1
ATOM 1538 O O . ARG A 1 200 ? -15.109 24.578 16.266 1 92.81 200 ARG A O 1
ATOM 1545 N N . GLU A 1 201 ? -13.125 24.438 17.328 1 94.19 201 GLU A N 1
ATOM 1546 C CA . GLU A 1 201 ? -12.523 25.438 16.469 1 94.19 201 GLU A CA 1
ATOM 1547 C C . GLU A 1 201 ? -12.492 24.969 15.016 1 94.19 201 GLU A C 1
ATOM 1549 O O . GLU A 1 201 ? -12.797 25.734 14.102 1 94.19 201 GLU A O 1
ATOM 1554 N N . LEU A 1 202 ? -12.117 23.719 14.82 1 95.5 202 LEU A N 1
ATOM 1555 C CA . LEU A 1 202 ? -12.039 23.172 13.469 1 95.5 202 LEU A CA 1
ATOM 1556 C C . LEU A 1 202 ? -13.414 23.172 12.805 1 95.5 202 LEU A C 1
ATOM 1558 O O . LEU A 1 202 ? -13.539 23.516 11.625 1 95.5 202 LEU A O 1
ATOM 1562 N N . ARG A 1 203 ? -14.422 22.844 13.539 1 94.56 203 ARG A N 1
ATOM 1563 C CA . ARG A 1 203 ? -15.781 22.859 13.023 1 94.56 203 ARG A CA 1
ATOM 1564 C C . ARG A 1 203 ? -16.203 24.281 12.648 1 94.56 203 ARG A C 1
ATOM 1566 O O . ARG A 1 203 ? -16.906 24.484 11.656 1 94.56 203 ARG A O 1
ATOM 1573 N N . ALA A 1 204 ? -15.828 25.203 13.461 1 94.5 204 ALA A N 1
ATOM 1574 C CA . ALA A 1 204 ? -16.141 26.609 13.188 1 94.5 204 ALA A CA 1
ATOM 1575 C C . ALA A 1 204 ? -15.453 27.094 11.914 1 94.5 204 ALA A C 1
ATOM 1577 O O . ALA A 1 204 ? -16.031 27.859 11.133 1 94.5 204 ALA A O 1
ATOM 1578 N N . ILE A 1 205 ? -14.273 26.656 11.703 1 95.19 205 ILE A N 1
ATOM 1579 C CA . ILE A 1 205 ? -13.492 27.062 10.547 1 95.19 205 ILE A CA 1
ATOM 1580 C C . ILE A 1 205 ? -14.125 26.516 9.266 1 95.19 205 ILE A C 1
ATOM 1582 O O . ILE A 1 205 ? -14.266 27.234 8.281 1 95.19 205 ILE A O 1
ATOM 1586 N N . ASP A 1 206 ? -14.508 25.234 9.234 1 93.75 206 ASP A N 1
ATOM 1587 C CA . ASP A 1 206 ? -14.961 24.625 7.984 1 93.75 206 ASP A CA 1
ATOM 1588 C C . ASP A 1 206 ? -16.484 24.625 7.902 1 93.75 206 ASP A C 1
ATOM 1590 O O . ASP A 1 206 ? -17.062 24.172 6.91 1 93.75 206 ASP A O 1
ATOM 1594 N N . LYS A 1 207 ? -17.188 25.156 8.961 1 91 207 LYS A N 1
ATOM 1595 C CA . LYS A 1 207 ? -18.641 25.266 9.023 1 91 207 LYS A CA 1
ATOM 1596 C C . LYS A 1 207 ? -19.312 23.922 8.781 1 91 207 LYS A C 1
ATOM 1598 O O . LYS A 1 207 ? -20.312 23.844 8.055 1 91 207 LYS A O 1
ATOM 1603 N N . GLY A 1 208 ? -18.625 22.922 9.211 1 87.75 208 GLY A N 1
ATOM 1604 C CA . GLY A 1 208 ? -19.219 21.594 9.109 1 87.75 208 GLY A CA 1
ATOM 1605 C C . GLY A 1 208 ? -18.797 20.844 7.859 1 87.75 208 GLY A C 1
ATOM 1606 O O . GLY A 1 208 ? -19 19.625 7.762 1 87.75 208 GLY A O 1
ATOM 1607 N N . GLU A 1 209 ? -18.234 21.594 6.859 1 90.69 209 GLU A N 1
ATOM 1608 C CA . GLU A 1 209 ? -17.719 20.922 5.668 1 90.69 209 GLU A CA 1
ATOM 1609 C C . GLU A 1 209 ? -16.297 20.422 5.898 1 90.69 209 GLU A C 1
ATOM 1611 O O . GLU A 1 209 ? -15.328 21.172 5.766 1 90.69 209 GLU A O 1
ATOM 1616 N N . THR A 1 210 ? -16.172 19.172 6.031 1 89.25 210 THR A N 1
ATOM 1617 C CA . THR A 1 210 ? -14.906 18.594 6.461 1 89.25 210 THR A CA 1
ATOM 1618 C C . THR A 1 210 ? -13.828 18.797 5.395 1 89.25 210 THR A C 1
ATOM 1620 O O . THR A 1 210 ? -14.109 18.703 4.195 1 89.25 210 THR A O 1
ATOM 1623 N N . ASP A 1 211 ? -12.648 19.094 5.812 1 93.38 211 ASP A N 1
ATOM 1624 C CA . ASP A 1 211 ? -11.414 19.125 5.035 1 93.38 211 ASP A CA 1
ATOM 1625 C C . ASP A 1 211 ? -11.422 20.281 4.031 1 93.38 211 ASP A C 1
ATOM 1627 O O . ASP A 1 211 ? -10.977 20.125 2.893 1 93.38 211 ASP A O 1
ATOM 1631 N N . THR A 1 212 ? -12.008 21.422 4.418 1 96.25 212 THR A N 1
ATOM 1632 C CA . THR A 1 212 ? -11.906 22.609 3.572 1 96.25 212 THR A CA 1
ATOM 1633 C C . THR A 1 212 ? -10.453 23.062 3.459 1 96.25 212 THR A C 1
ATOM 1635 O O . THR A 1 212 ? -9.641 22.797 4.352 1 96.25 212 THR A O 1
ATOM 1638 N N . PRO A 1 213 ? -10.164 23.766 2.418 1 96.75 213 PRO A N 1
ATOM 1639 C CA . PRO A 1 213 ? -8.781 24.219 2.225 1 96.75 213 PRO A CA 1
ATOM 1640 C C . PRO A 1 213 ? -8.266 25.047 3.391 1 96.75 213 PRO A C 1
ATOM 1642 O O . PRO A 1 213 ? -7.137 24.859 3.848 1 96.75 213 PRO A O 1
ATOM 1645 N N . ALA A 1 214 ? -9.109 25.938 3.904 1 97.5 214 ALA A N 1
ATOM 1646 C CA . ALA A 1 214 ? -8.711 26.781 5.016 1 97.5 214 ALA A CA 1
ATOM 1647 C C . ALA A 1 214 ? -8.43 25.953 6.27 1 97.5 214 ALA A C 1
ATOM 1649 O O . ALA A 1 214 ? -7.465 26.219 6.988 1 97.5 214 ALA A O 1
ATOM 1650 N N . ALA A 1 215 ? -9.273 25 6.512 1 97.62 215 ALA A N 1
ATOM 1651 C CA . ALA A 1 215 ? -9.094 24.141 7.676 1 97.62 215 ALA A CA 1
ATOM 1652 C C . ALA A 1 215 ? -7.801 23.328 7.559 1 97.62 215 ALA A C 1
ATOM 1654 O O . ALA A 1 215 ? -7.031 23.234 8.516 1 97.62 215 ALA A O 1
ATOM 1655 N N . LEU A 1 216 ? -7.574 22.797 6.371 1 98 216 LEU A N 1
ATOM 1656 C CA . LEU A 1 216 ? -6.395 21.969 6.145 1 98 216 LEU A CA 1
ATOM 1657 C C . LEU A 1 216 ? -5.117 22.781 6.305 1 98 216 LEU A C 1
ATOM 1659 O O . LEU A 1 216 ? -4.16 22.328 6.938 1 98 216 LEU A O 1
ATOM 1663 N N . LEU A 1 217 ? -5.129 23.953 5.734 1 98.25 217 LEU A N 1
ATOM 1664 C CA . LEU A 1 217 ? -3.945 24.797 5.836 1 98.25 217 LEU A CA 1
ATOM 1665 C C . LEU A 1 217 ? -3.723 25.25 7.273 1 98.25 217 LEU A C 1
ATOM 1667 O O . LEU A 1 217 ? -2.582 25.328 7.73 1 98.25 217 LEU A O 1
ATOM 1671 N N . THR A 1 218 ? -4.805 25.547 8.016 1 97.12 218 THR A N 1
ATOM 1672 C CA . THR A 1 218 ? -4.695 25.891 9.43 1 97.12 218 THR A CA 1
ATOM 1673 C C . THR A 1 218 ? -4.035 24.766 10.211 1 97.12 218 THR A C 1
ATOM 1675 O O . THR A 1 218 ? -3.123 25.016 11.008 1 97.12 218 THR A O 1
ATOM 1678 N N . ILE A 1 219 ? -4.445 23.562 9.953 1 96.69 219 ILE A N 1
ATOM 1679 C CA . ILE A 1 219 ? -3.869 22.391 10.609 1 96.69 219 ILE A CA 1
ATOM 1680 C C . ILE A 1 219 ? -2.389 22.281 10.258 1 96.69 219 ILE A C 1
ATOM 1682 O O . ILE A 1 219 ? -1.554 22.031 11.133 1 96.69 219 ILE A O 1
ATOM 1686 N N . ALA A 1 220 ? -2.09 22.438 9.008 1 96.5 220 ALA A N 1
ATOM 1687 C CA . ALA A 1 220 ? -0.707 22.328 8.547 1 96.5 220 ALA A CA 1
ATOM 1688 C C . ALA A 1 220 ? 0.18 23.359 9.25 1 96.5 220 ALA A C 1
ATOM 1690 O O . ALA A 1 220 ? 1.316 23.062 9.617 1 96.5 220 ALA A O 1
ATOM 1691 N N . ILE A 1 221 ? -0.329 24.562 9.422 1 94.81 221 ILE A N 1
ATOM 1692 C CA . ILE A 1 221 ? 0.406 25.656 10.07 1 94.81 221 ILE A CA 1
ATOM 1693 C C . ILE A 1 221 ? 0.665 25.297 11.531 1 94.81 221 ILE A C 1
ATOM 1695 O O . ILE A 1 221 ? 1.791 25.422 12.023 1 94.81 221 ILE A O 1
ATOM 1699 N N . VAL A 1 222 ? -0.325 24.859 12.203 1 92.31 222 VAL A N 1
ATOM 1700 C CA . VAL A 1 222 ? -0.193 24.484 13.609 1 92.31 222 VAL A CA 1
ATOM 1701 C C . VAL A 1 222 ? 0.795 23.328 13.75 1 92.31 222 VAL A C 1
ATOM 1703 O O . VAL A 1 222 ? 1.639 23.344 14.648 1 92.31 222 VAL A O 1
ATOM 1706 N N . HIS A 1 223 ? 0.693 22.359 12.859 1 91.81 223 HIS A N 1
ATOM 1707 C CA . HIS A 1 223 ? 1.588 21.203 12.875 1 91.81 223 HIS A CA 1
ATOM 1708 C C . HIS A 1 223 ? 3.037 21.625 12.656 1 91.81 223 HIS A C 1
ATOM 1710 O O . HIS A 1 223 ? 3.939 21.141 13.344 1 91.81 223 HIS A O 1
ATOM 1716 N N . ALA A 1 224 ? 3.248 22.484 11.734 1 89.5 224 ALA A N 1
ATOM 1717 C CA . ALA A 1 224 ? 4.594 22.938 11.406 1 89.5 224 ALA A CA 1
ATOM 1718 C C . ALA A 1 224 ? 5.18 23.781 12.531 1 89.5 224 ALA A C 1
ATOM 1720 O O . ALA A 1 224 ? 6.336 23.594 12.914 1 89.5 224 ALA A O 1
ATOM 1721 N N . ALA A 1 225 ? 4.406 24.672 13.055 1 82.31 225 ALA A N 1
ATOM 1722 C CA . ALA A 1 225 ? 4.895 25.656 14.016 1 82.31 225 ALA A CA 1
ATOM 1723 C C . ALA A 1 225 ? 4.957 25.062 15.422 1 82.31 225 ALA A C 1
ATOM 1725 O O . ALA A 1 225 ? 5.727 25.531 16.266 1 82.31 225 ALA A O 1
ATOM 1726 N N . GLY A 1 226 ? 4.051 24.141 15.672 1 72.75 226 GLY A N 1
ATOM 1727 C CA . GLY A 1 226 ? 3.939 23.609 17.031 1 72.75 226 GLY A CA 1
ATOM 1728 C C . GLY A 1 226 ? 4.824 22.391 17.266 1 72.75 226 GLY A C 1
ATOM 1729 O O . GLY A 1 226 ? 5.094 22.047 18.422 1 72.75 226 GLY A O 1
ATOM 1730 N N . GLY A 1 227 ? 5.273 21.812 16.203 1 64.31 227 GLY A N 1
ATOM 1731 C CA . GLY A 1 227 ? 5.965 20.531 16.359 1 64.31 227 GLY A CA 1
ATOM 1732 C C . GLY A 1 227 ? 7.465 20.688 16.531 1 64.31 227 GLY A C 1
ATOM 1733 O O . GLY A 1 227 ? 8.031 21.719 16.172 1 64.31 227 GLY A O 1
ATOM 1734 N N . HIS A 1 228 ? 8.023 19.734 17.219 1 58.03 228 HIS A N 1
ATOM 1735 C CA . HIS A 1 228 ? 9.461 19.688 17.453 1 58.03 228 HIS A CA 1
ATOM 1736 C C . HIS A 1 228 ? 10.219 19.438 16.141 1 58.03 228 HIS A C 1
ATOM 1738 O O . HIS A 1 228 ? 11.438 19.562 16.094 1 58.03 228 HIS A O 1
ATOM 1744 N N . LYS A 1 229 ? 9.406 19.266 15.148 1 61.41 229 LYS A N 1
ATOM 1745 C CA . LYS A 1 229 ? 10.055 18.891 13.898 1 61.41 229 LYS A CA 1
ATOM 1746 C C . LYS A 1 229 ? 9.93 19.984 12.852 1 61.41 229 LYS A C 1
ATOM 1748 O O . LYS A 1 229 ? 9.953 19.719 11.648 1 61.41 229 LYS A O 1
ATOM 1753 N N . PHE A 1 230 ? 9.797 21.25 13.422 1 64.06 230 PHE A N 1
ATOM 1754 C CA . PHE A 1 230 ? 9.688 22.344 12.469 1 64.06 230 PHE A CA 1
ATOM 1755 C C . PHE A 1 230 ? 10.992 22.547 11.719 1 64.06 230 PHE A C 1
ATOM 1757 O O . PHE A 1 230 ? 11.578 23.641 11.75 1 64.06 230 PHE A O 1
ATOM 1764 N N . HIS A 1 231 ? 11.625 21.469 11.344 1 72.75 231 HIS A N 1
ATOM 1765 C CA . HIS A 1 231 ? 12.828 21.578 10.516 1 72.75 231 HIS A CA 1
ATOM 1766 C C . HIS A 1 231 ? 12.773 20.594 9.344 1 72.75 231 HIS A C 1
ATOM 1768 O O . HIS A 1 231 ? 13.688 20.562 8.516 1 72.75 231 HIS A O 1
ATOM 1774 N N . ARG A 1 232 ? 11.711 19.984 9.289 1 87.12 232 ARG A N 1
ATOM 1775 C CA . ARG A 1 232 ? 11.602 19.094 8.148 1 87.12 232 ARG A CA 1
ATOM 1776 C C . ARG A 1 232 ? 10.883 19.766 6.984 1 87.12 232 ARG A C 1
ATOM 1778 O O . ARG A 1 232 ? 9.836 20.391 7.168 1 87.12 232 ARG A O 1
ATOM 1785 N N . LEU A 1 233 ? 11.445 19.656 5.793 1 92.44 233 LEU A N 1
ATOM 1786 C CA . LEU A 1 233 ? 10.875 20.234 4.586 1 92.44 233 LEU A CA 1
ATOM 1787 C C . LEU A 1 233 ? 9.453 19.75 4.363 1 92.44 233 LEU A C 1
ATOM 1789 O O . LEU A 1 233 ? 8.617 20.453 3.795 1 92.44 233 LEU A O 1
ATOM 1793 N N . GLN A 1 234 ? 9.195 18.562 4.871 1 94.69 234 GLN A N 1
ATOM 1794 C CA . GLN A 1 234 ? 7.879 17.969 4.68 1 94.69 234 GLN A CA 1
ATOM 1795 C C . GLN A 1 234 ? 6.777 18.875 5.207 1 94.69 234 GLN A C 1
ATOM 1797 O O . GLN A 1 234 ? 5.703 18.969 4.613 1 94.69 234 GLN A O 1
ATOM 1802 N N . LEU A 1 235 ? 7.012 19.547 6.328 1 94.25 235 LEU A N 1
ATOM 1803 C CA . LEU A 1 235 ? 6.027 20.422 6.938 1 94.25 235 LEU A CA 1
ATOM 1804 C C . LEU A 1 235 ? 5.758 21.641 6.051 1 94.25 235 LEU A C 1
ATOM 1806 O O . LEU A 1 235 ? 4.602 22.031 5.871 1 94.25 235 LEU A O 1
ATOM 1810 N N . CYS A 1 236 ? 6.824 22.141 5.441 1 94.69 236 CYS A N 1
ATOM 1811 C CA . CYS A 1 236 ? 6.672 23.25 4.512 1 94.69 236 CYS A CA 1
ATOM 1812 C C . CYS A 1 236 ? 5.945 22.812 3.246 1 94.69 236 CYS A C 1
ATOM 1814 O O . CYS A 1 236 ? 5.172 23.578 2.672 1 94.69 236 CYS A O 1
ATOM 1816 N N . VAL A 1 237 ? 6.215 21.578 2.852 1 97.06 237 VAL A N 1
ATOM 1817 C CA . VAL A 1 237 ? 5.566 21.062 1.65 1 97.06 237 VAL A CA 1
ATOM 1818 C C . VAL A 1 237 ? 4.066 20.906 1.899 1 97.06 237 VAL A C 1
ATOM 1820 O O . VAL A 1 237 ? 3.252 21.219 1.029 1 97.06 237 VAL A O 1
ATOM 1823 N N . ASP A 1 238 ? 3.688 20.438 3.084 1 97.12 238 ASP A N 1
ATOM 1824 C CA . ASP A 1 238 ? 2.275 20.391 3.451 1 97.12 238 ASP A CA 1
ATOM 1825 C C . ASP A 1 238 ? 1.628 21.766 3.334 1 97.12 238 ASP A C 1
ATOM 1827 O O . ASP A 1 238 ? 0.53 21.891 2.789 1 97.12 238 ASP A O 1
ATOM 1831 N N . VAL A 1 239 ? 2.338 22.75 3.848 1 97.12 239 VAL A N 1
ATOM 1832 C CA . VAL A 1 239 ? 1.837 24.125 3.824 1 97.12 239 VAL A CA 1
ATOM 1833 C C . VAL A 1 239 ? 1.731 24.609 2.379 1 97.12 239 VAL A C 1
ATOM 1835 O O . VAL A 1 239 ? 0.728 25.219 1.993 1 97.12 239 VAL A O 1
ATOM 1838 N N . LEU A 1 240 ? 2.764 24.312 1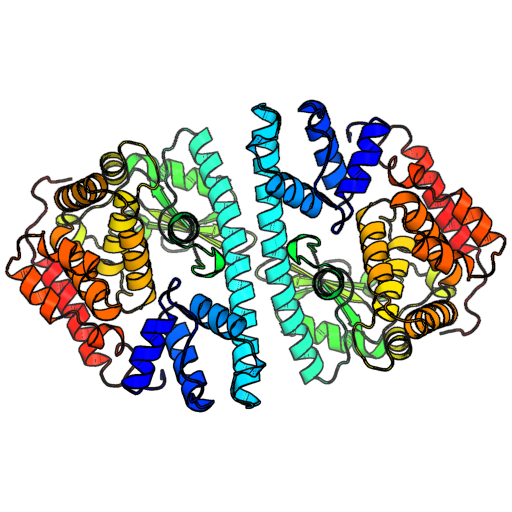.578 1 97.88 240 LEU A N 1
ATOM 1839 C CA . LEU A 1 240 ? 2.768 24.688 0.168 1 97.88 240 LEU A CA 1
ATOM 1840 C C . LEU A 1 240 ? 1.555 24.109 -0.552 1 97.88 240 LEU A C 1
ATOM 1842 O O . LEU A 1 240 ? 0.856 24.828 -1.276 1 97.88 240 LEU A O 1
ATOM 1846 N N . GLN A 1 241 ? 1.302 22.828 -0.333 1 98.12 241 GLN A N 1
ATOM 1847 C CA . GLN A 1 241 ? 0.141 22.172 -0.933 1 98.12 241 GLN A CA 1
ATOM 1848 C C . GLN A 1 241 ? -1.158 22.797 -0.423 1 98.12 241 GLN A C 1
ATOM 1850 O O . GLN A 1 241 ? -2.129 22.922 -1.173 1 98.12 241 GLN A O 1
ATOM 1855 N N . GLY A 1 242 ? -1.169 23.156 0.862 1 98.31 242 GLY A N 1
ATOM 1856 C CA . GLY A 1 242 ? -2.324 23.844 1.428 1 98.31 242 GLY A CA 1
ATOM 1857 C C . GLY A 1 242 ? -2.623 25.172 0.759 1 98.31 242 GLY A C 1
ATOM 1858 O O . GLY A 1 242 ? -3.785 25.5 0.511 1 98.31 242 GLY A O 1
ATOM 1859 N N . VAL A 1 243 ? -1.609 25.906 0.473 1 98.38 243 VAL A N 1
ATOM 1860 C CA . VAL A 1 243 ? -1.766 27.188 -0.21 1 98.38 243 VAL A CA 1
ATOM 1861 C C . VAL A 1 243 ? -2.342 26.969 -1.605 1 98.38 243 VAL A C 1
ATOM 1863 O O . VAL A 1 243 ? -3.252 27.672 -2.031 1 98.38 243 VAL A O 1
ATOM 1866 N N . ARG A 1 244 ? -1.842 25.922 -2.273 1 97.81 244 ARG A N 1
ATOM 1867 C CA . ARG A 1 244 ? -2.297 25.594 -3.621 1 97.81 244 ARG A CA 1
ATOM 1868 C C . ARG A 1 244 ? -3.76 25.172 -3.617 1 97.81 244 ARG A C 1
ATOM 1870 O O . ARG A 1 244 ? -4.469 25.359 -4.609 1 97.81 244 ARG A O 1
ATOM 1877 N N . ALA A 1 245 ? -4.195 24.672 -2.518 1 97.44 245 ALA A N 1
ATOM 1878 C CA . ALA A 1 245 ? -5.559 24.172 -2.408 1 97.44 245 ALA A CA 1
ATOM 1879 C C . ALA A 1 245 ? -6.559 25.312 -2.242 1 97.44 245 ALA A C 1
ATOM 1881 O O . ALA A 1 245 ? -7.766 25.125 -2.416 1 97.44 245 ALA A O 1
ATOM 1882 N N . LEU A 1 246 ? -6.051 26.516 -1.816 1 97.19 246 LEU A N 1
ATOM 1883 C CA . LEU A 1 246 ? -6.926 27.688 -1.756 1 97.19 246 LEU A CA 1
ATOM 1884 C C . LEU A 1 246 ? -7.332 28.141 -3.156 1 97.19 246 LEU A C 1
ATOM 1886 O O . LEU A 1 246 ? -6.488 28.562 -3.947 1 97.19 246 LEU A O 1
ATOM 1890 N N . LYS A 1 247 ? -8.609 28.109 -3.451 1 95.19 247 LYS A N 1
ATOM 1891 C CA . LYS A 1 247 ? -9.023 28.297 -4.836 1 95.19 247 LYS A CA 1
ATOM 1892 C C . LYS A 1 247 ? -9.734 29.641 -5.016 1 95.19 247 LYS A C 1
ATOM 1894 O O . LYS A 1 247 ? -9.977 30.078 -6.145 1 95.19 247 LYS A O 1
ATOM 1899 N N . SER A 1 248 ? -10.094 30.328 -3.908 1 95.75 248 SER A N 1
ATOM 1900 C CA . SER A 1 248 ? -10.883 31.547 -4.016 1 95.75 248 SER A CA 1
ATOM 1901 C C . SER A 1 248 ? -10.492 32.562 -2.934 1 95.75 248 SER A C 1
ATOM 1903 O O . SER A 1 248 ? -9.898 32.188 -1.922 1 95.75 248 SER A O 1
ATOM 1905 N N . PRO A 1 249 ? -10.875 33.781 -3.172 1 95 249 PRO A N 1
ATOM 1906 C CA . PRO A 1 249 ? -10.68 34.781 -2.119 1 95 249 PRO A CA 1
ATOM 1907 C C . PRO A 1 249 ? -11.438 34.438 -0.837 1 95 249 PRO A C 1
ATOM 1909 O O . PRO A 1 249 ? -10.992 34.781 0.258 1 95 249 PRO A O 1
ATOM 1912 N N . GLU A 1 250 ? -12.469 33.719 -1.046 1 95.31 250 GLU A N 1
ATOM 1913 C CA . GLU A 1 250 ? -13.258 33.312 0.115 1 95.31 250 GLU A CA 1
ATOM 1914 C C . GLU A 1 250 ? -12.484 32.312 0.977 1 95.31 250 GLU A C 1
ATOM 1916 O O . GLU A 1 250 ? -12.539 32.375 2.207 1 95.31 250 GLU A O 1
ATOM 1921 N N . ASP A 1 251 ? -11.789 31.484 0.345 1 96.31 251 ASP A N 1
ATOM 1922 C CA . ASP A 1 251 ? -10.945 30.547 1.075 1 96.31 251 ASP A CA 1
ATOM 1923 C C . ASP A 1 251 ? -9.875 31.281 1.885 1 96.31 251 ASP A C 1
ATOM 1925 O O . ASP A 1 251 ? -9.594 30.906 3.027 1 96.31 251 ASP A O 1
ATOM 1929 N N . GLU A 1 252 ? -9.336 32.25 1.268 1 97.31 252 GLU A N 1
ATOM 1930 C CA . GLU A 1 252 ? -8.289 33.031 1.925 1 97.31 252 GLU A CA 1
ATOM 1931 C C . GLU A 1 252 ? -8.828 33.812 3.125 1 97.31 252 GLU A C 1
ATOM 1933 O O . GLU A 1 252 ? -8.188 33.844 4.18 1 97.31 252 GLU A O 1
ATOM 1938 N N . ALA A 1 253 ? -9.961 34.344 2.906 1 96.56 253 ALA A N 1
ATOM 1939 C CA . ALA A 1 253 ? -10.602 35.094 4.004 1 96.56 253 ALA A CA 1
ATOM 1940 C C . ALA A 1 253 ? -10.898 34.156 5.176 1 96.56 253 ALA A C 1
ATOM 1942 O O . ALA A 1 253 ? -10.711 34.531 6.336 1 96.56 253 ALA A O 1
ATOM 1943 N N . ARG A 1 254 ? -11.328 33 4.828 1 96.62 254 ARG A N 1
ATOM 1944 C CA . ARG A 1 254 ? -11.625 32 5.859 1 96.62 254 ARG A CA 1
ATOM 1945 C C . ARG A 1 254 ? -10.359 31.609 6.613 1 96.62 254 ARG A C 1
ATOM 1947 O O . ARG A 1 254 ? -10.398 31.375 7.824 1 96.62 254 ARG A O 1
ATOM 1954 N N . LEU A 1 255 ? -9.328 31.5 5.887 1 97.69 255 LEU A N 1
ATOM 1955 C CA . LEU A 1 255 ? -8.047 31.172 6.508 1 97.69 255 LEU A CA 1
ATOM 1956 C C . LEU A 1 255 ? -7.629 32.25 7.5 1 97.69 255 LEU A C 1
ATOM 1958 O O . LEU A 1 255 ? -7.203 31.953 8.617 1 97.69 255 LEU A O 1
ATOM 1962 N N . LEU A 1 256 ? -7.75 33.5 7.105 1 96.81 256 LEU A N 1
ATOM 1963 C CA . LEU A 1 256 ? -7.355 34.594 7.965 1 96.81 256 LEU A CA 1
ATOM 1964 C C . LEU A 1 256 ? -8.258 34.688 9.188 1 96.81 256 LEU A C 1
ATOM 1966 O O . LEU A 1 256 ? -7.793 34.969 10.289 1 96.81 256 LEU A O 1
ATOM 1970 N N . GLU A 1 257 ? -9.484 34.438 8.977 1 96.12 257 GLU A N 1
ATOM 1971 C CA . GLU A 1 257 ? -10.414 34.375 10.102 1 96.12 257 GLU A CA 1
ATOM 1972 C C . GLU A 1 257 ? -10.062 33.25 11.062 1 96.12 257 GLU A C 1
ATOM 1974 O O . GLU A 1 257 ? -10.133 33.406 12.281 1 96.12 257 GLU A O 1
ATOM 1979 N N . ALA A 1 258 ? -9.734 32.125 10.5 1 96.19 258 ALA A N 1
ATOM 1980 C CA . ALA A 1 258 ? -9.312 30.984 11.312 1 96.19 258 ALA A CA 1
ATOM 1981 C C . ALA A 1 258 ? -8.086 31.344 12.148 1 96.19 258 ALA A C 1
ATOM 1983 O O . ALA A 1 258 ? -8 30.953 13.32 1 96.19 258 ALA A O 1
ATOM 1984 N N . ALA A 1 259 ? -7.168 32.031 11.539 1 94.75 259 ALA A N 1
ATOM 1985 C CA . ALA A 1 259 ? -5.945 32.406 12.234 1 94.75 259 ALA A CA 1
ATOM 1986 C C . ALA A 1 259 ? -6.258 33.312 13.438 1 94.75 259 ALA A C 1
ATOM 1988 O O . ALA A 1 259 ? -5.676 33.125 14.516 1 94.75 259 ALA A O 1
ATOM 1989 N N . ARG A 1 260 ? -7.148 34.188 13.25 1 92.69 260 ARG A N 1
ATOM 1990 C CA . ARG A 1 260 ? -7.562 35.062 14.336 1 92.69 260 ARG A CA 1
ATOM 1991 C C . ARG A 1 260 ? -8.266 34.281 15.445 1 92.69 260 ARG A C 1
ATOM 1993 O O . ARG A 1 260 ? -7.969 34.469 16.625 1 92.69 260 ARG A O 1
ATOM 2000 N N . MET A 1 261 ? -9.125 33.469 14.992 1 91.81 261 MET A N 1
ATOM 2001 C CA . MET A 1 261 ? -9.938 32.688 15.93 1 91.81 261 MET A CA 1
ATOM 2002 C C . MET A 1 261 ? -9.078 31.75 16.766 1 91.81 261 MET A C 1
ATOM 2004 O O . MET A 1 261 ? -9.336 31.547 17.953 1 91.81 261 MET A O 1
ATOM 2008 N N . THR A 1 262 ? -8.055 31.203 16.203 1 92.19 262 THR A N 1
ATOM 2009 C CA . THR A 1 262 ? -7.25 30.188 16.859 1 92.19 262 THR A CA 1
ATOM 2010 C C . THR A 1 262 ? -6 30.797 17.484 1 92.19 262 THR A C 1
ATOM 2012 O O . THR A 1 262 ? -5.277 30.125 18.234 1 92.19 262 THR A O 1
ATOM 2015 N N . GLY A 1 263 ? -5.688 32.031 17.156 1 89.19 263 GLY A N 1
ATOM 2016 C CA . GLY A 1 263 ? -4.547 32.719 17.734 1 89.19 263 GLY A CA 1
ATOM 2017 C C . GLY A 1 263 ? -3.236 32.406 17.031 1 89.19 263 GLY A C 1
ATOM 2018 O O . GLY A 1 263 ? -2.16 32.594 17.609 1 89.19 263 GLY A O 1
ATOM 2019 N N . ILE A 1 264 ? -3.342 31.891 15.797 1 90.62 264 ILE A N 1
ATOM 2020 C CA . ILE A 1 264 ? -2.107 31.406 15.195 1 90.62 264 ILE A CA 1
ATOM 2021 C C . ILE A 1 264 ? -1.612 32.406 14.156 1 90.62 264 ILE A C 1
ATOM 2023 O O . ILE A 1 264 ? -0.962 32.031 13.18 1 90.62 264 ILE A O 1
ATOM 2027 N N . GLU A 1 265 ? -1.907 33.656 14.266 1 91.62 265 GLU A N 1
ATOM 2028 C CA . GLU A 1 265 ? -1.521 34.656 13.273 1 91.62 265 GLU A CA 1
ATOM 2029 C C . GLU A 1 265 ? -0.004 34.719 13.117 1 91.62 265 GLU A C 1
ATOM 2031 O O . GLU A 1 265 ? 0.51 34.781 12 1 91.62 265 GLU A O 1
ATOM 2036 N N . LEU A 1 266 ? 0.709 34.688 14.227 1 87.62 266 LEU A N 1
ATOM 2037 C CA . LEU A 1 266 ? 2.168 34.719 14.188 1 87.62 266 LEU A CA 1
ATOM 2038 C C . LEU A 1 266 ? 2.711 33.5 13.438 1 87.62 266 LEU A C 1
ATOM 2040 O O . LEU A 1 266 ? 3.549 33.656 12.547 1 87.62 266 LEU A O 1
ATOM 2044 N N . GLU A 1 267 ? 2.191 32.375 13.797 1 90 267 GLU A N 1
ATOM 2045 C CA . GLU A 1 267 ? 2.623 31.109 13.18 1 90 267 GLU A CA 1
ATOM 2046 C C . GLU A 1 267 ? 2.275 31.078 11.695 1 90 267 GLU A C 1
ATOM 2048 O O . GLU A 1 267 ? 3.082 30.641 10.875 1 90 267 GLU A O 1
ATOM 2053 N N . LEU A 1 268 ? 1.099 31.531 11.383 1 94.25 268 LEU A N 1
ATOM 2054 C CA . LEU A 1 268 ? 0.657 31.562 9.992 1 94.25 268 LEU A CA 1
ATOM 2055 C C . LEU A 1 268 ? 1.583 32.438 9.156 1 94.25 268 LEU A C 1
ATOM 2057 O O . LEU A 1 268 ? 2.086 32 8.117 1 94.25 268 LEU A O 1
ATOM 2061 N N . ALA A 1 269 ? 1.852 33.625 9.656 1 93.12 269 ALA A N 1
ATOM 2062 C CA . ALA A 1 269 ? 2.709 34.562 8.93 1 93.12 269 ALA A CA 1
ATOM 2063 C C . ALA A 1 269 ? 4.117 34 8.758 1 93.12 269 ALA A C 1
ATOM 2065 O O . ALA A 1 269 ? 4.684 34.031 7.664 1 93.12 269 ALA A O 1
ATOM 2066 N N . THR A 1 270 ? 4.617 33.438 9.773 1 89.62 270 THR A N 1
ATOM 2067 C CA . THR A 1 270 ? 5.992 32.969 9.789 1 89.62 270 THR A CA 1
ATOM 2068 C C . THR A 1 270 ? 6.152 31.766 8.844 1 89.62 270 THR A C 1
ATOM 2070 O O . THR A 1 270 ? 7.051 31.75 8 1 89.62 270 THR A O 1
ATOM 2073 N N . VAL A 1 271 ? 5.246 30.812 8.938 1 92.75 271 VAL A N 1
ATOM 2074 C CA . VAL A 1 271 ? 5.371 29.562 8.172 1 92.75 271 VAL A CA 1
ATOM 2075 C C . VAL A 1 271 ? 5.086 29.844 6.699 1 92.75 271 VAL A C 1
ATOM 2077 O O . VAL A 1 271 ? 5.77 29.297 5.82 1 92.75 271 VAL A O 1
ATOM 2080 N N . LEU A 1 272 ? 4.121 30.641 6.391 1 95.75 272 LEU A N 1
ATOM 2081 C CA . LEU A 1 272 ? 3.842 31.016 5.008 1 95.75 272 LEU A CA 1
ATOM 2082 C C . LEU A 1 272 ? 5.031 31.734 4.387 1 95.75 272 LEU A C 1
ATOM 2084 O O . LEU A 1 272 ? 5.398 31.453 3.238 1 95.75 272 LEU A O 1
ATOM 2088 N N . ASN A 1 273 ? 5.609 32.625 5.152 1 93 273 ASN A N 1
ATOM 2089 C CA . ASN A 1 273 ? 6.742 33.406 4.648 1 93 273 ASN A CA 1
ATOM 2090 C C . ASN A 1 273 ? 7.922 32.5 4.305 1 93 273 ASN A C 1
ATOM 2092 O O . ASN A 1 273 ? 8.469 32.562 3.201 1 93 273 ASN A O 1
ATOM 2096 N N . VAL A 1 274 ? 8.289 31.656 5.23 1 90.75 274 VAL A N 1
ATOM 2097 C CA . VAL A 1 274 ? 9.445 30.781 5.004 1 90.75 274 VAL A CA 1
ATOM 2098 C C . VAL A 1 274 ? 9.141 29.812 3.871 1 90.75 274 VAL A C 1
ATOM 2100 O O . VAL A 1 274 ? 10 29.547 3.025 1 90.75 274 VAL A O 1
ATOM 2103 N N . THR A 1 275 ? 7.934 29.25 3.807 1 94.69 275 THR A N 1
ATOM 2104 C CA . THR A 1 275 ? 7.535 28.328 2.748 1 94.69 275 THR A CA 1
ATOM 2105 C C . THR A 1 275 ? 7.578 29.016 1.387 1 94.69 275 THR A C 1
ATOM 2107 O O . THR A 1 275 ? 8.117 28.469 0.424 1 94.69 275 THR A O 1
ATOM 2110 N N . GLY A 1 276 ? 7.035 30.203 1.324 1 95.38 276 GLY A N 1
ATOM 2111 C CA . GLY A 1 276 ? 7.039 30.953 0.079 1 95.38 276 GLY A CA 1
ATOM 2112 C C . GLY A 1 276 ? 8.43 31.25 -0.437 1 95.38 276 GLY A C 1
ATOM 2113 O O . GLY A 1 276 ? 8.695 31.125 -1.635 1 95.38 276 GLY A O 1
ATOM 2114 N N . ARG A 1 277 ? 9.289 31.625 0.43 1 92.75 277 ARG A N 1
ATOM 2115 C CA . ARG A 1 277 ? 10.664 31.953 0.051 1 92.75 277 ARG A CA 1
ATOM 2116 C C . ARG A 1 277 ? 11.43 30.703 -0.38 1 92.75 277 ARG A C 1
ATOM 2118 O O . ARG A 1 277 ? 12.203 30.75 -1.338 1 92.75 277 ARG A O 1
ATOM 2125 N N . LEU A 1 278 ? 11.195 29.656 0.3 1 91.62 278 LEU A N 1
ATOM 2126 C CA . LEU A 1 278 ? 11.891 28.406 0.003 1 91.62 278 LEU A CA 1
ATOM 2127 C C . LEU A 1 278 ? 11.484 27.859 -1.36 1 91.62 278 LEU A C 1
ATOM 2129 O O . LEU A 1 278 ? 12.328 27.422 -2.145 1 91.62 278 LEU A O 1
ATOM 2133 N N . PHE A 1 279 ? 10.211 27.922 -1.687 1 95.25 279 PHE A N 1
ATOM 2134 C CA . PHE A 1 279 ? 9.695 27.219 -2.854 1 95.25 279 PHE A CA 1
ATOM 2135 C C . PHE A 1 279 ? 9.32 28.188 -3.961 1 95.25 279 PHE A C 1
ATOM 2137 O O . PHE A 1 279 ? 8.797 27.797 -5 1 95.25 279 PHE A O 1
ATOM 2144 N N . GLY A 1 280 ? 9.641 29.469 -3.73 1 94.25 280 GLY A N 1
ATOM 2145 C CA . GLY A 1 280 ? 9.281 30.453 -4.73 1 94.25 280 GLY A CA 1
ATOM 2146 C C . GLY A 1 280 ? 7.793 30.531 -4.992 1 94.25 280 GLY A C 1
ATOM 2147 O O . GLY A 1 280 ? 7.355 30.484 -6.145 1 94.25 280 GLY A O 1
ATOM 2148 N N . ALA A 1 281 ? 7.016 30.609 -3.916 1 95.94 281 ALA A N 1
ATOM 2149 C CA . ALA A 1 281 ? 5.559 30.672 -4.004 1 95.94 281 ALA A CA 1
ATOM 2150 C C . ALA A 1 281 ? 5.047 32.062 -3.607 1 95.94 281 ALA A C 1
ATOM 2152 O O . ALA A 1 281 ? 4.746 32.312 -2.438 1 95.94 281 ALA A O 1
ATOM 2153 N N . PRO A 1 282 ? 4.824 32.938 -4.535 1 96.25 282 PRO A N 1
ATOM 2154 C CA . PRO A 1 282 ? 4.449 34.344 -4.219 1 96.25 282 PRO A CA 1
ATOM 2155 C C . PRO A 1 282 ? 3.123 34.438 -3.467 1 96.25 282 PRO A C 1
ATOM 2157 O O . PRO A 1 282 ? 2.951 35.312 -2.621 1 96.25 282 PRO A O 1
ATOM 2160 N N . ARG A 1 283 ? 2.242 33.531 -3.758 1 96.62 283 ARG A N 1
ATOM 2161 C CA . ARG A 1 283 ? 0.938 33.562 -3.105 1 96.62 283 ARG A CA 1
ATOM 2162 C C . ARG A 1 283 ? 1.07 33.344 -1.603 1 96.62 283 ARG A C 1
ATOM 2164 O O . ARG A 1 283 ? 0.336 33.969 -0.817 1 96.62 283 ARG A O 1
ATOM 2171 N N . ALA A 1 284 ? 1.96 32.469 -1.21 1 97.25 284 ALA A N 1
ATOM 2172 C CA . ALA A 1 284 ? 2.201 32.25 0.212 1 97.25 284 ALA A CA 1
ATOM 2173 C C . ALA A 1 284 ? 2.727 33.5 0.893 1 97.25 284 ALA A C 1
ATOM 2175 O O . ALA A 1 284 ? 2.281 33.844 1.988 1 97.25 284 ALA A O 1
ATOM 2176 N N . ILE A 1 285 ? 3.598 34.188 0.23 1 95.31 285 ILE A N 1
ATOM 2177 C CA . ILE A 1 285 ? 4.188 35.406 0.764 1 95.31 285 ILE A CA 1
ATOM 2178 C C . ILE A 1 285 ? 3.123 36.5 0.854 1 95.31 285 ILE A C 1
ATOM 2180 O O . ILE A 1 285 ? 3.051 37.219 1.848 1 95.31 285 ILE A O 1
ATOM 2184 N N . GLU A 1 286 ? 2.338 36.562 -0.14 1 96.44 286 GLU A N 1
ATOM 2185 C CA . GLU A 1 286 ? 1.263 37.562 -0.151 1 96.44 286 GLU A CA 1
ATOM 2186 C C . GLU A 1 286 ? 0.303 37.344 1.016 1 96.44 286 GLU A C 1
ATOM 2188 O O . GLU A 1 286 ? -0.11 38.281 1.672 1 96.44 286 GLU A O 1
ATOM 2193 N N . LEU A 1 287 ? -0.083 36.094 1.245 1 96.44 287 LEU A N 1
ATOM 2194 C CA . LEU A 1 287 ? -0.979 35.781 2.35 1 96.44 287 LEU A CA 1
ATOM 2195 C C . LEU A 1 287 ? -0.333 36.094 3.689 1 96.44 287 LEU A C 1
ATOM 2197 O O . LEU A 1 287 ? -0.998 36.625 4.594 1 96.44 287 LEU A O 1
ATOM 2201 N N . ALA A 1 288 ? 0.92 35.781 3.838 1 95.38 288 ALA A N 1
ATOM 2202 C CA . ALA A 1 288 ? 1.66 36.125 5.055 1 95.38 288 ALA A CA 1
ATOM 2203 C C . ALA A 1 288 ? 1.637 37.625 5.32 1 95.38 288 ALA A C 1
ATOM 2205 O O . ALA A 1 288 ? 1.473 38.062 6.465 1 95.38 288 ALA A O 1
ATOM 2206 N N . ASP A 1 289 ? 1.714 38.375 4.277 1 93.75 289 ASP A N 1
ATOM 2207 C CA . ASP A 1 289 ? 1.833 39.844 4.379 1 93.75 289 ASP A CA 1
ATOM 2208 C C . ASP A 1 289 ? 0.484 40.469 4.703 1 93.75 289 ASP A C 1
ATOM 2210 O O . ASP A 1 289 ? 0.419 41.656 5.047 1 93.75 289 ASP A O 1
ATOM 2214 N N . ARG A 1 290 ? -0.519 39.719 4.566 1 94.81 290 ARG A N 1
ATOM 2215 C CA . ARG A 1 290 ? -1.839 40.25 4.91 1 94.81 290 ARG A CA 1
ATOM 2216 C C . ARG A 1 290 ? -2.039 40.281 6.422 1 94.81 290 ARG A C 1
ATOM 2218 O O . ARG A 1 290 ? -2.973 40.906 6.918 1 94.81 290 ARG A O 1
ATOM 2225 N N . ILE A 1 291 ? -1.196 39.594 7.109 1 91.56 291 ILE A N 1
ATOM 2226 C CA . ILE A 1 291 ? -1.224 39.656 8.57 1 91.56 291 ILE A CA 1
ATOM 2227 C C . ILE A 1 291 ? -0.4 40.844 9.062 1 91.56 291 ILE A C 1
ATOM 2229 O O . ILE A 1 291 ? 0.776 40.969 8.711 1 91.56 291 ILE A O 1
ATOM 2233 N N . LYS A 1 292 ? -1.02 41.688 9.805 1 84.62 292 LYS A N 1
ATOM 2234 C CA . LYS A 1 292 ? -0.323 42.875 10.305 1 84.62 292 LYS A CA 1
ATOM 2235 C C . LYS A 1 292 ? 0.898 42.469 11.133 1 84.62 292 LYS A C 1
ATOM 2237 O O . LYS A 1 292 ? 0.778 41.75 12.125 1 84.62 292 LYS A O 1
ATOM 2242 N N . PRO A 1 293 ? 2.043 42.938 10.672 1 80 293 PRO A N 1
ATOM 2243 C CA . PRO A 1 293 ? 3.258 42.531 11.383 1 80 293 PRO A CA 1
ATOM 2244 C C . PRO A 1 293 ? 3.404 43.219 12.742 1 80 293 PRO A C 1
ATOM 2246 O O . PRO A 1 293 ? 3.107 44.406 12.875 1 80 293 PRO A O 1
ATOM 2249 N N . ASP A 1 294 ? 3.596 42.406 13.734 1 79.81 294 ASP A N 1
ATOM 2250 C CA . ASP A 1 294 ? 4.051 42.938 15.016 1 79.81 294 ASP A CA 1
ATOM 2251 C C . ASP A 1 294 ? 5.496 42.531 15.297 1 79.81 294 ASP A C 1
ATOM 2253 O O . ASP A 1 294 ? 6.18 42 14.414 1 79.81 294 ASP A O 1
ATOM 2257 N N . LEU A 1 295 ? 5.996 42.938 16.406 1 73.69 295 LEU A N 1
ATOM 2258 C CA . LEU A 1 295 ? 7.395 42.688 16.734 1 73.69 295 LEU A CA 1
ATOM 2259 C C . LEU A 1 295 ? 7.68 41.188 16.703 1 73.69 295 LEU A C 1
ATOM 2261 O O . LEU A 1 295 ? 8.734 40.75 16.234 1 73.69 295 LEU A O 1
ATOM 2265 N N . SER A 1 296 ? 6.766 40.438 17.125 1 74.56 296 SER A N 1
ATOM 2266 C CA . SER A 1 296 ? 6.941 39 17.188 1 74.56 296 SER A CA 1
ATOM 2267 C C . SER A 1 296 ? 7.039 38.406 15.789 1 74.56 296 SER A C 1
ATOM 2269 O O . SER A 1 296 ? 7.883 37.531 15.531 1 74.56 296 SER A O 1
ATOM 2271 N N . ILE A 1 297 ? 6.301 38.875 14.961 1 77.81 297 ILE A N 1
ATOM 2272 C CA . ILE A 1 297 ? 6.289 38.344 13.594 1 77.81 297 ILE A CA 1
ATOM 2273 C C . ILE A 1 297 ? 7.59 38.75 12.891 1 77.81 297 ILE A C 1
ATOM 2275 O O . ILE A 1 297 ? 8.18 37.938 12.18 1 77.81 297 ILE A O 1
ATOM 2279 N N . ARG A 1 298 ? 7.988 39.969 13.086 1 78 298 ARG A N 1
ATOM 2280 C CA . ARG A 1 298 ? 9.234 40.406 12.492 1 78 298 ARG A CA 1
ATOM 2281 C C . ARG A 1 298 ? 10.414 39.594 12.984 1 78 298 ARG A C 1
ATOM 2283 O O . ARG A 1 298 ? 11.266 39.156 12.188 1 78 298 ARG A O 1
ATOM 2290 N N . LEU A 1 299 ? 10.391 39.344 14.227 1 73.44 299 LEU A N 1
ATOM 2291 C CA . LEU A 1 299 ? 11.461 38.562 14.82 1 73.44 299 LEU A CA 1
ATOM 2292 C C . LEU A 1 299 ? 11.422 37.125 14.312 1 73.44 299 LEU A C 1
ATOM 2294 O O . LEU A 1 299 ? 12.469 36.531 14.016 1 73.44 299 LEU A O 1
ATOM 2298 N N . ALA A 1 300 ? 10.266 36.594 14.203 1 75.62 300 ALA A N 1
ATOM 2299 C CA . ALA A 1 300 ? 10.109 35.219 13.727 1 75.62 300 ALA A CA 1
ATOM 2300 C C . ALA A 1 300 ? 10.594 35.062 12.289 1 75.62 300 ALA A C 1
ATOM 2302 O O . ALA A 1 300 ? 11.25 34.094 11.938 1 75.62 300 ALA A O 1
ATOM 2303 N N . LYS A 1 301 ? 10.289 36.031 11.492 1 75.5 301 LYS A N 1
ATOM 2304 C CA . LYS A 1 301 ? 10.711 36 10.094 1 75.5 301 LYS A CA 1
ATOM 2305 C C . LYS A 1 301 ? 12.234 36.062 9.977 1 75.5 301 LYS A C 1
ATOM 2307 O O . LYS A 1 301 ? 12.805 35.469 9.055 1 75.5 301 LYS A O 1
ATOM 2312 N N . TRP A 1 302 ? 12.766 36.719 10.93 1 71.88 302 TRP A N 1
ATOM 2313 C CA . TRP A 1 302 ? 14.219 36.812 10.953 1 71.88 302 TRP A CA 1
ATOM 2314 C C . TRP A 1 302 ? 14.844 35.5 11.438 1 71.88 302 TRP A C 1
ATOM 2316 O O . TRP A 1 302 ? 15.891 35.094 10.945 1 71.88 302 TRP A O 1
ATOM 2326 N N . LEU A 1 303 ? 14.203 34.812 12.297 1 71.81 303 LEU A N 1
ATOM 2327 C CA . LEU A 1 303 ? 14.742 33.625 12.945 1 71.81 303 LEU A CA 1
ATOM 2328 C C . LEU A 1 303 ? 14.547 32.406 12.078 1 71.81 303 LEU A C 1
ATOM 2330 O O . LEU A 1 303 ? 15.414 31.531 12.023 1 71.81 303 LEU A O 1
ATOM 2334 N N . ILE A 1 304 ? 13.414 32.406 11.43 1 73.62 304 ILE A N 1
ATOM 2335 C CA . ILE A 1 304 ? 13.055 31.219 10.672 1 73.62 304 ILE A CA 1
ATOM 2336 C C . ILE A 1 304 ? 13.25 31.469 9.18 1 73.62 304 ILE A C 1
ATOM 2338 O O . ILE A 1 304 ? 12.414 32.125 8.547 1 73.62 304 ILE A O 1
ATOM 2342 N N . THR A 1 305 ? 14.367 31 8.688 1 72.81 305 THR A N 1
ATOM 2343 C CA . THR A 1 305 ? 14.703 31.188 7.281 1 72.81 305 THR A CA 1
ATOM 2344 C C . THR A 1 305 ? 14.883 29.828 6.598 1 72.81 305 THR A C 1
ATOM 2346 O O . THR A 1 305 ? 14.906 28.797 7.262 1 72.81 305 THR A O 1
ATOM 2349 N N . GLY A 1 306 ? 14.828 29.859 5.297 1 72.81 306 GLY A N 1
ATOM 2350 C CA . GLY A 1 306 ? 15.086 28.656 4.527 1 72.81 306 GLY A CA 1
ATOM 2351 C C . GLY A 1 306 ? 16.406 28 4.875 1 72.81 306 GLY A C 1
ATOM 2352 O O . GLY A 1 306 ? 16.484 26.766 4.969 1 72.81 306 GLY A O 1
ATOM 2353 N N . ASN A 1 307 ? 17.312 28.828 5.051 1 69.81 307 ASN A N 1
ATOM 2354 C CA . ASN A 1 307 ? 18.641 28.328 5.402 1 69.81 307 ASN A CA 1
ATOM 2355 C C . ASN A 1 307 ? 18.625 27.594 6.738 1 69.81 307 ASN A C 1
ATOM 2357 O O . ASN A 1 307 ? 19.297 26.562 6.891 1 69.81 307 ASN A O 1
ATOM 2361 N N . MET A 1 308 ? 17.844 28.125 7.648 1 67.81 308 MET A N 1
ATOM 2362 C CA . MET A 1 308 ? 17.719 27.469 8.953 1 67.81 308 MET A CA 1
ATOM 2363 C C . MET A 1 308 ? 17.062 26.109 8.812 1 67.81 308 MET A C 1
ATOM 2365 O O . MET A 1 308 ? 17.469 25.141 9.477 1 67.81 308 MET A O 1
ATOM 2369 N N . LEU A 1 309 ? 16.125 26 7.977 1 73.12 309 LEU A N 1
ATOM 2370 C CA . LEU A 1 309 ? 15.391 24.766 7.797 1 73.12 309 LEU A CA 1
ATOM 2371 C C . LEU A 1 309 ? 16.25 23.703 7.113 1 73.12 309 LEU A C 1
ATOM 2373 O O . LEU A 1 309 ? 16.156 22.516 7.43 1 73.12 309 LEU A O 1
ATOM 2377 N N . LEU A 1 310 ? 17.094 24.094 6.238 1 72.81 310 LEU A N 1
ATOM 2378 C CA . LEU A 1 310 ? 17.891 23.156 5.457 1 72.81 310 LEU A CA 1
ATOM 2379 C C . LEU A 1 310 ? 19.141 22.75 6.223 1 72.81 310 LEU A C 1
ATOM 2381 O O . LEU A 1 310 ? 19.688 21.672 5.977 1 72.81 310 LEU A O 1
ATOM 2385 N N . ARG A 1 311 ? 19.594 23.531 7.184 1 63.56 311 ARG A N 1
ATOM 2386 C CA . ARG A 1 311 ? 20.875 23.281 7.832 1 63.56 311 ARG A CA 1
ATOM 2387 C C . ARG A 1 311 ? 20.688 22.688 9.227 1 63.56 311 ARG A C 1
ATOM 2389 O O . ARG A 1 311 ? 21.516 22.891 10.117 1 63.56 311 ARG A O 1
ATOM 2396 N N . VAL A 1 312 ? 19.547 22.016 9.461 1 56.5 312 VAL A N 1
ATOM 2397 C CA . VAL A 1 312 ? 19.234 21.469 10.773 1 56.5 312 VAL A CA 1
ATOM 2398 C C . VAL A 1 312 ? 20.234 20.375 11.133 1 56.5 312 VAL A C 1
ATOM 2400 O O . VAL A 1 312 ? 20.594 20.219 12.297 1 56.5 312 VAL A O 1
ATOM 2403 N N . ASN A 1 313 ? 20.703 19.438 10.242 1 54.84 313 ASN A N 1
ATOM 2404 C CA . ASN A 1 313 ? 21.578 18.328 10.594 1 54.84 313 ASN A CA 1
ATOM 2405 C C . ASN A 1 313 ? 23.031 18.641 10.266 1 54.84 313 ASN A C 1
ATOM 2407 O O . ASN A 1 313 ? 23.891 17.766 10.328 1 54.84 313 ASN A O 1
ATOM 2411 N N . SER A 1 314 ? 23.312 19.859 9.672 1 49.34 314 SER A N 1
ATOM 2412 C CA . SER A 1 314 ? 24.703 20.188 9.391 1 49.34 314 SER A CA 1
ATOM 2413 C C . SER A 1 314 ? 25.375 20.812 10.609 1 49.34 314 SER A C 1
ATOM 2415 O O . SER A 1 314 ? 24.75 21 11.648 1 49.34 314 SER A O 1
ATOM 2417 N N . ARG A 1 315 ? 26.734 21.078 10.641 1 46.94 315 ARG A N 1
ATOM 2418 C CA . ARG A 1 315 ? 27.594 21.75 11.609 1 46.94 315 ARG A CA 1
ATOM 2419 C C . ARG A 1 315 ? 26.875 22.938 12.25 1 46.94 315 ARG A C 1
ATOM 2421 O O . ARG A 1 315 ? 27.156 23.297 13.391 1 46.94 315 ARG A O 1
ATOM 2428 N N . GLU A 1 316 ? 26.031 23.484 11.492 1 50.44 316 GLU A N 1
ATOM 2429 C CA . GLU A 1 316 ? 25.359 24.672 12.023 1 50.44 316 GLU A CA 1
ATOM 2430 C C . GLU A 1 316 ? 24.078 24.281 12.75 1 50.44 316 GLU A C 1
ATOM 2432 O O . GLU A 1 316 ? 23.156 25.109 12.883 1 50.44 316 GLU A O 1
ATOM 2437 N N . LYS A 1 317 ? 24 22.969 13.188 1 58.12 317 LYS A N 1
ATOM 2438 C CA . LYS A 1 317 ? 22.922 22.344 13.961 1 58.12 317 LYS A CA 1
ATOM 2439 C C . LYS A 1 317 ? 22.547 23.203 15.172 1 58.12 317 LYS A C 1
ATOM 2441 O O . LYS A 1 317 ? 21.375 23.359 15.484 1 58.12 317 LYS A O 1
ATOM 2446 N N . LEU A 1 318 ? 23.641 23.656 15.609 1 50.34 318 LEU A N 1
ATOM 2447 C CA . LEU A 1 318 ? 23.422 24.438 16.828 1 50.34 318 LEU A CA 1
ATOM 2448 C C . LEU A 1 318 ? 22.656 25.719 16.531 1 50.34 318 LEU A C 1
ATOM 2450 O O . LEU A 1 318 ? 21.75 26.094 17.281 1 50.34 318 LEU A O 1
ATOM 2454 N N . ARG A 1 319 ? 22.984 26.359 15.438 1 56.44 319 ARG A N 1
ATOM 2455 C CA . ARG A 1 319 ? 22.312 27.609 15.094 1 56.44 319 ARG A CA 1
ATOM 2456 C C . ARG A 1 319 ? 20.844 27.359 14.734 1 56.44 319 ARG A C 1
ATOM 2458 O O . ARG A 1 319 ? 19.969 28.125 15.125 1 56.44 319 ARG A O 1
ATOM 2465 N N . SER A 1 320 ? 20.641 26.328 13.992 1 65.62 320 SER A N 1
ATOM 2466 C CA . SER A 1 320 ? 19.281 25.984 13.609 1 65.62 320 SER A CA 1
ATOM 2467 C C . SER A 1 320 ? 18.438 25.641 14.836 1 65.62 320 SER A C 1
ATOM 2469 O O . SER A 1 320 ? 17.297 26.094 14.953 1 65.62 320 SER A O 1
ATOM 2471 N N . ARG A 1 321 ? 18.984 24.984 15.719 1 65.25 321 ARG A N 1
ATOM 2472 C CA . ARG A 1 321 ? 18.297 24.641 16.953 1 65.25 321 ARG A CA 1
ATOM 2473 C C . ARG A 1 321 ? 18 25.891 17.781 1 65.25 321 ARG A C 1
ATOM 2475 O O . ARG A 1 321 ? 16.891 26.031 18.328 1 65.25 321 ARG A O 1
ATOM 2482 N N . LEU A 1 322 ? 19 26.719 17.828 1 59.12 322 LEU A N 1
ATOM 2483 C CA . LEU A 1 322 ? 18.844 27.953 18.594 1 59.12 322 LEU A CA 1
ATOM 2484 C C . LEU A 1 322 ? 17.734 28.828 18 1 59.12 322 LEU A C 1
ATOM 2486 O O . LEU A 1 322 ? 16.953 29.422 18.734 1 59.12 322 LEU A O 1
ATOM 2490 N N . SER A 1 323 ? 17.812 28.875 16.688 1 66 323 SER A N 1
ATOM 2491 C CA . SER A 1 323 ? 16.781 29.672 16.031 1 66 323 SER A CA 1
ATOM 2492 C C . SER A 1 323 ? 15.398 29.094 16.266 1 66 323 SER A C 1
ATOM 2494 O O . SER A 1 323 ? 14.445 29.828 16.5 1 66 323 SER A O 1
ATOM 2496 N N . ARG A 1 324 ? 15.289 27.859 16.328 1 67.5 324 ARG A N 1
ATOM 2497 C CA . ARG A 1 324 ? 14.008 27.203 16.594 1 67.5 324 ARG A CA 1
ATOM 2498 C C . ARG A 1 324 ? 13.578 27.406 18.047 1 67.5 324 ARG A C 1
ATOM 2500 O O . ARG A 1 324 ? 12.406 27.656 18.312 1 67.5 324 ARG A O 1
ATOM 2507 N N . ASP A 1 325 ? 14.57 27.312 18.859 1 68.25 325 ASP A N 1
ATOM 2508 C CA . ASP A 1 325 ? 14.289 27.547 20.266 1 68.25 325 ASP A CA 1
ATOM 2509 C C . ASP A 1 325 ? 13.852 29 20.5 1 68.25 325 ASP A C 1
ATOM 2511 O O . ASP A 1 325 ? 12.93 29.266 21.266 1 68.25 325 ASP A O 1
ATOM 2515 N N . ALA A 1 326 ? 14.602 29.859 19.797 1 66.31 326 ALA A N 1
ATOM 2516 C CA . ALA A 1 326 ? 14.242 31.281 19.875 1 66.31 326 ALA A CA 1
ATOM 2517 C C . ALA A 1 326 ? 12.828 31.516 19.359 1 66.31 326 ALA A C 1
ATOM 2519 O O . ALA A 1 326 ? 12.078 32.312 19.922 1 66.31 326 ALA A O 1
ATOM 2520 N N . PHE A 1 327 ? 12.562 30.844 18.359 1 69.81 327 PHE A N 1
ATOM 2521 C CA . PHE A 1 327 ? 11.211 30.953 17.812 1 69.81 327 PHE A CA 1
ATOM 2522 C C . PHE A 1 327 ? 10.18 30.484 18.828 1 69.81 327 PHE A C 1
ATOM 2524 O O . PHE A 1 327 ? 9.133 31.109 19 1 69.81 327 PHE A O 1
ATOM 2531 N N . ARG A 1 328 ? 10.445 29.453 19.484 1 71.44 328 ARG A N 1
ATOM 2532 C CA . ARG A 1 328 ? 9.555 28.953 20.531 1 71.44 328 ARG A CA 1
ATOM 2533 C C . ARG A 1 328 ? 9.367 29.984 21.625 1 71.44 328 ARG A C 1
ATOM 2535 O O . ARG A 1 328 ? 8.266 30.141 22.156 1 71.44 328 ARG A O 1
ATOM 2542 N N . TRP A 1 329 ? 10.461 30.578 21.922 1 65.69 329 TRP A N 1
ATOM 2543 C CA . TRP A 1 329 ? 10.406 31.641 22.922 1 65.69 329 TRP A CA 1
ATOM 2544 C C . TRP A 1 329 ? 9.523 32.781 22.438 1 65.69 329 TRP A C 1
ATOM 2546 O O . TRP A 1 329 ? 8.695 33.281 23.203 1 65.69 329 TRP A O 1
ATOM 2556 N N . VAL A 1 330 ? 9.68 33.125 21.203 1 65.44 330 VAL A N 1
ATOM 2557 C CA . VAL A 1 330 ? 8.875 34.219 20.625 1 65.44 330 VAL A CA 1
ATOM 2558 C C . VAL A 1 330 ? 7.402 33.812 20.641 1 65.44 330 VAL A C 1
ATOM 2560 O O . VAL A 1 330 ? 6.539 34.656 20.938 1 65.44 330 VAL A O 1
ATOM 2563 N N . GLN A 1 331 ? 7.152 32.625 20.359 1 69.88 331 GLN A N 1
ATOM 2564 C CA . GLN A 1 331 ? 5.777 32.125 20.359 1 69.88 331 GLN A CA 1
ATOM 2565 C C . GLN A 1 331 ? 5.156 32.25 21.75 1 69.88 331 GLN A C 1
ATOM 2567 O O . GLN A 1 331 ? 3.988 32.594 21.875 1 69.88 331 GLN A O 1
ATOM 2572 N N . ARG A 1 332 ? 5.93 31.984 22.75 1 67.38 332 ARG A N 1
ATOM 2573 C CA . ARG A 1 332 ? 5.434 32 24.125 1 67.38 332 ARG A CA 1
ATOM 2574 C C . ARG A 1 332 ? 5.188 33.406 24.609 1 67.38 332 ARG A C 1
ATOM 2576 O O . ARG A 1 332 ? 4.312 33.656 25.453 1 67.38 332 ARG A O 1
ATOM 2583 N N . LEU A 1 333 ? 5.941 34.312 24.031 1 63.84 333 LEU A N 1
ATOM 2584 C CA . LEU A 1 333 ? 5.859 35.719 24.484 1 63.84 333 LEU A CA 1
ATOM 2585 C C . LEU A 1 333 ? 4.781 36.469 23.719 1 63.84 333 LEU A C 1
ATOM 2587 O O . LEU A 1 333 ? 4.359 37.562 24.156 1 63.84 333 LEU A O 1
ATOM 2591 N N . ALA A 1 334 ? 4.391 35.875 22.688 1 64.44 334 ALA A N 1
ATOM 2592 C CA . ALA A 1 334 ? 3.418 36.562 21.844 1 64.44 334 ALA A CA 1
ATOM 2593 C C . ALA A 1 334 ? 2.07 36.688 22.547 1 64.44 334 ALA A C 1
ATOM 2595 O O . ALA A 1 334 ? 1.78 35.938 23.484 1 64.44 334 ALA A O 1
ATOM 2596 N N . ARG A 1 335 ? 1.23 37.75 22.234 1 62.59 335 ARG A N 1
ATOM 2597 C CA . ARG A 1 335 ? -0.023 38.125 22.875 1 62.59 335 ARG A CA 1
ATOM 2598 C C . ARG A 1 335 ? -0.998 36.969 22.938 1 62.59 335 ARG A C 1
ATOM 2600 O O . ARG A 1 335 ? -1.139 36.219 21.984 1 62.59 335 ARG A O 1
ATOM 2607 N N . PRO A 1 336 ? -1.531 36.688 24.172 1 58.62 336 PRO A N 1
ATOM 2608 C CA . PRO A 1 336 ? -2.504 35.625 24.359 1 58.62 336 PRO A CA 1
ATOM 2609 C C . PRO A 1 336 ? -3.758 35.812 23.5 1 58.62 336 PRO A C 1
ATOM 2611 O O . PRO A 1 336 ? -4.004 36.906 22.984 1 58.62 336 PRO A O 1
ATOM 2614 N N . ARG A 1 337 ? -4.535 34.719 23.281 1 62.47 337 ARG A N 1
ATOM 2615 C CA . ARG A 1 337 ? -5.77 34.719 22.5 1 62.47 337 ARG A CA 1
ATOM 2616 C C . ARG A 1 337 ? -6.801 35.656 23.125 1 62.47 337 ARG A C 1
ATOM 2618 O O . ARG A 1 337 ? -6.91 35.719 24.359 1 62.47 337 ARG A O 1
ATOM 2625 N N . PRO A 1 338 ? -7.289 36.594 22.281 1 51.44 338 PRO A N 1
ATOM 2626 C CA . PRO A 1 338 ? -8.32 37.469 22.859 1 51.44 338 PRO A CA 1
ATOM 2627 C C . PRO A 1 338 ? -9.461 36.688 23.5 1 51.44 338 PRO A C 1
ATOM 2629 O O . PRO A 1 338 ? -10.133 37.219 24.391 1 51.44 338 PRO A O 1
ATOM 2632 N N . TYR A 1 339 ? -9.875 35.469 22.906 1 48.81 339 TYR A N 1
ATOM 2633 C CA . TYR A 1 339 ? -11.055 34.812 23.453 1 48.81 339 TYR A CA 1
ATOM 2634 C C . TYR A 1 339 ? -10.664 33.531 24.219 1 48.81 339 TYR A C 1
ATOM 2636 O O . TYR A 1 339 ? -10.07 32.625 23.656 1 48.81 339 TYR A O 1
ATOM 2644 N N . PRO A 1 340 ? -10.484 33.656 25.594 1 46.69 340 PRO A N 1
ATOM 2645 C CA . PRO A 1 340 ? -10.117 32.5 26.422 1 46.69 340 PRO A CA 1
ATOM 2646 C C . PRO A 1 340 ? -10.945 31.266 26.094 1 46.69 340 PRO A C 1
ATOM 2648 O O . PRO A 1 340 ? -12.102 31.391 25.672 1 46.69 340 PRO A O 1
ATOM 2651 N N . ALA A 1 341 ? -10.227 30 26.016 1 44.19 341 ALA A N 1
ATOM 2652 C CA . ALA A 1 341 ? -11.008 28.766 25.938 1 44.19 341 ALA A CA 1
ATOM 2653 C C . ALA A 1 341 ? -12.008 28.688 27.094 1 44.19 341 ALA A C 1
ATOM 2655 O O . ALA A 1 341 ? -11.711 29.125 28.203 1 44.19 341 ALA A O 1
ATOM 2656 N N . MET B 1 1 ? -24.469 -18.109 1.931 1 64.94 1 MET B N 1
ATOM 2657 C CA . MET B 1 1 ? -24.484 -18.703 0.599 1 64.94 1 MET B CA 1
ATOM 2658 C C . MET B 1 1 ? -24.219 -17.656 -0.474 1 64.94 1 MET B C 1
ATOM 2660 O O . MET B 1 1 ? -24.656 -1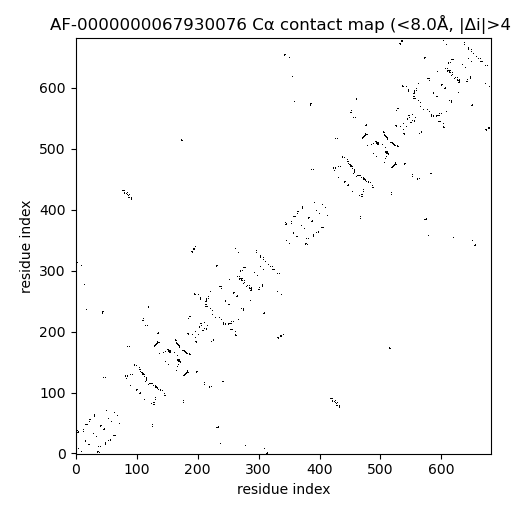6.516 -0.35 1 64.94 1 MET B O 1
ATOM 2664 N N . LEU B 1 2 ? -23.328 -17.969 -1.447 1 79.81 2 LEU B N 1
ATOM 2665 C CA . LEU B 1 2 ? -23.016 -17.062 -2.547 1 79.81 2 LEU B CA 1
ATOM 2666 C C . LEU B 1 2 ? -24.234 -16.891 -3.459 1 79.81 2 LEU B C 1
ATOM 2668 O O . LEU B 1 2 ? -24.906 -17.859 -3.809 1 79.81 2 LEU B O 1
ATOM 2672 N N . PRO B 1 3 ? -24.656 -15.734 -3.688 1 85.44 3 PRO B N 1
ATOM 2673 C CA . PRO B 1 3 ? -25.781 -15.508 -4.602 1 85.44 3 PRO B CA 1
ATOM 2674 C C . PRO B 1 3 ? -25.562 -16.141 -5.973 1 85.44 3 PRO B C 1
ATOM 2676 O O . PRO B 1 3 ? -24.438 -16.125 -6.492 1 85.44 3 PRO B O 1
ATOM 2679 N N . GLU B 1 4 ? -26.625 -16.703 -6.527 1 84.88 4 GLU B N 1
ATOM 2680 C CA . GLU B 1 4 ? -26.562 -17.312 -7.855 1 84.88 4 GLU B CA 1
ATOM 2681 C C . GLU B 1 4 ? -26.516 -16.234 -8.945 1 84.88 4 GLU B C 1
ATOM 2683 O O . GLU B 1 4 ? -27.172 -15.203 -8.828 1 84.88 4 GLU B O 1
ATOM 2688 N N . LEU B 1 5 ? -25.781 -16.609 -9.93 1 88.38 5 LEU B N 1
ATOM 2689 C CA . LEU B 1 5 ? -25.672 -15.695 -11.07 1 88.38 5 LEU B CA 1
ATOM 2690 C C . LEU B 1 5 ? -26.391 -16.266 -12.289 1 88.38 5 LEU B C 1
ATOM 2692 O O . LEU B 1 5 ? -26.328 -17.484 -12.539 1 88.38 5 LEU B O 1
ATOM 2696 N N . SER B 1 6 ? -27.172 -15.422 -12.953 1 87.25 6 SER B N 1
ATOM 2697 C CA . SER B 1 6 ? -27.688 -15.797 -14.266 1 87.25 6 SER B CA 1
ATOM 2698 C C . SER B 1 6 ? -26.547 -16.031 -15.25 1 87.25 6 SER B C 1
ATOM 2700 O O . SER B 1 6 ? -25.406 -15.609 -15.008 1 87.25 6 SER B O 1
ATOM 2702 N N . PRO B 1 7 ? -26.859 -16.75 -16.328 1 86.94 7 PRO B N 1
ATOM 2703 C CA . PRO B 1 7 ? -25.812 -16.969 -17.344 1 86.94 7 PRO B CA 1
ATOM 2704 C C . PRO B 1 7 ? -25.219 -15.656 -17.859 1 86.94 7 PRO B C 1
ATOM 2706 O O . PRO B 1 7 ? -24 -15.578 -18.078 1 86.94 7 PRO B O 1
ATOM 2709 N N . ALA B 1 8 ? -26.016 -14.688 -17.984 1 86.56 8 ALA B N 1
ATOM 2710 C CA . ALA B 1 8 ? -25.531 -13.391 -18.438 1 86.56 8 ALA B CA 1
ATOM 2711 C C . ALA B 1 8 ? -24.594 -12.766 -17.406 1 86.56 8 ALA B C 1
ATOM 2713 O O . ALA B 1 8 ? -23.594 -12.156 -17.75 1 86.56 8 ALA B O 1
ATOM 2714 N N . GLN B 1 9 ? -24.891 -12.969 -16.156 1 87.81 9 GLN B N 1
ATOM 2715 C CA . GLN B 1 9 ? -24.078 -12.438 -15.078 1 87.81 9 GLN B CA 1
ATOM 2716 C C . GLN B 1 9 ? -22.75 -13.195 -14.961 1 87.81 9 GLN B C 1
ATOM 2718 O O . GLN B 1 9 ? -21.719 -12.602 -14.648 1 87.81 9 GLN B O 1
ATOM 2723 N N . GLU B 1 10 ? -22.859 -14.461 -15.188 1 90.12 10 GLU B N 1
ATOM 2724 C CA . GLU B 1 10 ? -21.625 -15.258 -15.188 1 90.12 10 GLU B CA 1
ATOM 2725 C C . GLU B 1 10 ? -20.672 -14.797 -16.281 1 90.12 10 GLU B C 1
ATOM 2727 O O . GLU B 1 10 ? -19.469 -14.664 -16.047 1 90.12 10 GLU B O 1
ATOM 2732 N N . LYS B 1 11 ? -21.266 -14.578 -17.422 1 89.75 11 LYS B N 1
ATOM 2733 C CA . LYS B 1 11 ? -20.453 -14.086 -18.531 1 89.75 11 LYS B CA 1
ATOM 2734 C C . LYS B 1 11 ? -19.828 -12.734 -18.203 1 89.75 11 LYS B C 1
ATOM 2736 O O . LYS B 1 11 ? -18.672 -12.477 -18.547 1 89.75 11 LYS B O 1
ATOM 2741 N N . LEU B 1 12 ? -20.578 -11.953 -17.562 1 90.75 12 LEU B N 1
ATOM 2742 C CA . LEU B 1 12 ? -20.078 -10.641 -17.156 1 90.75 12 LEU B CA 1
ATOM 2743 C C . LEU B 1 12 ? -18.953 -10.781 -16.125 1 90.75 12 LEU B C 1
ATOM 2745 O O . LEU B 1 12 ? -17.938 -10.086 -16.219 1 90.75 12 LEU B O 1
ATOM 2749 N N . LEU B 1 13 ? -19.094 -11.648 -15.172 1 92.69 13 LEU B N 1
ATOM 2750 C CA . LEU B 1 13 ? -18.078 -11.883 -14.164 1 92.69 13 LEU B CA 1
ATOM 2751 C C . LEU B 1 13 ? -16.766 -12.328 -14.805 1 92.69 13 LEU B C 1
ATOM 2753 O O . LEU B 1 13 ? -15.688 -11.828 -14.453 1 92.69 13 LEU B O 1
ATOM 2757 N N . ILE B 1 14 ? -16.891 -13.219 -15.789 1 93.44 14 ILE B N 1
ATOM 2758 C CA . ILE B 1 14 ? -15.719 -13.734 -16.469 1 93.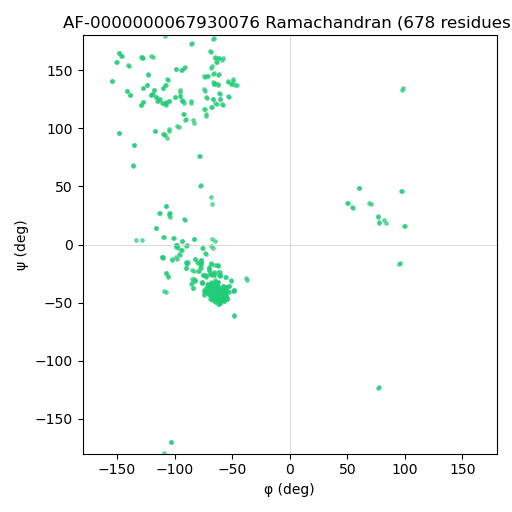44 14 ILE B CA 1
ATOM 2759 C C . ILE B 1 14 ? -15.031 -12.602 -17.234 1 93.44 14 ILE B C 1
ATOM 2761 O O . ILE B 1 14 ? -13.805 -12.461 -17.188 1 93.44 14 ILE B O 1
ATOM 2765 N N . LYS B 1 15 ? -15.82 -11.812 -17.844 1 93.06 15 LYS B N 1
ATOM 2766 C CA . LYS B 1 15 ? -15.273 -10.68 -18.578 1 93.06 15 LYS B CA 1
ATOM 2767 C C . LYS B 1 15 ? -14.578 -9.695 -17.641 1 93.06 15 LYS B C 1
ATOM 2769 O O . LYS B 1 15 ? -13.477 -9.219 -17.938 1 93.06 15 LYS B O 1
ATOM 2774 N N . LEU B 1 16 ? -15.141 -9.477 -16.516 1 93.31 16 LEU B N 1
ATOM 2775 C CA . LEU B 1 16 ? -14.586 -8.531 -15.555 1 93.31 16 LEU B CA 1
ATOM 2776 C C . LEU B 1 16 ? -13.359 -9.109 -14.859 1 93.31 16 LEU B C 1
ATOM 2778 O O . LEU B 1 16 ? -12.492 -8.367 -14.398 1 93.31 16 LEU B O 1
ATOM 2782 N N . ALA B 1 17 ? -13.328 -10.414 -14.797 1 95.19 17 ALA B N 1
ATOM 2783 C CA . ALA B 1 17 ? -12.234 -11.086 -14.109 1 95.19 17 ALA B CA 1
ATOM 2784 C C . ALA B 1 17 ? -10.945 -10.992 -14.922 1 95.19 17 ALA B C 1
ATOM 2786 O O . ALA B 1 17 ? -9.852 -11.148 -14.375 1 95.19 17 ALA B O 1
ATOM 2787 N N . ASP B 1 18 ? -11.062 -10.859 -16.234 1 96.62 18 ASP B N 1
ATOM 2788 C CA . ASP B 1 18 ? -9.891 -10.688 -17.078 1 96.62 18 ASP B CA 1
ATOM 2789 C C . ASP B 1 18 ? -9.289 -9.297 -16.922 1 96.62 18 ASP B C 1
ATOM 2791 O O . ASP B 1 18 ? -9.891 -8.297 -17.328 1 96.62 18 ASP B O 1
ATOM 2795 N N . PRO B 1 19 ? -8.086 -9.234 -16.312 1 96.44 19 PRO B N 1
ATOM 2796 C CA . PRO B 1 19 ? -7.523 -7.918 -16.031 1 96.44 19 PRO B CA 1
ATOM 2797 C C . PRO B 1 19 ? -7.262 -7.105 -17.297 1 96.44 19 PRO B C 1
ATOM 2799 O O . PRO B 1 19 ? -7.172 -5.875 -17.234 1 96.44 19 PRO B O 1
ATOM 2802 N N . GLU B 1 20 ? -7.207 -7.656 -18.469 1 94.69 20 GLU B N 1
ATOM 2803 C CA . GLU B 1 20 ? -6.844 -6.957 -19.688 1 94.69 20 GLU B CA 1
ATOM 2804 C C . GLU B 1 20 ? -8.078 -6.629 -20.531 1 94.69 20 GLU B C 1
ATOM 2806 O O . GLU B 1 20 ? -8 -5.852 -21.484 1 94.69 20 GLU B O 1
ATOM 2811 N N . ALA B 1 21 ? -9.211 -7.25 -20.156 1 92.06 21 ALA B N 1
ATOM 2812 C CA . ALA B 1 21 ? -10.445 -6.938 -20.875 1 92.06 21 ALA B CA 1
ATOM 2813 C C . ALA B 1 21 ? -10.938 -5.531 -20.531 1 92.06 21 ALA B C 1
ATOM 2815 O O . ALA B 1 21 ? -10.719 -5.043 -19.422 1 92.06 21 ALA B O 1
ATOM 2816 N N . PRO B 1 22 ? -11.5 -4.84 -21.438 1 87.62 22 PRO B N 1
ATOM 2817 C CA . PRO B 1 22 ? -12.023 -3.502 -21.156 1 87.62 22 PRO B CA 1
ATOM 2818 C C . PRO B 1 22 ? -13.133 -3.51 -20.109 1 87.62 22 PRO B C 1
ATOM 2820 O O . PRO B 1 22 ? -13.836 -4.512 -19.953 1 87.62 22 PRO B O 1
ATOM 2823 N N . ALA B 1 23 ? -13.133 -2.451 -19.359 1 81.12 23 ALA B N 1
ATOM 2824 C CA . ALA B 1 23 ? -14.18 -2.252 -18.375 1 81.12 23 ALA B CA 1
ATOM 2825 C C . ALA B 1 23 ? -15.469 -1.77 -19.031 1 81.12 23 ALA B C 1
ATOM 2827 O O . ALA B 1 23 ? -15.945 -0.665 -18.75 1 81.12 23 ALA B O 1
ATOM 2828 N N . ASP B 1 24 ? -15.898 -2.434 -20.031 1 76.5 24 ASP B N 1
ATOM 2829 C CA . ASP B 1 24 ? -17.078 -1.989 -20.766 1 76.5 24 ASP B CA 1
ATOM 2830 C C . ASP B 1 24 ? -18.203 -3.021 -20.672 1 76.5 24 ASP B C 1
ATOM 2832 O O . ASP B 1 24 ? -18.062 -4.152 -21.141 1 76.5 24 ASP B O 1
ATOM 2836 N N . TRP B 1 25 ? -19.094 -2.754 -19.75 1 70.12 25 TRP B N 1
ATOM 2837 C CA . TRP B 1 25 ? -20.281 -3.611 -19.688 1 70.12 25 TRP B CA 1
ATOM 2838 C C . TRP B 1 25 ? -21.547 -2.789 -19.812 1 70.12 25 TRP B C 1
ATOM 2840 O O . TRP B 1 25 ? -21.531 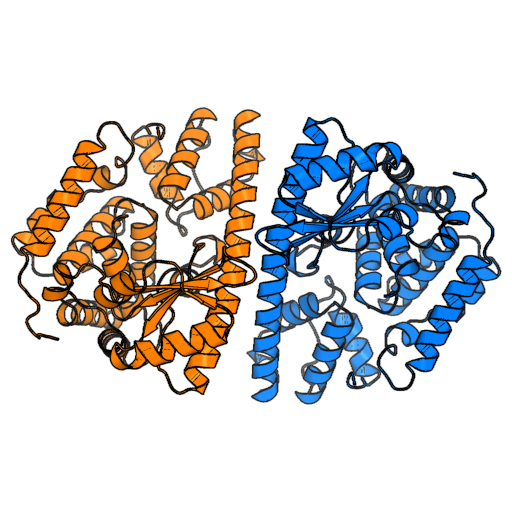-1.564 -19.672 1 70.12 25 TRP B O 1
ATOM 2850 N N . GLY B 1 26 ? -22.453 -3.436 -20.438 1 65.12 26 GLY B N 1
ATOM 2851 C CA . GLY B 1 26 ? -23.719 -2.752 -20.688 1 65.12 26 GLY B CA 1
ATOM 2852 C C . GLY B 1 26 ? -24.297 -2.098 -19.438 1 65.12 26 GLY B C 1
ATOM 2853 O O . GLY B 1 26 ? -23.891 -2.416 -18.328 1 65.12 26 GLY B O 1
ATOM 2854 N N . ASN B 1 27 ? -24.906 -0.882 -19.484 1 62.72 27 ASN B N 1
ATOM 2855 C CA . ASN B 1 27 ? -25.438 0.029 -18.469 1 62.72 27 ASN B CA 1
ATOM 2856 C C . ASN B 1 27 ? -26.625 -0.575 -17.734 1 62.72 27 ASN B C 1
ATOM 2858 O O . ASN B 1 27 ? -27.172 0.039 -16.812 1 62.72 27 ASN B O 1
ATOM 2862 N N . ASP B 1 28 ? -26.953 -1.801 -18.047 1 71.62 28 ASP B N 1
ATOM 2863 C CA . ASP B 1 28 ? -28.266 -2.174 -17.531 1 71.62 28 ASP B CA 1
ATOM 2864 C C . ASP B 1 28 ? -28.141 -3.143 -16.359 1 71.62 28 ASP B C 1
ATOM 2866 O O . ASP B 1 28 ? -29.031 -3.961 -16.125 1 71.62 28 ASP B O 1
ATOM 2870 N N . VAL B 1 29 ? -27.109 -2.967 -15.617 1 81.56 29 VAL B N 1
ATOM 2871 C CA . VAL B 1 29 ? -27 -3.895 -14.5 1 81.56 29 VAL B CA 1
ATOM 2872 C C . VAL B 1 29 ? -27.625 -3.285 -13.25 1 81.56 29 VAL B C 1
ATOM 2874 O O . VAL B 1 29 ? -27.328 -2.143 -12.891 1 81.56 29 VAL B O 1
ATOM 2877 N N . SER B 1 30 ? -28.609 -4.02 -12.656 1 88.56 30 SER B N 1
ATOM 2878 C CA . SER B 1 30 ? -29.266 -3.553 -11.438 1 88.56 30 SER B CA 1
ATOM 2879 C C . SER B 1 30 ? -28.328 -3.572 -10.25 1 88.56 30 SER B C 1
ATOM 2881 O O . SER B 1 30 ? -27.266 -4.203 -10.297 1 88.56 30 SER B O 1
ATOM 2883 N N . ALA B 1 31 ? -28.75 -2.902 -9.195 1 91.56 31 ALA B N 1
ATOM 2884 C CA . ALA B 1 31 ? -27.969 -2.9 -7.961 1 91.56 31 ALA B CA 1
ATOM 2885 C C . ALA B 1 31 ? -27.828 -4.309 -7.391 1 91.56 31 ALA B C 1
ATOM 2887 O O . ALA B 1 31 ? -26.75 -4.715 -6.953 1 91.56 31 ALA B O 1
ATOM 2888 N N . GLY B 1 32 ? -28.922 -4.98 -7.41 1 90.81 32 GLY B N 1
ATOM 2889 C CA . GLY B 1 32 ? -28.906 -6.359 -6.938 1 90.81 32 GLY B CA 1
ATOM 2890 C C . GLY B 1 32 ? -27.969 -7.254 -7.734 1 90.81 32 GLY B C 1
ATOM 2891 O O . GLY B 1 32 ? -27.266 -8.086 -7.164 1 90.81 32 GLY B O 1
ATOM 2892 N N . ASP B 1 33 ? -27.969 -7.062 -9.016 1 89.56 33 ASP B N 1
ATOM 2893 C CA . ASP B 1 33 ? -27.094 -7.836 -9.883 1 89.56 33 ASP B CA 1
ATOM 2894 C C . ASP B 1 33 ? -25.625 -7.539 -9.586 1 89.56 33 ASP B C 1
ATOM 2896 O O . ASP B 1 33 ? -24.797 -8.453 -9.539 1 89.56 33 ASP B O 1
ATOM 2900 N N . LEU B 1 34 ? -25.391 -6.352 -9.352 1 91.19 34 LEU B N 1
ATOM 2901 C CA . LEU B 1 34 ? -24.016 -5.945 -9.094 1 91.19 34 LEU B CA 1
ATOM 2902 C C . LEU B 1 34 ? -23.531 -6.477 -7.746 1 91.19 34 LEU B C 1
ATOM 2904 O O . LEU B 1 34 ? -22.375 -6.887 -7.609 1 91.19 34 LEU B O 1
ATOM 2908 N N . LEU B 1 35 ? -24.438 -6.453 -6.816 1 93.62 35 LEU B N 1
ATOM 2909 C CA . LEU B 1 35 ? -24.109 -7 -5.504 1 93.62 35 LEU B CA 1
ATOM 2910 C C . LEU B 1 35 ? -23.781 -8.492 -5.602 1 93.62 35 LEU B C 1
ATOM 2912 O O . LEU B 1 35 ? -22.828 -8.969 -4.988 1 93.62 35 LEU B O 1
ATOM 2916 N N . ALA B 1 36 ? -24.562 -9.172 -6.359 1 93 36 ALA B N 1
ATOM 2917 C CA . ALA B 1 36 ? -24.312 -10.594 -6.574 1 93 36 ALA B CA 1
ATOM 2918 C C . ALA B 1 36 ? -22.984 -10.812 -7.281 1 93 36 ALA B C 1
ATOM 2920 O O . ALA B 1 36 ? -22.234 -11.719 -6.938 1 93 36 ALA B O 1
ATOM 2921 N N . LEU B 1 37 ? -22.734 -9.969 -8.203 1 92.62 37 LEU B N 1
ATOM 2922 C CA . LEU B 1 37 ? -21.516 -10.07 -8.984 1 92.62 37 LEU B CA 1
ATOM 2923 C C . LEU B 1 37 ? -20.281 -9.852 -8.102 1 92.62 37 LEU B C 1
ATOM 2925 O O . LEU B 1 37 ? -19.328 -10.625 -8.164 1 92.62 37 LEU B O 1
ATOM 2929 N N . VAL B 1 38 ? -20.312 -8.875 -7.266 1 94.25 38 VAL B N 1
ATOM 2930 C CA . VAL B 1 38 ? -19.141 -8.555 -6.445 1 94.25 38 VAL B CA 1
ATOM 2931 C C . VAL B 1 38 ? -18.953 -9.633 -5.379 1 94.25 38 VAL B C 1
ATOM 2933 O O . VAL B 1 38 ? -17.828 -9.969 -5.012 1 94.25 38 VAL B O 1
ATOM 2936 N N . ALA B 1 39 ? -20 -10.18 -4.883 1 93.81 39 ALA B N 1
ATOM 2937 C CA . ALA B 1 39 ? -19.906 -11.289 -3.938 1 93.81 39 ALA B CA 1
ATOM 2938 C C . ALA B 1 39 ? -19.203 -12.492 -4.57 1 93.81 39 ALA B C 1
ATOM 2940 O O . ALA B 1 39 ? -18.328 -13.109 -3.949 1 93.81 39 ALA B O 1
ATOM 2941 N N . ASN B 1 40 ? -19.562 -12.789 -5.762 1 93.19 40 ASN B N 1
ATOM 2942 C CA . ASN B 1 40 ? -18.922 -13.883 -6.48 1 93.19 40 ASN B CA 1
ATOM 2943 C C . ASN B 1 40 ? -17.469 -13.555 -6.816 1 93.19 40 ASN B C 1
ATOM 2945 O O . ASN B 1 40 ? -16.594 -14.422 -6.742 1 93.19 40 ASN B O 1
ATOM 2949 N N . ALA B 1 41 ? -17.25 -12.289 -7.176 1 94.88 41 ALA B N 1
ATOM 2950 C CA . ALA B 1 41 ? -15.883 -11.867 -7.469 1 94.88 41 ALA B CA 1
ATOM 2951 C C . ALA B 1 41 ? -14.984 -12.055 -6.254 1 94.88 41 ALA B C 1
ATOM 2953 O O . ALA B 1 41 ? -13.828 -12.469 -6.387 1 94.88 41 ALA B O 1
ATOM 2954 N N . GLU B 1 42 ? -15.492 -11.727 -5.102 1 93.38 42 GLU B N 1
ATOM 2955 C CA . GLU B 1 42 ? -14.734 -11.906 -3.867 1 93.38 42 GLU B CA 1
ATOM 2956 C C . GLU B 1 42 ? -14.414 -13.383 -3.623 1 93.38 42 GLU B C 1
ATOM 2958 O O . GLU B 1 42 ? -13.266 -13.734 -3.34 1 93.38 42 GLU B O 1
ATOM 2963 N N . PHE B 1 43 ? -15.398 -14.227 -3.828 1 89.94 43 PHE B N 1
ATOM 2964 C CA . PHE B 1 43 ? -15.227 -15.664 -3.635 1 89.94 43 PHE B CA 1
ATOM 2965 C C . PHE B 1 43 ? -14.188 -16.219 -4.602 1 89.94 43 PHE B C 1
ATOM 2967 O O . PHE B 1 43 ? -13.328 -17.016 -4.207 1 89.94 43 PHE B O 1
ATOM 2974 N N . HIS B 1 44 ? -14.148 -15.758 -5.789 1 92.69 44 HIS B N 1
ATOM 2975 C CA . HIS B 1 44 ? -13.305 -16.297 -6.848 1 92.69 44 HIS B CA 1
ATOM 2976 C C . HIS B 1 44 ? -11.938 -15.609 -6.863 1 92.69 44 HIS B C 1
ATOM 2978 O O . HIS B 1 44 ? -11.125 -15.859 -7.754 1 92.69 44 HIS B O 1
ATOM 2984 N N . GLY B 1 45 ? -11.727 -14.641 -5.961 1 93.44 45 GLY B N 1
ATOM 2985 C CA . GLY B 1 45 ? -10.422 -14.023 -5.816 1 93.44 45 GLY B CA 1
ATOM 2986 C C . GLY B 1 45 ? -10.117 -13 -6.895 1 93.44 45 GLY B C 1
ATOM 2987 O O . GLY B 1 45 ? -8.961 -12.672 -7.137 1 93.44 45 GLY B O 1
ATOM 2988 N N . VAL B 1 46 ? -11.172 -12.5 -7.578 1 96.19 46 VAL B N 1
ATOM 2989 C CA . VAL B 1 46 ? -10.93 -11.562 -8.672 1 96.19 46 VAL B CA 1
ATOM 2990 C C . VAL B 1 46 ? -11.539 -10.203 -8.328 1 96.19 46 VAL B C 1
ATOM 2992 O O . VAL B 1 46 ? -11.695 -9.352 -9.203 1 96.19 46 VAL B O 1
ATOM 2995 N N . LEU B 1 47 ? -11.883 -10.023 -7.082 1 96.12 47 LEU B N 1
ATOM 2996 C CA . LEU B 1 47 ? -12.523 -8.797 -6.617 1 96.12 47 LEU B CA 1
ATOM 2997 C C . LEU B 1 47 ? -11.648 -7.582 -6.906 1 96.12 47 LEU B C 1
ATOM 2999 O O . LEU B 1 47 ? -12.148 -6.543 -7.34 1 96.12 47 LEU B O 1
ATOM 3003 N N . PRO B 1 48 ? -10.312 -7.66 -6.707 1 96.12 48 PRO B N 1
ATOM 3004 C CA . PRO B 1 48 ? -9.484 -6.484 -6.977 1 96.12 48 PRO B CA 1
ATOM 3005 C C . PRO B 1 48 ? -9.625 -5.98 -8.414 1 96.12 48 PRO B C 1
ATOM 3007 O O . PRO B 1 48 ? -9.727 -4.773 -8.641 1 96.12 48 PRO B O 1
ATOM 3010 N N . ILE B 1 49 ? -9.68 -6.836 -9.328 1 96.44 49 ILE B N 1
ATOM 3011 C CA . ILE B 1 49 ? -9.797 -6.477 -10.742 1 96.44 49 ILE B CA 1
ATOM 3012 C C . ILE B 1 49 ? -11.172 -5.859 -11 1 96.44 49 ILE B C 1
ATOM 3014 O O . ILE B 1 49 ? -11.281 -4.828 -11.664 1 96.44 49 ILE B O 1
ATOM 3018 N N . VAL B 1 50 ? -12.172 -6.508 -10.438 1 94.81 50 VAL B N 1
ATOM 3019 C CA . VAL B 1 50 ? -13.547 -6.059 -10.648 1 94.81 50 VAL B CA 1
ATOM 3020 C C . VAL B 1 50 ? -13.727 -4.66 -10.062 1 94.81 50 VAL B C 1
ATOM 3022 O O . VAL B 1 50 ? -14.289 -3.775 -10.719 1 94.81 50 VAL B O 1
ATOM 3025 N N . LEU B 1 51 ? -13.234 -4.449 -8.891 1 93.94 51 LEU B N 1
ATOM 3026 C CA . LEU B 1 51 ? -13.383 -3.152 -8.242 1 93.94 51 LEU B CA 1
ATOM 3027 C C . LEU B 1 51 ? -12.625 -2.07 -9.008 1 93.94 51 LEU B C 1
ATOM 3029 O O . LEU B 1 51 ? -13.109 -0.943 -9.133 1 93.94 51 LEU B O 1
ATOM 3033 N N . ARG B 1 52 ? -11.438 -2.344 -9.453 1 92.75 52 ARG B N 1
ATOM 3034 C CA . ARG B 1 52 ? -10.695 -1.396 -10.273 1 92.75 52 ARG B CA 1
ATOM 3035 C C . ARG B 1 52 ? -11.492 -0.993 -11.508 1 92.75 52 ARG B C 1
ATOM 3037 O O . ARG B 1 52 ? -11.578 0.19 -11.844 1 92.75 52 ARG B O 1
ATOM 3044 N N . LYS B 1 53 ? -12.086 -1.919 -12.141 1 92.19 53 LYS B N 1
ATOM 3045 C CA . LYS B 1 53 ? -12.836 -1.652 -13.367 1 92.19 53 LYS B CA 1
ATOM 3046 C C . LYS B 1 53 ? -14.102 -0.85 -13.07 1 92.19 53 LYS B C 1
ATOM 3048 O O . LYS B 1 53 ? -14.5 0.004 -13.867 1 92.19 53 LYS B O 1
ATOM 3053 N N . LEU B 1 54 ? -14.734 -1.204 -11.977 1 89.69 54 LEU B N 1
ATOM 3054 C CA . LEU B 1 54 ? -15.891 -0.407 -11.57 1 89.69 54 LEU B CA 1
ATOM 3055 C C . LEU B 1 54 ? -15.492 1.046 -11.336 1 89.69 54 LEU B C 1
ATOM 3057 O O . LEU B 1 54 ? -16.234 1.964 -11.711 1 89.69 54 LEU B O 1
ATOM 3061 N N . ARG B 1 55 ? -14.352 1.197 -10.758 1 86.69 55 ARG B N 1
ATOM 3062 C CA . ARG B 1 55 ? -13.852 2.543 -10.508 1 86.69 55 ARG B CA 1
ATOM 3063 C C . ARG B 1 55 ? -13.523 3.26 -11.812 1 86.69 55 ARG B C 1
ATOM 3065 O O . ARG B 1 55 ? -13.812 4.449 -11.961 1 86.69 55 ARG B O 1
ATOM 3072 N N . GLU B 1 56 ? -12.922 2.588 -12.727 1 85.06 56 GLU B N 1
ATOM 3073 C CA . GLU B 1 56 ? -12.547 3.146 -14.023 1 85.06 56 GLU B CA 1
ATOM 3074 C C . GLU B 1 56 ? -13.773 3.598 -14.805 1 85.06 56 GLU B C 1
ATOM 3076 O O . GLU B 1 56 ? -13.719 4.59 -15.539 1 85.06 56 GLU B O 1
ATOM 3081 N N . ARG B 1 57 ? -14.719 2.836 -14.695 1 81.5 57 ARG B N 1
ATOM 3082 C CA . ARG B 1 57 ? -15.961 3.195 -15.383 1 81.5 57 ARG B CA 1
ATOM 3083 C C . ARG B 1 57 ? -16.594 4.43 -14.75 1 81.5 57 ARG B C 1
ATOM 3085 O O . ARG B 1 57 ? -17.281 5.191 -15.43 1 81.5 57 ARG B O 1
ATOM 3092 N N . GLY B 1 58 ? -16.281 4.641 -13.492 1 78.19 58 GLY B N 1
ATOM 3093 C CA . GLY B 1 58 ? -16.828 5.797 -12.797 1 78.19 58 GLY B CA 1
ATOM 3094 C C . GLY B 1 58 ? -18.047 5.477 -11.953 1 78.19 58 GLY B C 1
ATOM 3095 O O . GLY B 1 58 ? -18.953 4.781 -12.406 1 78.19 58 GLY B O 1
ATOM 3096 N N . ASP B 1 59 ? -18.125 5.891 -10.781 1 70 59 ASP B N 1
ATOM 3097 C CA . ASP B 1 59 ? -19.203 5.66 -9.828 1 70 59 ASP B CA 1
ATOM 3098 C C . ASP B 1 59 ? -20.516 6.227 -10.344 1 70 59 ASP B C 1
ATOM 3100 O O . ASP B 1 59 ? -21.594 5.742 -9.984 1 70 59 ASP B O 1
ATOM 3104 N N . ALA B 1 60 ? -20.375 7.148 -11.188 1 71.69 60 ALA B N 1
ATOM 3105 C CA . ALA B 1 60 ? -21.562 7.812 -11.695 1 71.69 60 ALA B CA 1
ATOM 3106 C C . ALA B 1 60 ? -22.375 6.887 -12.602 1 71.69 60 ALA B C 1
ATOM 3108 O O . ALA B 1 60 ? -23.578 7.059 -12.758 1 71.69 60 ALA B O 1
ATOM 3109 N N . ASP B 1 61 ? -21.781 5.855 -13.141 1 79.25 61 ASP B N 1
ATOM 3110 C CA . ASP B 1 61 ? -22.438 4.941 -14.07 1 79.25 61 ASP B CA 1
ATOM 3111 C C . ASP B 1 61 ? -23.031 3.742 -13.328 1 79.25 61 ASP B C 1
ATOM 3113 O O . ASP B 1 61 ? -23.688 2.895 -13.945 1 79.25 61 ASP B O 1
ATOM 3117 N N . LEU B 1 62 ? -22.891 3.801 -11.977 1 84.62 62 LEU B N 1
ATOM 3118 C CA . LEU B 1 62 ? -23.422 2.711 -11.164 1 84.62 62 LEU B CA 1
ATOM 3119 C C . LEU B 1 62 ? -24.828 3.029 -10.68 1 84.62 62 LEU B C 1
ATOM 3121 O O . LEU B 1 62 ? -25.203 4.199 -10.562 1 84.62 62 LEU B O 1
ATOM 3125 N N . PRO B 1 63 ? -25.609 2 -10.5 1 86.75 63 PRO B N 1
ATOM 3126 C CA . PRO B 1 63 ? -26.938 2.256 -9.945 1 86.75 63 PRO B CA 1
ATOM 3127 C C . PRO B 1 63 ? -26.906 3.111 -8.688 1 86.75 63 PRO B C 1
ATOM 3129 O O . PRO B 1 63 ? -26 2.959 -7.859 1 86.75 63 PRO B O 1
ATOM 3132 N N . ASN B 1 64 ? -27.844 4.008 -8.664 1 87.56 64 ASN B N 1
ATOM 3133 C CA . ASN B 1 64 ? -27.953 4.855 -7.484 1 87.56 64 ASN B CA 1
ATOM 3134 C C . ASN B 1 64 ? -28.641 4.125 -6.328 1 87.56 64 ASN B C 1
ATOM 3136 O O . ASN B 1 64 ? -29.844 4.25 -6.141 1 87.56 64 ASN B O 1
ATOM 3140 N N . ASP B 1 65 ? -28 3.297 -5.715 1 92 65 ASP B N 1
ATOM 3141 C CA . ASP B 1 65 ? -28.469 2.479 -4.602 1 92 65 ASP B CA 1
ATOM 3142 C C . ASP B 1 65 ? -27.531 2.602 -3.4 1 92 65 ASP B C 1
ATOM 3144 O O . ASP B 1 65 ? -26.328 2.336 -3.51 1 92 65 ASP B O 1
ATOM 3148 N N . ALA B 1 66 ? -28.141 3.025 -2.305 1 91.19 66 ALA B N 1
ATOM 3149 C CA . ALA B 1 66 ? -27.359 3.312 -1.104 1 91.19 66 ALA B CA 1
ATOM 3150 C C . ALA B 1 66 ? -26.672 2.053 -0.584 1 91.19 66 ALA B C 1
ATOM 3152 O O . ALA B 1 66 ? -25.531 2.109 -0.122 1 91.19 66 ALA B O 1
ATOM 3153 N N . GLY B 1 67 ? -27.359 0.978 -0.649 1 91.81 67 GLY B N 1
ATOM 3154 C CA . GLY B 1 67 ? -26.797 -0.284 -0.21 1 91.81 67 GLY B CA 1
ATOM 3155 C C . GLY B 1 67 ? -25.609 -0.726 -1.05 1 91.81 67 GLY B C 1
ATOM 3156 O O . GLY B 1 67 ? -24.594 -1.187 -0.515 1 91.81 67 GLY B O 1
ATOM 3157 N N . LEU B 1 68 ? -25.766 -0.569 -2.311 1 92.69 68 LEU B N 1
ATOM 3158 C CA . LEU B 1 68 ? -24.672 -0.898 -3.225 1 92.69 68 LEU B CA 1
ATOM 3159 C C . LEU B 1 68 ? -23.469 -0.009 -2.971 1 92.69 68 LEU B C 1
ATOM 3161 O O . LEU B 1 68 ? -22.328 -0.499 -2.893 1 92.69 68 LEU B O 1
ATOM 3165 N N . ARG B 1 69 ? -23.703 1.226 -2.791 1 90.31 69 ARG B N 1
ATOM 3166 C CA . ARG B 1 69 ? -22.609 2.172 -2.561 1 90.31 69 ARG B CA 1
ATOM 3167 C C . ARG B 1 69 ? -21.859 1.85 -1.269 1 90.31 69 ARG B C 1
ATOM 3169 O O . ARG B 1 69 ? -20.641 1.896 -1.225 1 90.31 69 ARG B O 1
ATOM 3176 N N . GLN B 1 70 ? -22.609 1.524 -0.312 1 89.75 70 GLN B N 1
ATOM 3177 C CA . GLN B 1 70 ? -22.016 1.168 0.971 1 89.75 70 GLN B CA 1
ATOM 3178 C C . GLN B 1 70 ? -21.172 -0.098 0.854 1 89.75 70 GLN B C 1
ATOM 3180 O O . GLN B 1 70 ? -20.047 -0.153 1.36 1 89.75 70 GLN B O 1
ATOM 3185 N N . LYS B 1 71 ? -21.703 -1.034 0.183 1 93.12 71 LYS B N 1
ATOM 3186 C CA . LYS B 1 71 ? -20.984 -2.297 0.02 1 93.12 71 LYS B CA 1
ATOM 3187 C C . LYS B 1 71 ? -19.703 -2.104 -0.782 1 93.12 71 LYS B C 1
ATOM 3189 O O . LYS B 1 71 ? -18.656 -2.648 -0.43 1 93.12 71 LYS B O 1
ATOM 3194 N N . LEU B 1 72 ? -19.828 -1.358 -1.82 1 92.31 72 LEU B N 1
ATOM 3195 C CA . LEU B 1 72 ? -18.641 -1.095 -2.641 1 92.31 72 LEU B CA 1
ATOM 3196 C C . LEU B 1 72 ? -17.578 -0.358 -1.841 1 92.31 72 LEU B C 1
ATOM 3198 O O . LEU B 1 72 ? -16.391 -0.656 -1.964 1 92.31 72 LEU B O 1
ATOM 3202 N N . ALA B 1 73 ? -17.984 0.538 -1.008 1 87.19 73 ALA B N 1
ATOM 3203 C CA . ALA B 1 73 ? -17.047 1.269 -0.158 1 87.19 73 ALA B CA 1
ATOM 3204 C C . ALA B 1 73 ? -16.328 0.326 0.805 1 87.19 73 ALA B C 1
ATOM 3206 O O . ALA B 1 73 ? -15.109 0.416 0.98 1 87.19 73 ALA B O 1
ATOM 3207 N N . GLU B 1 74 ? -17.031 -0.566 1.37 1 89.88 74 GLU B N 1
ATOM 3208 C CA . GLU B 1 74 ? -16.469 -1.552 2.291 1 89.88 74 GLU B CA 1
ATOM 3209 C C . GLU B 1 74 ? -15.453 -2.451 1.587 1 89.88 74 GLU B C 1
ATOM 3211 O O . GLU B 1 74 ? -14.383 -2.723 2.125 1 89.88 74 GLU B O 1
ATOM 3216 N N . LEU B 1 75 ? -15.852 -2.854 0.425 1 93.31 75 LEU B N 1
ATOM 3217 C CA . LEU B 1 75 ? -14.984 -3.746 -0.331 1 93.31 75 LEU B CA 1
ATOM 3218 C C . LEU B 1 75 ? -13.711 -3.02 -0.771 1 93.31 75 LEU B C 1
ATOM 3220 O O . LEU B 1 75 ? -12.633 -3.605 -0.782 1 93.31 75 LEU B O 1
ATOM 3224 N N . ARG B 1 76 ? -13.844 -1.8 -1.078 1 90.19 76 ARG B N 1
ATOM 3225 C CA . ARG B 1 76 ? -12.688 -1 -1.453 1 90.19 76 ARG B CA 1
ATOM 3226 C C . ARG B 1 76 ? -11.734 -0.829 -0.274 1 90.19 76 ARG B C 1
ATOM 3228 O O . ARG B 1 76 ? -10.516 -0.888 -0.44 1 90.19 76 ARG B O 1
ATOM 3235 N N . ASP B 1 77 ? -12.273 -0.666 0.893 1 86.69 77 ASP B N 1
ATOM 3236 C CA . ASP B 1 77 ? -11.469 -0.603 2.107 1 86.69 77 ASP B CA 1
ATOM 3237 C C . ASP B 1 77 ? -10.703 -1.908 2.33 1 86.69 77 ASP B C 1
ATOM 3239 O O . ASP B 1 77 ? -9.523 -1.893 2.674 1 86.69 77 ASP B O 1
ATOM 3243 N N . GLN B 1 78 ? -11.414 -2.916 2.115 1 88.5 78 GLN B N 1
ATOM 3244 C CA . GLN B 1 78 ? -10.797 -4.23 2.266 1 88.5 78 GLN B CA 1
ATOM 3245 C C . GLN B 1 78 ? -9.656 -4.414 1.273 1 88.5 78 GLN B C 1
ATOM 3247 O O . GLN B 1 78 ? -8.609 -4.961 1.623 1 88.5 78 GLN B O 1
ATOM 3252 N N . MET B 1 79 ? -9.883 -3.912 0.11 1 90.19 79 MET B N 1
ATOM 3253 C CA . MET B 1 79 ? -8.852 -4.039 -0.915 1 90.19 79 MET B CA 1
ATOM 3254 C C . MET B 1 79 ? -7.625 -3.197 -0.563 1 90.19 79 MET B C 1
ATOM 3256 O O . MET B 1 79 ? -6.496 -3.584 -0.859 1 90.19 79 MET B O 1
ATOM 3260 N N . THR B 1 80 ? -7.828 -2.096 0.081 1 86.62 80 THR B N 1
ATOM 3261 C CA . THR B 1 80 ? -6.727 -1.263 0.555 1 86.62 80 THR B CA 1
ATOM 3262 C C . THR B 1 80 ? -5.871 -2.021 1.563 1 86.62 80 THR B C 1
ATOM 3264 O O . THR B 1 80 ? -4.641 -1.997 1.483 1 86.62 80 THR B O 1
ATOM 3267 N N . THR B 1 81 ? -6.504 -2.748 2.416 1 89.44 81 THR B N 1
ATOM 3268 C CA . THR B 1 81 ? -5.789 -3.541 3.41 1 89.44 81 THR B CA 1
ATOM 3269 C C . THR B 1 81 ? -5.004 -4.668 2.74 1 89.44 81 THR B C 1
ATOM 3271 O O . THR B 1 81 ? -3.848 -4.914 3.086 1 89.44 81 THR B O 1
ATOM 3274 N N . ALA B 1 82 ? -5.691 -5.242 1.764 1 91.25 82 ALA B N 1
ATOM 3275 C CA . ALA B 1 82 ? -5.035 -6.34 1.061 1 91.25 82 ALA B CA 1
ATOM 3276 C C . ALA B 1 82 ? -3.787 -5.852 0.328 1 91.25 82 ALA B C 1
ATOM 3278 O O . ALA B 1 82 ? -2.742 -6.508 0.363 1 91.25 82 ALA B O 1
ATOM 3279 N N . THR B 1 83 ? -3.9 -4.719 -0.288 1 91.12 83 THR B N 1
ATOM 3280 C CA . THR B 1 83 ? -2.768 -4.133 -0.997 1 91.12 83 THR B CA 1
ATOM 3281 C C . THR B 1 83 ? -1.656 -3.756 -0.021 1 91.12 83 THR B C 1
ATOM 3283 O O . THR B 1 83 ? -0.483 -4.047 -0.267 1 91.12 83 THR B O 1
ATOM 3286 N N . GLY B 1 84 ? -1.982 -3.105 1.062 1 91.69 84 GLY B N 1
ATOM 3287 C CA . GLY B 1 84 ? -1.001 -2.77 2.082 1 91.69 84 GLY B CA 1
ATOM 3288 C C . GLY B 1 84 ? -0.267 -3.98 2.625 1 91.69 84 GLY B C 1
ATOM 3289 O O . GLY B 1 84 ? 0.958 -3.961 2.762 1 91.69 84 GLY B O 1
ATOM 3290 N N . GLN B 1 85 ? -1.017 -4.988 2.9 1 90.94 85 GLN B N 1
ATOM 3291 C CA . GLN B 1 85 ? -0.432 -6.227 3.404 1 90.94 85 GLN B CA 1
ATOM 3292 C C . GLN B 1 85 ? 0.524 -6.84 2.387 1 90.94 85 GLN B C 1
ATOM 3294 O O . GLN B 1 85 ? 1.606 -7.305 2.744 1 90.94 85 GLN B O 1
ATOM 3299 N N . SER B 1 86 ? 0.071 -6.84 1.151 1 94.25 86 SER B N 1
ATOM 3300 C CA . SER B 1 86 ? 0.92 -7.359 0.084 1 94.25 86 SER B CA 1
ATOM 3301 C C . SER B 1 86 ? 2.254 -6.621 0.031 1 94.25 86 SER B C 1
ATOM 3303 O O . SER B 1 86 ? 3.307 -7.242 -0.133 1 94.25 86 SER B O 1
ATOM 3305 N N . MET B 1 87 ? 2.197 -5.355 0.204 1 91.69 87 MET B N 1
ATOM 3306 C CA . MET B 1 87 ? 3.406 -4.539 0.14 1 91.69 87 MET B CA 1
ATOM 3307 C C . MET B 1 87 ? 4.344 -4.859 1.3 1 91.69 87 MET B C 1
ATOM 3309 O O . MET B 1 87 ? 5.555 -4.965 1.114 1 91.69 87 MET B O 1
ATOM 3313 N N . LEU B 1 88 ? 3.807 -5.012 2.453 1 91.19 88 LEU B N 1
ATOM 3314 C CA . LEU B 1 88 ? 4.609 -5.359 3.619 1 91.19 88 LEU B CA 1
ATOM 3315 C C . LEU B 1 88 ? 5.219 -6.75 3.465 1 91.19 88 LEU B C 1
ATOM 3317 O O . LEU B 1 88 ? 6.387 -6.961 3.797 1 91.19 88 LEU B O 1
ATOM 3321 N N . LEU B 1 89 ? 4.395 -7.617 2.934 1 93.69 89 LEU B N 1
ATOM 3322 C CA . LEU B 1 89 ? 4.879 -8.969 2.672 1 93.69 89 LEU B CA 1
ATOM 3323 C C . LEU B 1 89 ? 6.031 -8.953 1.673 1 93.69 89 LEU B C 1
ATOM 3325 O O . LEU B 1 89 ? 7.039 -9.641 1.87 1 93.69 89 LEU B O 1
ATOM 3329 N N . GLN B 1 90 ? 5.867 -8.227 0.624 1 92.44 90 GLN B N 1
ATOM 3330 C CA . GLN B 1 90 ? 6.918 -8.117 -0.383 1 92.44 90 GLN B CA 1
ATOM 3331 C C . GLN B 1 90 ? 8.227 -7.637 0.24 1 92.44 90 GLN B C 1
ATOM 3333 O O . GLN B 1 90 ? 9.297 -8.172 -0.06 1 92.44 90 GLN B O 1
ATOM 3338 N N . TYR B 1 91 ? 8.188 -6.664 1.116 1 91.06 91 TYR B N 1
ATOM 3339 C CA . TYR B 1 91 ? 9.367 -6.133 1.796 1 91.06 91 TYR B CA 1
ATOM 3340 C C . TYR B 1 91 ? 10.055 -7.215 2.617 1 91.06 91 TYR B C 1
ATOM 3342 O O . TYR B 1 91 ? 11.273 -7.398 2.516 1 91.06 91 TYR B O 1
ATOM 3350 N N . HIS B 1 92 ? 9.312 -7.891 3.404 1 91.5 92 HIS B N 1
ATOM 3351 C CA . HIS B 1 92 ? 9.883 -8.922 4.266 1 91.5 92 HIS B CA 1
ATOM 3352 C C . HIS B 1 92 ? 10.414 -10.094 3.443 1 91.5 92 HIS B C 1
ATOM 3354 O O . HIS B 1 92 ? 11.445 -10.672 3.781 1 91.5 92 HIS B O 1
ATOM 3360 N N . GLY B 1 93 ? 9.633 -10.453 2.422 1 94.31 93 GLY B N 1
ATOM 3361 C CA . GLY B 1 93 ? 10.141 -11.477 1.516 1 94.31 93 GLY B CA 1
ATOM 3362 C C . GLY B 1 93 ? 11.5 -11.141 0.935 1 94.31 93 GLY B C 1
ATOM 3363 O O . GLY B 1 93 ? 12.406 -11.977 0.93 1 94.31 93 GLY B O 1
ATOM 3364 N N . ASP B 1 94 ? 11.625 -9.906 0.463 1 93 94 ASP B N 1
ATOM 3365 C CA . ASP B 1 94 ? 12.891 -9.453 -0.108 1 93 94 ASP B CA 1
ATOM 3366 C C . ASP B 1 94 ? 14.008 -9.484 0.934 1 93 94 ASP B C 1
ATOM 3368 O O . ASP B 1 94 ? 15.148 -9.844 0.623 1 93 94 ASP B O 1
ATOM 3372 N N . ARG B 1 95 ? 13.703 -9.062 2.139 1 92.19 95 ARG B N 1
ATOM 3373 C CA . ARG B 1 95 ? 14.664 -9.094 3.234 1 92.19 95 ARG B CA 1
ATOM 3374 C C . ARG B 1 95 ? 15.156 -10.516 3.488 1 92.19 95 ARG B C 1
ATOM 3376 O O . ARG B 1 95 ? 16.359 -10.742 3.635 1 92.19 95 ARG B O 1
ATOM 3383 N N . VAL B 1 96 ? 14.281 -11.438 3.541 1 95.81 96 VAL B N 1
ATOM 3384 C CA . VAL B 1 96 ? 14.617 -12.836 3.777 1 95.81 96 VAL B CA 1
ATOM 3385 C C . VAL B 1 96 ? 15.453 -13.367 2.613 1 95.81 96 VAL B C 1
ATOM 3387 O O . VAL B 1 96 ? 16.438 -14.078 2.822 1 95.81 96 VAL B O 1
ATOM 3390 N N . MET B 1 97 ? 15.047 -13.008 1.4 1 96.06 97 MET B N 1
ATOM 3391 C CA . MET B 1 97 ? 15.773 -13.461 0.219 1 96.06 97 MET B CA 1
ATOM 3392 C C . MET B 1 97 ? 17.203 -12.945 0.237 1 96.06 97 MET B C 1
ATOM 3394 O O . MET B 1 97 ? 18.141 -13.672 -0.121 1 96.06 97 MET B O 1
ATOM 3398 N N . LYS B 1 98 ? 17.375 -11.695 0.607 1 93.88 98 LYS B N 1
ATOM 3399 C CA . LYS B 1 98 ? 18.703 -11.117 0.725 1 93.88 98 LYS B CA 1
ATOM 3400 C C . LYS B 1 98 ? 19.531 -11.859 1.774 1 93.88 98 LYS B C 1
ATOM 3402 O O . LYS B 1 98 ? 20.719 -12.133 1.562 1 93.88 98 LYS B O 1
ATOM 3407 N N . ALA B 1 99 ? 18.938 -12.172 2.9 1 95.94 99 ALA B N 1
ATOM 3408 C CA . ALA B 1 99 ? 19.609 -12.906 3.967 1 95.94 99 ALA B CA 1
ATOM 3409 C C . ALA B 1 99 ? 20 -14.305 3.502 1 95.94 99 ALA B C 1
ATOM 3411 O O . ALA B 1 99 ? 21.109 -14.773 3.799 1 95.94 99 ALA B O 1
ATOM 3412 N N . LEU B 1 100 ? 19.141 -15 2.785 1 97.56 100 LEU B N 1
ATOM 3413 C CA . LEU B 1 100 ? 19.438 -16.328 2.25 1 97.56 100 LEU B CA 1
ATOM 3414 C C . LEU B 1 100 ? 20.594 -16.266 1.262 1 97.56 100 LEU B C 1
ATOM 3416 O O . LEU B 1 100 ? 21.5 -17.109 1.312 1 97.56 100 LEU B O 1
ATOM 3420 N N . ALA B 1 101 ? 20.531 -15.266 0.423 1 95.81 101 ALA B N 1
ATOM 3421 C CA . ALA B 1 101 ? 21.609 -15.086 -0.559 1 95.81 101 ALA B CA 1
ATOM 3422 C C . ALA B 1 101 ? 22.953 -14.859 0.127 1 95.81 101 ALA B C 1
ATOM 3424 O O . ALA B 1 101 ? 23.969 -15.422 -0.287 1 95.81 101 ALA B O 1
ATOM 3425 N N . ALA B 1 102 ? 22.938 -14.062 1.137 1 95.44 102 ALA B N 1
ATOM 3426 C CA . ALA B 1 102 ? 24.156 -13.758 1.881 1 95.44 102 ALA B CA 1
ATOM 3427 C C . ALA B 1 102 ? 24.75 -15.023 2.502 1 95.44 102 ALA B C 1
ATOM 3429 O O . ALA B 1 102 ? 25.969 -15.117 2.68 1 95.44 102 ALA B O 1
ATOM 3430 N N . LYS B 1 103 ? 23.953 -16 2.758 1 96.56 103 LYS B N 1
ATOM 3431 C CA . LYS B 1 103 ? 24.391 -17.25 3.377 1 96.56 103 LYS B CA 1
ATOM 3432 C C . LYS B 1 103 ? 24.609 -18.344 2.326 1 96.56 103 LYS B C 1
ATOM 3434 O O . LYS B 1 103 ? 24.859 -19.5 2.666 1 96.56 103 LYS B O 1
ATOM 3439 N N . GLY B 1 104 ? 24.359 -17.984 1.1 1 96.12 104 GLY B N 1
ATOM 3440 C CA . GLY B 1 104 ? 24.578 -18.922 0.007 1 96.12 104 GLY B CA 1
ATOM 3441 C C . GLY B 1 104 ? 23.5 -19.969 -0.108 1 96.12 104 GLY B C 1
ATOM 3442 O O . GLY B 1 104 ? 23.75 -21.094 -0.547 1 96.12 104 GLY B O 1
ATOM 3443 N N . VAL B 1 105 ? 22.312 -19.719 0.36 1 96.62 105 VAL B N 1
ATOM 3444 C CA . VAL B 1 105 ? 21.188 -20.641 0.255 1 96.62 105 VAL B CA 1
ATOM 3445 C C . VAL B 1 105 ? 20.312 -20.25 -0.94 1 96.62 105 VAL B C 1
ATOM 3447 O O . VAL B 1 105 ? 19.531 -19.297 -0.863 1 96.62 105 VAL B O 1
ATOM 3450 N N . PRO B 1 106 ? 20.453 -20.984 -2.039 1 95.19 106 PRO B N 1
ATOM 3451 C CA . PRO B 1 106 ? 19.625 -20.641 -3.201 1 95.19 106 PRO B CA 1
ATOM 3452 C C . PRO B 1 106 ? 18.125 -20.766 -2.912 1 95.19 106 PRO B C 1
ATOM 3454 O O . PRO B 1 106 ? 17.688 -21.766 -2.334 1 95.19 106 PRO B O 1
ATOM 3457 N N . ALA B 1 107 ? 17.344 -19.75 -3.23 1 96.5 107 ALA B N 1
ATOM 3458 C CA . ALA B 1 107 ? 15.906 -19.688 -2.971 1 96.5 107 ALA B CA 1
ATOM 3459 C C . ALA B 1 107 ? 15.188 -18.844 -4.023 1 96.5 107 ALA B C 1
ATOM 3461 O O . ALA B 1 107 ? 15.828 -18.062 -4.73 1 96.5 107 ALA B O 1
ATOM 3462 N N . ARG B 1 108 ? 13.906 -19.094 -4.172 1 96.25 108 ARG B N 1
ATOM 3463 C CA . ARG B 1 108 ? 13.078 -18.344 -5.102 1 96.25 108 ARG B CA 1
ATOM 3464 C C . ARG B 1 108 ? 11.711 -18.031 -4.496 1 96.25 108 ARG B C 1
ATOM 3466 O O . ARG B 1 108 ? 11.07 -18.922 -3.918 1 96.25 108 ARG B O 1
ATOM 3473 N N . ILE B 1 109 ? 11.359 -16.734 -4.562 1 96.69 109 ILE B N 1
ATOM 3474 C CA . ILE B 1 109 ? 9.953 -16.438 -4.297 1 96.69 109 ILE B CA 1
ATOM 3475 C C . ILE B 1 109 ? 9.102 -16.859 -5.484 1 96.69 109 ILE B C 1
ATOM 3477 O O . ILE B 1 109 ? 9.461 -16.625 -6.637 1 96.69 109 ILE B O 1
ATOM 3481 N N . VAL B 1 110 ? 7.973 -17.562 -5.18 1 96 110 VAL B N 1
ATOM 3482 C CA . VAL B 1 110 ? 7.113 -18.078 -6.246 1 96 110 VAL B CA 1
ATOM 3483 C C . VAL B 1 110 ? 5.668 -17.641 -5.992 1 96 110 VAL B C 1
ATOM 3485 O O . VAL B 1 110 ? 5.344 -17.141 -4.918 1 96 110 VAL B O 1
ATOM 3488 N N . LYS B 1 111 ? 4.762 -17.641 -6.977 1 94.44 111 LYS B N 1
ATOM 3489 C CA . LYS B 1 111 ? 3.312 -17.453 -6.918 1 94.44 111 LYS B CA 1
ATOM 3490 C C . LYS B 1 111 ? 2.959 -15.984 -6.727 1 94.44 111 LYS B C 1
ATOM 3492 O O . LYS B 1 111 ? 3.373 -15.133 -7.512 1 94.44 111 LYS B O 1
ATOM 3497 N N . GLY B 1 112 ? 2.262 -15.633 -5.766 1 90.62 112 GLY B N 1
ATOM 3498 C CA . GLY B 1 112 ? 1.532 -14.383 -5.613 1 90.62 112 GLY B CA 1
ATOM 3499 C C . GLY B 1 112 ? 2.373 -13.156 -5.926 1 90.62 112 GLY B C 1
ATOM 3500 O O . GLY B 1 112 ? 2.062 -12.406 -6.852 1 90.62 112 GLY B O 1
ATOM 3501 N N . PRO B 1 113 ? 3.479 -12.938 -5.172 1 93.12 113 PRO B N 1
ATOM 3502 C CA . PRO B 1 113 ? 4.27 -11.727 -5.383 1 93.12 113 PRO B CA 1
ATOM 3503 C C . PRO B 1 113 ? 4.898 -11.664 -6.773 1 93.12 113 PRO B C 1
ATOM 3505 O O . PRO B 1 113 ? 4.949 -10.602 -7.391 1 93.12 113 PRO B O 1
ATOM 3508 N N . VAL B 1 114 ? 5.336 -12.766 -7.254 1 95.88 114 VAL B N 1
ATOM 3509 C CA . VAL B 1 114 ? 5.992 -12.828 -8.555 1 95.88 114 VAL B CA 1
ATOM 3510 C C . VAL B 1 114 ? 4.949 -12.695 -9.664 1 95.88 114 VAL B C 1
ATOM 3512 O O . VAL B 1 114 ? 5.164 -11.984 -10.648 1 95.88 114 VAL B O 1
ATOM 3515 N N . PHE B 1 115 ? 3.795 -13.422 -9.469 1 96.94 115 PHE B N 1
ATOM 3516 C CA . PHE B 1 115 ? 2.717 -13.281 -10.445 1 96.94 115 PHE B CA 1
ATOM 3517 C C . PHE B 1 115 ? 2.287 -11.828 -10.562 1 96.94 115 PHE B C 1
ATOM 3519 O O . PHE B 1 115 ? 2.201 -11.289 -11.672 1 96.94 115 PHE B O 1
ATOM 3526 N N . ALA B 1 116 ? 2.062 -11.195 -9.414 1 95.69 116 ALA B N 1
ATOM 3527 C CA . ALA B 1 116 ? 1.603 -9.805 -9.383 1 95.69 116 ALA B CA 1
ATOM 3528 C C . ALA B 1 116 ? 2.553 -8.898 -10.164 1 95.69 116 ALA B C 1
ATOM 3530 O O . ALA B 1 116 ? 2.113 -8.062 -10.961 1 95.69 116 ALA B O 1
ATOM 3531 N N . ARG B 1 117 ? 3.816 -9.109 -10.047 1 92.31 117 ARG B N 1
ATOM 3532 C CA . ARG B 1 117 ? 4.828 -8.219 -10.602 1 92.31 117 ARG B CA 1
ATOM 3533 C C . ARG B 1 117 ? 5.109 -8.547 -12.062 1 92.31 117 ARG B C 1
ATOM 3535 O O . ARG B 1 117 ? 5.355 -7.648 -12.875 1 92.31 117 ARG B O 1
ATOM 3542 N N . ARG B 1 118 ? 5.027 -9.797 -12.422 1 95.19 118 ARG B N 1
ATOM 3543 C CA . ARG B 1 118 ? 5.547 -10.211 -13.727 1 95.19 118 ARG B CA 1
ATOM 3544 C C . ARG B 1 118 ? 4.414 -10.484 -14.703 1 95.19 118 ARG B C 1
ATOM 3546 O O . ARG B 1 118 ? 4.602 -10.383 -15.922 1 95.19 118 ARG B O 1
ATOM 3553 N N . LEU B 1 119 ? 3.264 -10.852 -14.164 1 96.94 119 LEU B N 1
ATOM 3554 C CA . LEU B 1 119 ? 2.205 -11.305 -15.062 1 96.94 119 LEU B CA 1
ATOM 3555 C C . LEU B 1 119 ? 1.097 -10.266 -15.164 1 96.94 119 LEU B C 1
ATOM 3557 O O . LEU B 1 119 ? 0.34 -10.25 -16.141 1 96.94 119 LEU B O 1
ATOM 3561 N N . TYR B 1 120 ? 0.942 -9.422 -14.172 1 96.5 120 TYR B N 1
ATOM 3562 C CA . TYR B 1 120 ? -0.14 -8.438 -14.156 1 96.5 120 TYR B CA 1
ATOM 3563 C C . TYR B 1 120 ? 0.386 -7.039 -14.438 1 96.5 120 TYR B C 1
ATOM 3565 O O . TYR B 1 120 ? 1.471 -6.672 -13.984 1 96.5 120 TYR B O 1
ATOM 3573 N N . ARG B 1 121 ? -0.353 -6.262 -15.18 1 91.38 121 ARG B N 1
ATOM 3574 C CA . ARG B 1 121 ? 0.014 -4.879 -15.461 1 91.38 121 ARG B CA 1
ATOM 3575 C C . ARG B 1 121 ? -0.099 -4.016 -14.203 1 91.38 121 ARG B C 1
ATOM 3577 O O . ARG B 1 121 ? 0.733 -3.139 -13.969 1 91.38 121 ARG B O 1
ATOM 3584 N N . GLN B 1 122 ? -1.136 -4.258 -13.43 1 90.12 122 GLN B N 1
ATOM 3585 C CA . GLN B 1 122 ? -1.335 -3.572 -12.156 1 90.12 122 GLN B CA 1
ATOM 3586 C C . GLN B 1 122 ? -1.081 -4.512 -10.977 1 90.12 122 GLN B C 1
ATOM 3588 O O . GLN B 1 122 ? -1.793 -5.5 -10.805 1 90.12 122 GLN B O 1
ATOM 3593 N N . LEU B 1 123 ? -0.148 -4.129 -10.188 1 88.38 123 LEU B N 1
ATOM 3594 C CA . LEU B 1 123 ? 0.239 -4.957 -9.055 1 88.38 123 LEU B CA 1
ATOM 3595 C C . LEU B 1 123 ? -0.954 -5.223 -8.141 1 88.38 123 LEU B C 1
ATOM 3597 O O . LEU B 1 123 ? -1.106 -6.328 -7.613 1 88.38 123 LEU B O 1
ATOM 3601 N N . ALA B 1 124 ? -1.847 -4.262 -7.98 1 90.06 124 ALA B N 1
ATOM 3602 C CA . ALA B 1 124 ? -2.963 -4.328 -7.043 1 90.06 124 ALA B CA 1
ATOM 3603 C C . ALA B 1 124 ? -4.043 -5.285 -7.539 1 90.06 124 ALA B C 1
ATOM 3605 O O . ALA B 1 124 ? -4.949 -5.652 -6.789 1 90.06 124 ALA B O 1
ATOM 3606 N N . ASP B 1 125 ? -3.949 -5.801 -8.758 1 95.69 125 ASP B N 1
ATOM 3607 C CA . ASP B 1 125 ? -4.926 -6.734 -9.312 1 95.69 125 ASP B CA 1
ATOM 3608 C C . ASP B 1 125 ? -4.727 -8.141 -8.742 1 95.69 125 ASP B C 1
ATOM 3610 O O . ASP B 1 125 ? -5.602 -8.992 -8.875 1 95.69 125 ASP B O 1
ATOM 3614 N N . ARG B 1 126 ? -3.578 -8.32 -8.188 1 96.56 126 ARG B N 1
ATOM 3615 C CA . ARG B 1 126 ? -3.268 -9.664 -7.703 1 96.56 126 ARG B CA 1
ATOM 3616 C C . ARG B 1 126 ? -2.617 -9.609 -6.324 1 96.56 126 ARG B C 1
ATOM 3618 O O . ARG B 1 126 ? -1.439 -9.938 -6.176 1 96.56 126 ARG B O 1
ATOM 3625 N N . PRO B 1 127 ? -3.406 -9.211 -5.336 1 94.25 127 PRO B N 1
ATOM 3626 C CA . PRO B 1 127 ? -2.863 -9.219 -3.977 1 94.25 127 PRO B CA 1
ATOM 3627 C C . PRO B 1 127 ? -2.541 -10.633 -3.484 1 94.25 127 PRO B C 1
ATOM 3629 O O . PRO B 1 127 ? -2.943 -11.617 -4.109 1 94.25 127 PRO B O 1
ATOM 3632 N N . PHE B 1 128 ? -1.745 -10.773 -2.5 1 93.75 128 PHE B N 1
ATOM 3633 C CA . PHE B 1 128 ? -1.369 -12.047 -1.901 1 93.75 128 PHE B CA 1
ATOM 3634 C C . PHE B 1 128 ? -1.291 -11.938 -0.384 1 93.75 128 PHE B C 1
ATOM 3636 O O . PHE B 1 128 ? -1.115 -10.836 0.152 1 93.75 128 PHE B O 1
ATOM 3643 N N . THR B 1 129 ? -1.479 -13.016 0.288 1 90.62 129 THR B N 1
ATOM 3644 C CA . THR B 1 129 ? -1.591 -13.016 1.742 1 90.62 129 THR B CA 1
ATOM 3645 C C . THR B 1 129 ? -0.375 -13.68 2.377 1 90.62 129 THR B C 1
ATOM 3647 O O . THR B 1 129 ? -0.191 -13.617 3.596 1 90.62 129 THR B O 1
ATOM 3650 N N . ASP B 1 130 ? 0.421 -14.312 1.578 1 93.25 130 ASP B N 1
ATOM 3651 C CA . ASP B 1 130 ? 1.639 -14.961 2.062 1 93.25 130 ASP B CA 1
ATOM 3652 C C . ASP B 1 130 ? 2.73 -14.945 0.994 1 93.25 130 ASP B C 1
ATOM 3654 O O . ASP B 1 130 ? 2.467 -14.609 -0.164 1 93.25 130 ASP B O 1
ATOM 3658 N N . ILE B 1 131 ? 3.904 -15.203 1.362 1 95.44 131 ILE B N 1
ATOM 3659 C CA . ILE B 1 131 ? 5.031 -15.359 0.45 1 95.44 131 ILE B CA 1
ATOM 3660 C C . ILE B 1 131 ? 5.473 -16.828 0.428 1 95.44 131 ILE B C 1
ATOM 3662 O O . ILE B 1 131 ? 5.773 -17.406 1.474 1 95.44 131 ILE B O 1
ATOM 3666 N N . ASP B 1 132 ? 5.453 -17.406 -0.7 1 94.88 132 ASP B N 1
ATOM 3667 C CA . ASP B 1 132 ? 5.984 -18.766 -0.882 1 94.88 132 ASP B CA 1
ATOM 3668 C C . ASP B 1 132 ? 7.445 -18.719 -1.314 1 94.88 132 ASP B C 1
ATOM 3670 O O . ASP B 1 132 ? 7.781 -18.109 -2.334 1 94.88 132 ASP B O 1
ATOM 3674 N N . ILE B 1 133 ? 8.266 -19.359 -0.547 1 96.69 133 ILE B N 1
ATOM 3675 C CA . ILE B 1 133 ? 9.68 -19.453 -0.889 1 96.69 133 ILE B CA 1
ATOM 3676 C C . ILE B 1 133 ? 10.039 -20.906 -1.169 1 96.69 133 ILE B C 1
ATOM 3678 O O . ILE B 1 133 ? 9.781 -21.797 -0.346 1 96.69 133 ILE B O 1
ATOM 3682 N N . LEU B 1 134 ? 10.562 -21.141 -2.34 1 96.19 134 LEU B N 1
ATOM 3683 C CA . LEU B 1 134 ? 11 -22.469 -2.758 1 96.19 134 LEU B CA 1
ATOM 3684 C C . LEU B 1 134 ? 12.508 -22.625 -2.602 1 96.19 134 LEU B C 1
ATOM 3686 O O . LEU B 1 134 ? 13.273 -21.766 -3.062 1 96.19 134 LEU B O 1
ATOM 3690 N N . VAL B 1 135 ? 12.938 -23.641 -1.915 1 96 135 VAL B N 1
ATOM 3691 C CA . VAL B 1 135 ? 14.359 -23.953 -1.751 1 96 135 VAL B CA 1
ATOM 3692 C C . VAL B 1 135 ? 14.609 -25.406 -2.111 1 96 135 VAL B C 1
ATOM 3694 O O . VAL B 1 135 ? 13.672 -26.203 -2.23 1 96 135 VAL B O 1
ATOM 3697 N N . ASP B 1 136 ? 15.914 -25.688 -2.379 1 94.06 136 ASP B N 1
ATOM 3698 C CA . ASP B 1 136 ? 16.297 -27.094 -2.488 1 94.06 136 ASP B CA 1
ATOM 3699 C C . ASP B 1 136 ? 16.062 -27.828 -1.171 1 94.06 136 ASP B C 1
ATOM 3701 O O . ASP B 1 136 ? 16.344 -27.297 -0.096 1 94.06 136 ASP B O 1
ATOM 3705 N N . PRO B 1 137 ? 15.508 -29.062 -1.216 1 89.44 137 PRO B N 1
ATOM 3706 C CA . PRO B 1 137 ? 15.266 -29.812 0.02 1 89.44 137 PRO B CA 1
ATOM 3707 C C . PRO B 1 137 ? 16.5 -29.891 0.919 1 89.44 137 PRO B C 1
ATOM 3709 O O . PRO B 1 137 ? 16.375 -29.859 2.146 1 89.44 137 PRO B O 1
ATOM 3712 N N . ALA B 1 138 ? 17.656 -29.891 0.358 1 91.44 138 ALA B N 1
ATOM 3713 C CA . ALA B 1 138 ? 18.891 -29.953 1.118 1 91.44 138 ALA B CA 1
ATOM 3714 C C . ALA B 1 138 ? 19.141 -28.641 1.877 1 91.44 138 ALA B C 1
ATOM 3716 O O . ALA B 1 138 ? 19.906 -28.625 2.846 1 91.44 138 ALA B O 1
ATOM 3717 N N . GLY B 1 139 ? 18.562 -27.578 1.46 1 92.5 139 GLY B N 1
ATOM 3718 C CA . GLY B 1 139 ? 18.766 -26.266 2.066 1 92.5 139 GLY B CA 1
ATOM 3719 C C . GLY B 1 139 ? 17.656 -25.859 2.998 1 92.5 139 GLY B C 1
ATOM 3720 O O . GLY B 1 139 ? 17.656 -24.734 3.529 1 92.5 139 GLY B O 1
ATOM 3721 N N . ILE B 1 140 ? 16.703 -26.734 3.254 1 92.19 140 ILE B N 1
ATOM 3722 C CA . ILE B 1 140 ? 15.5 -26.391 3.992 1 92.19 140 ILE B CA 1
ATOM 3723 C C . ILE B 1 140 ? 15.859 -25.969 5.414 1 92.19 140 ILE B C 1
ATOM 3725 O O . ILE B 1 140 ? 15.336 -24.984 5.93 1 92.19 140 ILE B O 1
ATOM 3729 N N . GLU B 1 141 ? 16.734 -26.688 6.039 1 92.12 141 GLU B N 1
ATOM 3730 C CA . GLU B 1 141 ? 17.109 -26.391 7.414 1 92.12 141 GLU B CA 1
ATOM 3731 C C . GLU B 1 141 ? 17.797 -25.031 7.512 1 92.12 141 GLU B C 1
ATOM 3733 O O . GLU B 1 141 ? 17.469 -24.219 8.383 1 92.12 141 GLU B O 1
ATOM 3738 N N . ALA B 1 142 ? 18.734 -24.828 6.605 1 95.75 142 ALA B N 1
ATOM 3739 C CA . ALA B 1 142 ? 19.422 -23.531 6.582 1 95.75 142 ALA B CA 1
ATOM 3740 C C . ALA B 1 142 ? 18.438 -22.391 6.309 1 95.75 142 ALA B C 1
ATOM 3742 O O . ALA B 1 142 ? 18.562 -21.312 6.891 1 95.75 142 ALA B O 1
ATOM 3743 N N . ALA B 1 143 ? 17.484 -22.594 5.422 1 96.25 143 ALA B N 1
ATOM 3744 C CA . ALA B 1 143 ? 16.469 -21.594 5.102 1 96.25 143 ALA B CA 1
ATOM 3745 C C . ALA B 1 143 ? 15.578 -21.312 6.312 1 96.25 143 ALA B C 1
ATOM 3747 O O . ALA B 1 143 ? 15.289 -20.141 6.609 1 96.25 143 ALA B O 1
ATOM 3748 N N . ASN B 1 144 ? 15.203 -22.375 7.012 1 93.69 144 ASN B N 1
ATOM 3749 C CA . ASN B 1 144 ? 14.406 -22.219 8.219 1 93.69 144 ASN B CA 1
ATOM 3750 C C . ASN B 1 144 ? 15.133 -21.344 9.258 1 93.69 144 ASN B C 1
ATOM 3752 O O . ASN B 1 144 ? 14.539 -20.438 9.82 1 93.69 144 ASN B O 1
ATOM 3756 N N . ARG B 1 145 ? 16.344 -21.609 9.469 1 95.25 145 ARG B N 1
ATOM 3757 C CA . ARG B 1 145 ? 17.141 -20.859 10.43 1 95.25 145 ARG B CA 1
ATOM 3758 C C . ARG B 1 145 ? 17.234 -19.391 10.023 1 95.25 145 ARG B C 1
ATOM 3760 O O . ARG B 1 145 ? 17.141 -18.5 10.867 1 95.25 145 ARG B O 1
ATOM 3767 N N . THR B 1 146 ? 17.469 -19.188 8.727 1 96.94 146 THR B N 1
ATOM 3768 C CA . THR B 1 146 ? 17.594 -17.828 8.211 1 96.94 146 THR B CA 1
ATOM 3769 C C . THR B 1 146 ? 16.297 -17.047 8.422 1 96.94 146 THR B C 1
ATOM 3771 O O . THR B 1 146 ? 16.328 -15.883 8.828 1 96.94 146 THR B O 1
ATOM 3774 N N . ILE B 1 147 ? 15.156 -17.625 8.133 1 96 147 ILE B N 1
ATOM 3775 C CA . ILE B 1 147 ? 13.859 -16.984 8.305 1 96 147 ILE B CA 1
ATOM 3776 C C . ILE B 1 147 ? 13.641 -16.641 9.773 1 96 147 ILE B C 1
ATOM 3778 O O . ILE B 1 147 ? 13.172 -15.547 10.102 1 96 147 ILE B O 1
ATOM 3782 N N . ALA B 1 148 ? 14.047 -17.594 10.648 1 94.25 148 ALA B N 1
ATOM 3783 C CA . ALA B 1 148 ? 13.953 -17.344 12.086 1 94.25 148 ALA B CA 1
ATOM 3784 C C . ALA B 1 148 ? 14.789 -16.125 12.492 1 94.25 148 ALA B C 1
ATOM 3786 O O . ALA B 1 148 ? 14.344 -15.281 13.266 1 94.25 148 ALA B O 1
ATOM 3787 N N . GLU B 1 149 ? 15.977 -16.047 11.953 1 95.38 149 GLU B N 1
ATOM 3788 C CA . GLU B 1 149 ? 16.891 -14.961 12.266 1 95.38 149 GLU B CA 1
ATOM 3789 C C . GLU B 1 149 ? 16.359 -13.625 11.758 1 95.38 149 GLU B C 1
ATOM 3791 O O . GLU B 1 149 ? 16.75 -12.562 12.242 1 95.38 149 GLU B O 1
ATOM 3796 N N . CYS B 1 150 ? 15.492 -13.688 10.742 1 94.38 150 CYS B N 1
ATOM 3797 C CA . CYS B 1 150 ? 14.898 -12.477 10.188 1 94.38 150 CYS B CA 1
ATOM 3798 C C . CYS B 1 150 ? 13.695 -12.039 11.008 1 94.38 150 CYS B C 1
ATOM 3800 O O . CYS B 1 150 ? 12.969 -11.117 10.609 1 94.38 150 CYS B O 1
ATOM 3802 N N . GLY B 1 151 ? 13.406 -12.688 12.102 1 92.94 151 GLY B N 1
ATOM 3803 C CA . GLY B 1 151 ? 12.383 -12.219 13.023 1 92.94 151 GLY B CA 1
ATOM 3804 C C . GLY B 1 151 ? 11.055 -12.953 12.859 1 92.94 151 GLY B C 1
ATOM 3805 O O . GLY B 1 151 ? 10.008 -12.445 13.266 1 92.94 151 GLY B O 1
ATOM 3806 N N . PHE B 1 152 ? 11.055 -14.062 12.195 1 93.69 152 PHE B N 1
ATOM 3807 C CA . PHE B 1 152 ? 9.836 -14.852 12.055 1 93.69 152 PHE B CA 1
ATOM 3808 C C . PHE B 1 152 ? 9.82 -16 13.055 1 93.69 152 PHE B C 1
ATOM 3810 O O . PHE B 1 152 ? 10.875 -16.484 13.469 1 93.69 152 PHE B O 1
ATOM 3817 N N . VAL B 1 153 ? 8.594 -16.406 13.453 1 91.81 153 VAL B N 1
ATOM 3818 C CA . VAL B 1 153 ? 8.406 -17.516 14.383 1 91.81 153 VAL B CA 1
ATOM 3819 C C . VAL B 1 153 ? 7.625 -18.641 13.695 1 91.81 153 VAL B C 1
ATOM 3821 O O . VAL B 1 153 ? 6.66 -18.391 12.969 1 91.81 153 VAL B O 1
ATOM 3824 N N . LEU B 1 154 ? 8.156 -19.812 13.867 1 88.69 154 LEU B N 1
ATOM 3825 C CA . LEU B 1 154 ? 7.523 -20.984 13.258 1 88.69 154 LEU B CA 1
ATOM 3826 C C . LEU B 1 154 ? 6.133 -21.203 13.836 1 88.69 154 LEU B C 1
ATOM 3828 O O . LEU B 1 154 ? 5.949 -21.203 15.055 1 88.69 154 LEU B O 1
ATOM 3832 N N . GLY B 1 155 ? 5.234 -21.172 12.93 1 78 155 GLY B N 1
ATOM 3833 C CA . GLY B 1 155 ? 3.889 -21.5 13.367 1 78 155 GLY B CA 1
ATOM 3834 C C . GLY B 1 155 ? 3.738 -22.938 13.82 1 78 155 GLY B C 1
ATOM 3835 O O . GLY B 1 155 ? 4.703 -23.703 13.789 1 78 155 GLY B O 1
ATOM 3836 N N . SER B 1 156 ? 2.537 -23.375 14.305 1 62.41 156 SER B N 1
ATOM 3837 C CA . SER B 1 156 ? 2.279 -24.656 14.93 1 62.41 156 SER B CA 1
ATOM 3838 C C . SER B 1 156 ? 2.439 -25.797 13.93 1 62.41 156 SER B C 1
ATOM 3840 O O . SER B 1 156 ? 2.379 -25.578 12.719 1 62.41 156 SER B O 1
ATOM 3842 N N . GLY B 1 157 ? 2.914 -27 14.375 1 60.56 157 GLY B N 1
ATOM 3843 C CA . GLY B 1 157 ? 2.865 -28.297 13.742 1 60.56 157 GLY B CA 1
ATOM 3844 C C . GLY B 1 157 ? 4.145 -28.656 13.008 1 60.56 157 GLY B C 1
ATOM 3845 O O . GLY B 1 157 ? 4.109 -29.031 11.836 1 60.56 157 GLY B O 1
ATOM 3846 N N . GLU B 1 158 ? 5.336 -28.438 13.656 1 58.03 158 GLU B N 1
ATOM 3847 C CA . GLU B 1 158 ? 6.656 -28.656 13.07 1 58.03 158 GLU B CA 1
ATOM 3848 C C . GLU B 1 158 ? 6.742 -30.016 12.406 1 58.03 158 GLU B C 1
ATOM 3850 O O . GLU B 1 158 ? 7.293 -30.156 11.312 1 58.03 158 GLU B O 1
ATOM 3855 N N . ALA B 1 159 ? 6.18 -31 13.016 1 51.06 159 ALA B N 1
ATOM 3856 C CA . ALA B 1 159 ? 6.312 -32.344 12.492 1 51.06 159 ALA B CA 1
ATOM 3857 C C . ALA B 1 159 ? 5.629 -32.5 11.141 1 51.06 159 ALA B C 1
ATOM 3859 O O . ALA B 1 159 ? 6.191 -33.062 10.203 1 51.06 159 ALA B O 1
ATOM 3860 N N . LEU B 1 160 ? 4.441 -32.031 11.039 1 57.38 160 LEU B N 1
ATOM 3861 C CA . LEU B 1 160 ? 3.695 -32.094 9.789 1 57.38 160 LEU B CA 1
ATOM 3862 C C . LEU B 1 160 ? 4.371 -31.219 8.727 1 57.38 160 LEU B C 1
ATOM 3864 O O . LEU B 1 160 ? 4.379 -31.578 7.543 1 57.38 160 LEU B O 1
ATOM 3868 N N . SER B 1 161 ? 5.176 -30.391 9.203 1 64.62 161 SER B N 1
ATOM 3869 C CA . SER B 1 161 ? 5.855 -29.469 8.297 1 64.62 161 SER B CA 1
ATOM 3870 C C . SER B 1 161 ? 6.977 -30.172 7.539 1 64.62 161 SER B C 1
ATOM 3872 O O . SER B 1 161 ? 7.164 -29.938 6.344 1 64.62 161 SER B O 1
ATOM 3874 N N . HIS B 1 162 ? 7.566 -31.094 8.172 1 66.38 162 HIS B N 1
ATOM 3875 C CA . HIS B 1 162 ? 8.664 -31.812 7.531 1 66.38 162 HIS B CA 1
ATOM 3876 C C . HIS B 1 162 ? 8.148 -32.781 6.48 1 66.38 162 HIS B C 1
ATOM 3878 O O . HIS B 1 162 ? 8.727 -32.906 5.398 1 66.38 162 HIS B O 1
ATOM 3884 N N . ALA B 1 163 ? 7.043 -33.438 6.762 1 64.75 163 ALA B N 1
ATOM 3885 C CA . ALA B 1 163 ? 6.465 -34.375 5.816 1 64.75 163 ALA B CA 1
ATOM 3886 C C . ALA B 1 163 ? 5.934 -33.688 4.574 1 64.75 163 ALA B C 1
ATOM 3888 O O . ALA B 1 163 ? 6.098 -34.156 3.455 1 64.75 163 ALA B O 1
ATOM 3889 N N . LEU B 1 164 ? 5.457 -32.562 4.754 1 67.25 164 LEU B N 1
ATOM 3890 C CA . LEU B 1 164 ? 4.836 -31.828 3.666 1 67.25 164 LEU B CA 1
ATOM 3891 C C . LEU B 1 164 ? 5.84 -30.891 3.01 1 67.25 164 LEU B C 1
ATOM 3893 O O . LEU B 1 164 ? 5.566 -30.328 1.948 1 67.25 164 LEU B O 1
ATOM 3897 N N . GLN B 1 165 ? 7.039 -30.891 3.652 1 70.06 165 GLN B N 1
ATOM 3898 C CA . GLN B 1 165 ? 8.062 -29.953 3.215 1 70.06 165 GLN B CA 1
ATOM 3899 C C . GLN B 1 165 ? 7.5 -28.531 3.121 1 70.06 165 GLN B C 1
ATOM 3901 O O . GLN B 1 165 ? 7.738 -27.828 2.137 1 70.06 165 GLN B O 1
ATOM 3906 N N . GLU B 1 166 ? 6.648 -28.266 4.008 1 79.19 166 GLU B N 1
ATOM 3907 C CA . GLU B 1 166 ? 6.02 -26.953 4.102 1 79.19 166 GLU B CA 1
ATOM 3908 C C . GLU B 1 166 ? 6.105 -26.406 5.52 1 79.19 166 GLU B C 1
ATOM 3910 O O . GLU B 1 166 ? 5.676 -27.047 6.477 1 79.19 166 GLU B O 1
ATOM 3915 N N . PHE B 1 167 ? 6.758 -25.25 5.633 1 84.12 167 PHE B N 1
ATOM 3916 C CA . PHE B 1 167 ? 6.906 -24.578 6.918 1 84.12 167 PHE B CA 1
ATOM 3917 C C . PHE B 1 167 ? 6.262 -23.203 6.895 1 84.12 167 PHE B C 1
ATOM 3919 O O . PHE B 1 167 ? 6.527 -22.406 5.992 1 84.12 167 PHE B O 1
ATOM 3926 N N . LYS B 1 168 ? 5.457 -22.984 7.891 1 87.94 168 LYS B N 1
ATOM 3927 C CA . LYS B 1 168 ? 4.766 -21.703 7.98 1 87.94 168 LYS B CA 1
ATOM 3928 C C . LYS B 1 168 ? 5.391 -20.812 9.055 1 87.94 168 LYS B C 1
ATOM 3930 O O . LYS B 1 168 ? 5.504 -21.219 10.211 1 87.94 168 LYS B O 1
ATOM 3935 N N . TRP B 1 169 ? 5.805 -19.625 8.633 1 90.38 169 TRP B N 1
ATOM 3936 C CA . TRP B 1 169 ? 6.496 -18.688 9.508 1 90.38 169 TRP B CA 1
ATOM 3937 C C . TRP B 1 169 ? 5.719 -17.375 9.617 1 90.38 169 TRP B C 1
ATOM 3939 O O . TRP B 1 169 ? 5.344 -16.781 8.602 1 90.38 169 TRP B O 1
ATOM 3949 N N . LEU B 1 170 ? 5.484 -16.953 10.828 1 90 170 LEU B N 1
ATOM 3950 C CA . LEU B 1 170 ? 4.777 -15.703 11.078 1 90 170 LEU B CA 1
ATOM 3951 C C . LEU B 1 170 ? 5.734 -14.641 11.602 1 90 170 LEU B C 1
ATOM 3953 O O . LEU B 1 170 ? 6.609 -14.922 12.422 1 90 170 LEU B O 1
ATOM 3957 N N . GLU B 1 171 ? 5.605 -13.422 11.094 1 89.94 171 GLU B N 1
ATOM 3958 C CA . GLU B 1 171 ? 6.43 -12.32 11.586 1 89.94 171 GLU B CA 1
ATOM 3959 C C . GLU B 1 171 ? 6.094 -11.992 13.039 1 89.94 171 GLU B C 1
ATOM 3961 O O . GLU B 1 171 ? 4.922 -11.906 13.406 1 89.94 171 GLU B O 1
ATOM 3966 N N . LYS B 1 172 ? 7.051 -11.75 13.852 1 85.44 172 LYS B N 1
ATOM 3967 C CA . LYS B 1 172 ? 6.906 -11.625 15.305 1 85.44 172 LYS B CA 1
ATOM 3968 C C . LYS B 1 172 ? 6.039 -10.43 15.672 1 85.44 172 LYS B C 1
ATOM 3970 O O . LYS B 1 172 ? 5.195 -10.516 16.562 1 85.44 172 LYS B O 1
ATOM 3975 N N . GLU B 1 173 ? 6.215 -9.32 15.016 1 82.44 173 GLU B N 1
ATOM 3976 C CA . GLU B 1 173 ? 5.547 -8.078 15.406 1 82.44 173 GLU B CA 1
ATOM 3977 C C . GLU B 1 173 ? 4.266 -7.871 14.602 1 82.44 173 GLU B C 1
ATOM 3979 O O . GLU B 1 173 ? 3.488 -6.961 14.891 1 82.44 173 GLU B O 1
ATOM 3984 N N . ASN B 1 174 ? 4.059 -8.672 13.625 1 84.5 174 ASN B N 1
ATOM 3985 C CA . ASN B 1 174 ? 2.883 -8.625 12.758 1 84.5 174 ASN B CA 1
ATOM 3986 C C . ASN B 1 174 ? 2.502 -10.008 12.258 1 84.5 174 ASN B C 1
ATOM 3988 O O . ASN B 1 174 ? 2.906 -10.414 11.164 1 84.5 174 ASN B O 1
ATOM 3992 N N . SER B 1 175 ? 1.605 -10.633 12.898 1 81.75 175 SER B N 1
ATOM 3993 C CA . SER B 1 175 ? 1.302 -12.039 12.664 1 81.75 175 SER B CA 1
ATOM 3994 C C . SER B 1 175 ? 0.49 -12.227 11.383 1 81.75 175 SER B C 1
ATOM 3996 O O . SER B 1 175 ? 0.227 -13.352 10.969 1 81.75 175 SER B O 1
ATOM 3998 N N . SER B 1 176 ? 0.195 -11.133 10.82 1 82.25 176 SER B N 1
ATOM 3999 C CA . SER B 1 176 ? -0.522 -11.234 9.555 1 82.25 176 SER B CA 1
ATOM 4000 C C . SER B 1 176 ? 0.434 -11.492 8.391 1 82.25 176 SER B C 1
ATOM 4002 O O . SER B 1 176 ? 0.003 -11.828 7.289 1 82.25 176 SER B O 1
ATOM 4004 N N . LEU B 1 177 ? 1.681 -11.336 8.648 1 89.44 177 LEU B N 1
ATOM 4005 C CA . LEU B 1 177 ? 2.693 -11.578 7.625 1 89.44 177 LEU B CA 1
ATOM 4006 C C . LEU B 1 177 ? 3.197 -13.016 7.68 1 89.44 177 LEU B C 1
ATOM 4008 O O . LEU B 1 177 ? 3.867 -13.406 8.641 1 89.44 177 LEU B O 1
ATOM 4012 N N . LEU B 1 178 ? 2.875 -13.797 6.629 1 92.69 178 LEU B N 1
ATOM 4013 C CA . LEU B 1 178 ? 3.143 -15.227 6.59 1 92.69 178 LEU B CA 1
ATOM 4014 C C . LEU B 1 178 ? 4.133 -15.562 5.48 1 92.69 178 LEU B C 1
ATOM 4016 O O . LEU B 1 178 ? 3.973 -15.125 4.344 1 92.69 178 LEU B O 1
ATOM 4020 N N . ILE B 1 179 ? 5.16 -16.234 5.809 1 94.19 179 ILE B N 1
ATOM 4021 C CA . ILE B 1 179 ? 6.094 -16.812 4.844 1 94.19 179 ILE B CA 1
ATOM 4022 C C . ILE B 1 179 ? 6.012 -18.344 4.891 1 94.19 179 ILE B C 1
ATOM 4024 O O . ILE B 1 179 ? 6.055 -18.938 5.969 1 94.19 179 ILE B O 1
ATOM 4028 N N . GLU B 1 180 ? 5.781 -18.938 3.785 1 93.31 180 GLU B N 1
ATOM 4029 C CA . GLU B 1 180 ? 5.762 -20.391 3.672 1 93.31 180 GLU B CA 1
ATOM 4030 C C . GLU B 1 180 ? 6.988 -20.906 2.926 1 93.31 180 GLU B C 1
ATOM 4032 O O . GLU B 1 180 ? 7.254 -20.484 1.797 1 93.31 180 GLU B O 1
ATOM 4037 N N . LEU B 1 181 ? 7.707 -21.75 3.605 1 94.06 181 LEU B N 1
ATOM 4038 C CA . LEU B 1 181 ? 8.891 -22.359 3.012 1 94.06 181 LEU B CA 1
ATOM 4039 C C . LEU B 1 181 ? 8.555 -23.719 2.412 1 94.06 181 LEU B C 1
ATOM 4041 O O . LEU B 1 181 ? 7.941 -24.562 3.07 1 94.06 181 LEU B O 1
ATOM 4045 N N . HIS B 1 182 ? 8.938 -23.891 1.135 1 92.81 182 HIS B N 1
ATOM 4046 C CA . HIS B 1 182 ? 8.609 -25.109 0.418 1 92.81 182 HIS B CA 1
ATOM 4047 C C . HIS B 1 182 ? 9.859 -25.781 -0.134 1 92.81 182 HIS B C 1
ATOM 4049 O O . HIS B 1 182 ? 10.742 -25.109 -0.671 1 92.81 182 HIS B O 1
ATOM 4055 N N . GLY B 1 183 ? 9.891 -27.094 0.013 1 91.25 183 GLY B N 1
ATOM 4056 C CA . GLY B 1 183 ? 10.883 -27.875 -0.703 1 91.25 183 GLY B CA 1
ATOM 4057 C C . GLY B 1 183 ? 10.414 -28.344 -2.066 1 91.25 183 GLY B C 1
ATOM 4058 O O . GLY B 1 183 ? 11.219 -28.688 -2.93 1 91.25 183 GLY B O 1
ATOM 4059 N N . ASN B 1 184 ? 9.172 -28.344 -2.195 1 91.06 184 ASN B N 1
ATOM 4060 C CA . ASN B 1 184 ? 8.477 -28.734 -3.418 1 91.06 184 ASN B CA 1
ATOM 4061 C C . ASN B 1 184 ? 7.102 -28.062 -3.514 1 91.06 184 ASN B C 1
ATOM 4063 O O . ASN B 1 184 ? 6.398 -27.938 -2.51 1 91.06 184 ASN B O 1
ATOM 4067 N N . LEU B 1 185 ? 6.699 -27.625 -4.676 1 90.5 185 LEU B N 1
ATOM 4068 C CA . LEU B 1 185 ? 5.441 -26.906 -4.832 1 90.5 185 LEU B CA 1
ATOM 4069 C C . LEU B 1 185 ? 4.262 -27.875 -4.867 1 90.5 185 LEU B C 1
ATOM 4071 O O . LEU B 1 185 ? 3.107 -27.453 -4.746 1 90.5 185 LEU B O 1
ATOM 4075 N N . VAL B 1 186 ? 4.555 -29.109 -5.074 1 85 186 VAL B N 1
ATOM 4076 C CA . VAL B 1 186 ? 3.521 -30.125 -4.969 1 85 186 VAL B CA 1
ATOM 4077 C C . VAL B 1 186 ? 3.461 -30.656 -3.539 1 85 186 VAL B C 1
ATOM 4079 O O . VAL B 1 186 ? 4.359 -31.391 -3.102 1 85 186 VAL B O 1
ATOM 4082 N N . HIS B 1 187 ? 2.471 -30.328 -2.809 1 75.75 187 HIS B N 1
ATOM 4083 C CA . HIS B 1 187 ? 2.379 -30.625 -1.384 1 75.75 187 HIS B CA 1
ATOM 4084 C C . HIS B 1 187 ? 1.832 -32.031 -1.144 1 75.75 187 HIS B C 1
ATOM 4086 O O . HIS B 1 187 ? 2.121 -32.625 -0.115 1 75.75 187 HIS B O 1
ATOM 4092 N N . ASP B 1 188 ? 1.027 -32.406 -2.092 1 71.38 188 ASP B N 1
ATOM 4093 C CA . ASP B 1 188 ? 0.421 -33.75 -1.915 1 71.38 188 ASP B CA 1
ATOM 4094 C C . ASP B 1 188 ? 1.435 -34.844 -2.176 1 71.38 188 ASP B C 1
ATOM 4096 O O . ASP B 1 188 ? 1.906 -35 -3.303 1 71.38 188 ASP B O 1
ATOM 4100 N N . THR B 1 189 ? 1.706 -35.594 -1.133 1 68.75 189 THR B N 1
ATOM 4101 C CA . THR B 1 189 ? 2.723 -36.625 -1.209 1 68.75 189 THR B CA 1
ATOM 4102 C C . THR B 1 189 ? 2.342 -37.688 -2.248 1 68.75 189 THR B C 1
ATOM 4104 O O . THR B 1 189 ? 3.209 -38.25 -2.928 1 68.75 189 THR B O 1
ATOM 4107 N N . GLY B 1 190 ? 1.086 -37.969 -2.326 1 68 190 GLY B N 1
ATOM 4108 C CA . GLY B 1 190 ? 0.645 -38.938 -3.326 1 68 190 GLY B CA 1
ATOM 4109 C C . GLY B 1 190 ? 0.861 -38.469 -4.75 1 68 190 GLY B C 1
ATOM 4110 O O . GLY B 1 190 ? 1.244 -39.25 -5.621 1 68 190 GLY B O 1
ATOM 4111 N N . MET B 1 191 ? 0.752 -37.219 -4.914 1 74 191 MET B N 1
ATOM 4112 C CA . MET B 1 191 ? 0.923 -36.625 -6.242 1 74 191 MET B CA 1
ATOM 4113 C C . MET B 1 191 ? 2.402 -36.5 -6.59 1 74 191 MET B C 1
ATOM 4115 O O . MET B 1 191 ? 2.768 -36.5 -7.77 1 74 191 MET B O 1
ATOM 4119 N N . ARG B 1 192 ? 3.205 -36.469 -5.613 1 73.81 192 ARG B N 1
ATOM 4120 C CA . ARG B 1 192 ? 4.629 -36.25 -5.84 1 73.81 192 ARG B CA 1
ATOM 4121 C C . ARG B 1 192 ? 5.262 -37.438 -6.551 1 73.81 192 ARG B C 1
ATOM 4123 O O . ARG B 1 192 ? 6.336 -37.312 -7.141 1 73.81 192 ARG B O 1
ATOM 4130 N N . ARG B 1 193 ? 4.52 -38.5 -6.492 1 74 193 ARG B N 1
ATOM 4131 C CA . ARG B 1 193 ? 5.012 -39.656 -7.227 1 74 193 ARG B CA 1
ATOM 4132 C C . ARG B 1 193 ? 4.934 -39.438 -8.734 1 74 193 ARG B C 1
ATOM 4134 O O . ARG B 1 193 ? 5.723 -40 -9.492 1 74 193 ARG B O 1
ATOM 4141 N N . ARG B 1 194 ? 4.02 -38.562 -8.984 1 77.94 194 ARG B N 1
ATOM 4142 C CA . ARG B 1 194 ? 3.771 -38.344 -10.406 1 77.94 194 ARG B CA 1
ATOM 4143 C C . ARG B 1 194 ? 4.289 -36.969 -10.844 1 77.94 194 ARG B C 1
ATOM 4145 O O . ARG B 1 194 ? 4.797 -36.812 -11.961 1 77.94 194 ARG B O 1
ATOM 4152 N N . LEU B 1 195 ? 4.102 -36 -10.031 1 84.56 195 LEU B N 1
ATOM 4153 C CA . LEU B 1 195 ? 4.43 -34.656 -10.406 1 84.56 195 LEU B CA 1
ATOM 4154 C C . LEU B 1 195 ? 5.332 -34 -9.359 1 84.56 195 LEU B C 1
ATOM 4156 O O . LEU B 1 195 ? 5.195 -34.25 -8.164 1 84.56 195 LEU B O 1
ATOM 4160 N N . SER B 1 196 ? 6.355 -33.344 -9.797 1 87.25 196 SER B N 1
ATOM 4161 C CA . SER B 1 196 ? 7.262 -32.625 -8.906 1 87.25 196 SER B CA 1
ATOM 4162 C C . SER B 1 196 ? 7.707 -31.297 -9.531 1 87.25 196 SER B C 1
ATOM 4164 O O . SER B 1 196 ? 7.941 -31.234 -10.742 1 87.25 196 SER B O 1
ATOM 4166 N N . LEU B 1 197 ? 7.629 -30.281 -8.789 1 92.69 197 LEU B N 1
ATOM 4167 C CA . LEU B 1 197 ? 8.188 -28.984 -9.188 1 92.69 197 LEU B CA 1
ATOM 4168 C C . LEU B 1 197 ? 8.953 -28.359 -8.031 1 92.69 197 LEU B C 1
ATOM 4170 O O . LEU B 1 197 ? 8.398 -27.562 -7.277 1 92.69 197 LEU B O 1
ATOM 4174 N N . GLY B 1 198 ? 10.219 -28.797 -7.992 1 93.5 198 GLY B N 1
ATOM 4175 C CA . GLY B 1 198 ? 11.109 -28.25 -6.977 1 93.5 198 GLY B CA 1
ATOM 4176 C C . GLY B 1 198 ? 12.078 -27.219 -7.52 1 93.5 198 GLY B C 1
ATOM 4177 O O . GLY B 1 198 ? 11.906 -26.719 -8.633 1 93.5 198 GLY B O 1
ATOM 4178 N N . PHE B 1 199 ? 13.008 -26.875 -6.672 1 94.69 199 PHE B N 1
ATOM 4179 C CA . PHE B 1 199 ? 13.969 -25.828 -6.984 1 94.69 199 PHE B CA 1
ATOM 4180 C C . PHE B 1 199 ? 14.812 -26.203 -8.203 1 94.69 199 PHE B C 1
ATOM 4182 O O . PHE B 1 19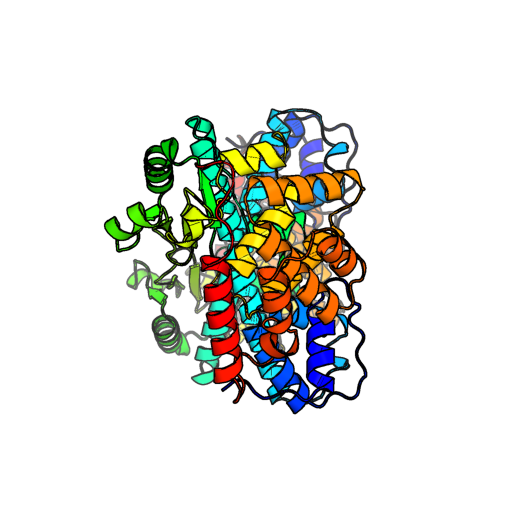9 ? 15 -25.391 -9.102 1 94.69 199 PHE B O 1
ATOM 4189 N N . ARG B 1 200 ? 15.25 -27.406 -8.266 1 92.81 200 ARG B N 1
ATOM 4190 C CA . ARG B 1 200 ? 16.109 -27.875 -9.352 1 92.81 200 ARG B CA 1
ATOM 4191 C C . ARG B 1 200 ? 15.352 -27.891 -10.672 1 92.81 200 ARG B C 1
ATOM 4193 O O . ARG B 1 200 ? 15.891 -27.5 -11.711 1 92.81 200 ARG B O 1
ATOM 4200 N N . GLU B 1 201 ? 14.141 -28.391 -10.594 1 94.25 201 GLU B N 1
ATOM 4201 C CA . GLU B 1 201 ? 13.32 -28.406 -11.805 1 94.25 201 GLU B CA 1
ATOM 4202 C C . GLU B 1 201 ? 13.078 -27 -12.328 1 94.25 201 GLU B C 1
ATOM 4204 O O . GLU B 1 201 ? 13.156 -26.766 -13.539 1 94.25 201 GLU B O 1
ATOM 4209 N N . LEU B 1 202 ? 12.766 -26.094 -11.43 1 95.56 202 LEU B N 1
ATOM 4210 C CA . LEU B 1 202 ? 12.5 -24.719 -11.828 1 95.56 202 LEU B CA 1
ATOM 4211 C C . LEU B 1 202 ? 13.734 -24.094 -12.477 1 95.56 202 LEU B C 1
ATOM 4213 O O . LEU B 1 202 ? 13.625 -23.391 -13.492 1 95.56 202 LEU B O 1
ATOM 4217 N N . ARG B 1 203 ? 14.875 -24.359 -11.945 1 94.62 203 ARG B N 1
ATOM 4218 C CA . ARG B 1 203 ? 16.125 -23.859 -12.523 1 94.62 203 ARG B CA 1
ATOM 4219 C C . ARG B 1 203 ? 16.359 -24.438 -13.914 1 94.62 203 ARG B C 1
ATOM 4221 O O . ARG B 1 203 ? 16.859 -23.75 -14.805 1 94.62 203 ARG B O 1
ATOM 4228 N N . ALA B 1 204 ? 16.047 -25.688 -14.062 1 94.56 204 ALA B N 1
ATOM 4229 C CA . ALA B 1 204 ? 16.203 -26.344 -15.359 1 94.56 204 ALA B CA 1
ATOM 4230 C C . ALA B 1 204 ? 15.266 -25.734 -16.391 1 94.56 204 ALA B C 1
ATOM 4232 O O . ALA B 1 204 ? 15.633 -25.578 -17.562 1 94.56 204 ALA B O 1
ATOM 4233 N N . ILE B 1 205 ? 14.094 -25.391 -15.977 1 95.25 205 ILE B N 1
ATOM 4234 C CA . ILE B 1 205 ? 13.086 -24.812 -16.875 1 95.25 205 ILE B CA 1
ATOM 4235 C C . ILE B 1 205 ? 13.539 -23.438 -17.344 1 95.25 205 ILE B C 1
ATOM 4237 O O . ILE B 1 205 ? 13.438 -23.125 -18.531 1 95.25 205 ILE B O 1
ATOM 4241 N N . ASP B 1 206 ? 14.016 -22.562 -16.453 1 93.88 206 ASP B N 1
ATOM 4242 C CA . ASP B 1 206 ? 14.289 -21.188 -16.844 1 93.88 206 ASP B CA 1
ATOM 4243 C C . ASP B 1 206 ? 15.773 -21 -17.156 1 93.88 206 ASP B C 1
ATOM 4245 O O . ASP B 1 206 ? 16.203 -19.891 -17.516 1 93.88 206 ASP B O 1
ATOM 4249 N N . LYS B 1 207 ? 16.609 -22.078 -17.016 1 91 207 LYS B N 1
ATOM 4250 C CA . LYS B 1 207 ? 18.031 -22.094 -17.312 1 91 207 LYS B CA 1
ATOM 4251 C C . LYS B 1 207 ? 18.766 -21 -16.547 1 91 207 LYS B C 1
ATOM 4253 O O . LYS B 1 207 ? 19.609 -20.297 -17.109 1 91 207 LYS B O 1
ATOM 4258 N N . GLY B 1 208 ? 18.234 -20.734 -15.398 1 87.81 208 GLY B N 1
ATOM 4259 C CA . GLY B 1 208 ? 18.906 -19.766 -14.539 1 87.81 208 GLY B CA 1
ATOM 4260 C C . GLY B 1 208 ? 18.344 -18.359 -14.68 1 87.81 208 GLY B C 1
ATOM 4261 O O . GLY B 1 208 ? 18.641 -17.484 -13.852 1 87.81 208 GLY B O 1
ATOM 4262 N N . GLU B 1 209 ? 17.562 -18.109 -15.773 1 90.69 209 GLU B N 1
ATOM 4263 C CA . GLU B 1 209 ? 16.906 -16.828 -15.922 1 90.69 209 GLU B CA 1
ATOM 4264 C C . GLU B 1 209 ? 15.594 -16.781 -15.141 1 90.69 209 GLU B C 1
ATOM 4266 O O . GLU B 1 209 ? 14.555 -17.234 -15.641 1 90.69 209 GLU B O 1
ATOM 4271 N N . THR B 1 210 ? 15.602 -16.125 -14.07 1 89.25 210 THR B N 1
ATOM 4272 C CA . THR B 1 210 ? 14.484 -16.188 -13.141 1 89.25 210 THR B CA 1
ATOM 4273 C C . THR B 1 210 ? 13.227 -15.594 -13.766 1 89.25 210 THR B C 1
ATOM 4275 O O . THR B 1 210 ? 13.305 -14.586 -14.477 1 89.25 210 THR B O 1
ATOM 4278 N N . ASP B 1 211 ? 12.117 -16.219 -13.539 1 93.56 211 ASP B N 1
ATOM 4279 C CA . ASP B 1 211 ? 10.766 -15.734 -13.828 1 93.56 211 ASP B CA 1
ATOM 4280 C C . ASP B 1 211 ? 10.5 -15.703 -15.328 1 93.56 211 ASP B C 1
ATOM 4282 O O . ASP B 1 211 ? 9.883 -14.766 -15.836 1 93.56 211 ASP B O 1
ATOM 4286 N N . THR B 1 212 ? 11.055 -16.656 -16.078 1 96.38 212 THR B N 1
ATOM 4287 C CA . THR B 1 212 ? 10.703 -16.766 -17.484 1 96.38 212 THR B CA 1
ATOM 4288 C C . THR B 1 212 ? 9.227 -17.094 -17.656 1 96.38 212 THR B C 1
ATOM 4290 O O . THR B 1 212 ? 8.602 -17.672 -16.766 1 96.38 212 THR B O 1
ATOM 4293 N N . PRO B 1 213 ? 8.695 -16.766 -18.797 1 96.88 213 PRO B N 1
ATOM 4294 C CA . PRO B 1 213 ? 7.273 -17.016 -19.016 1 96.88 213 PRO B CA 1
ATOM 4295 C C . PRO B 1 213 ? 6.902 -18.484 -18.844 1 96.88 213 PRO B C 1
ATOM 4297 O O . PRO B 1 213 ? 5.891 -18.812 -18.219 1 96.88 213 PRO B O 1
ATOM 4300 N N . ALA B 1 214 ? 7.758 -19.375 -19.344 1 97.56 214 ALA B N 1
ATOM 4301 C CA . ALA B 1 214 ? 7.484 -20.812 -19.25 1 97.56 214 ALA B CA 1
ATOM 4302 C C . ALA B 1 214 ? 7.5 -21.266 -17.781 1 97.56 214 ALA B C 1
ATOM 4304 O O . ALA B 1 214 ? 6.656 -22.062 -17.375 1 97.56 214 ALA B O 1
ATOM 4305 N N . ALA B 1 215 ? 8.445 -20.766 -17.047 1 97.69 215 ALA B N 1
ATOM 4306 C CA . ALA B 1 215 ? 8.539 -21.125 -15.633 1 97.69 215 ALA B CA 1
ATOM 4307 C C . ALA B 1 215 ? 7.316 -20.625 -14.859 1 97.69 215 ALA B C 1
ATOM 4309 O O . ALA B 1 215 ? 6.734 -21.375 -14.07 1 97.69 215 ALA B O 1
ATOM 4310 N N . LEU B 1 216 ? 6.93 -19.391 -15.148 1 98 216 LEU B N 1
ATOM 4311 C CA . LEU B 1 216 ? 5.801 -18.797 -14.453 1 98 216 LEU B CA 1
ATOM 4312 C C . LEU B 1 216 ? 4.508 -19.547 -14.758 1 98 216 LEU B C 1
ATOM 4314 O O . LEU B 1 216 ? 3.715 -19.828 -13.859 1 98 216 LEU B O 1
ATOM 4318 N N . LEU B 1 217 ? 4.332 -19.844 -16 1 98.25 217 LEU B N 1
ATOM 4319 C CA . LEU B 1 217 ? 3.115 -20.562 -16.375 1 98.25 217 LEU B CA 1
ATOM 4320 C C . LEU B 1 217 ? 3.111 -21.969 -15.805 1 98.25 217 LEU B C 1
ATOM 4322 O O . LEU B 1 217 ? 2.062 -22.469 -15.391 1 98.25 217 LEU B O 1
ATOM 4326 N N . THR B 1 218 ? 4.273 -22.641 -15.773 1 97.12 218 THR B N 1
ATOM 4327 C CA . THR B 1 218 ? 4.387 -23.953 -15.148 1 97.12 218 THR B CA 1
ATOM 4328 C C . THR B 1 218 ? 3.963 -23.891 -13.68 1 97.12 218 THR B C 1
ATOM 4330 O O . THR B 1 218 ? 3.186 -24.734 -13.219 1 97.12 218 THR B O 1
ATOM 4333 N N . ILE B 1 219 ? 4.418 -22.891 -12.992 1 96.69 219 ILE B N 1
ATOM 4334 C CA . ILE B 1 219 ? 4.062 -22.703 -11.586 1 96.69 219 ILE B CA 1
ATOM 4335 C C . ILE B 1 219 ? 2.557 -22.484 -11.461 1 96.69 219 ILE B C 1
ATOM 4337 O O . ILE B 1 219 ? 1.909 -23.062 -10.586 1 96.69 219 ILE B O 1
ATOM 4341 N N . ALA B 1 220 ? 2.027 -21.641 -12.305 1 96.5 220 ALA B N 1
ATOM 4342 C CA . ALA B 1 220 ? 0.598 -21.344 -12.266 1 96.5 220 ALA B CA 1
ATOM 4343 C C . ALA B 1 220 ? -0.234 -22.609 -12.469 1 96.5 220 ALA B C 1
ATOM 4345 O O . ALA B 1 220 ? -1.261 -22.797 -11.812 1 96.5 220 ALA B O 1
ATOM 4346 N N . ILE B 1 221 ? 0.2 -23.469 -13.375 1 94.75 221 ILE B N 1
ATOM 4347 C CA . ILE B 1 221 ? -0.497 -24.719 -13.68 1 94.75 221 ILE B CA 1
ATOM 4348 C C . ILE B 1 221 ? -0.467 -25.625 -12.453 1 94.75 221 ILE B C 1
ATOM 4350 O O . ILE B 1 221 ? -1.497 -26.172 -12.055 1 94.75 221 ILE B O 1
ATOM 4354 N N . VAL B 1 222 ? 0.66 -25.797 -11.875 1 92.25 222 VAL B N 1
ATOM 4355 C CA . VAL B 1 222 ? 0.804 -26.641 -10.695 1 92.25 222 VAL B CA 1
ATOM 4356 C C . VAL B 1 222 ? -0.048 -26.094 -9.555 1 92.25 222 VAL B C 1
ATOM 4358 O O . VAL B 1 222 ? -0.717 -26.859 -8.852 1 92.25 222 VAL B O 1
ATOM 4361 N N . HIS B 1 223 ? -0.021 -24.781 -9.383 1 91.75 223 HIS B N 1
ATOM 4362 C CA . HIS B 1 223 ? -0.806 -24.125 -8.336 1 91.75 223 HIS B CA 1
ATOM 4363 C C . HIS B 1 223 ? -2.299 -24.359 -8.547 1 91.75 223 HIS B C 1
ATOM 4365 O O . HIS B 1 223 ? -3.025 -24.656 -7.594 1 91.75 223 HIS B O 1
ATOM 4371 N N . ALA B 1 224 ? -2.74 -24.219 -9.734 1 89.31 224 ALA B N 1
ATOM 4372 C CA . ALA B 1 224 ? -4.156 -24.359 -10.055 1 89.31 224 ALA B CA 1
ATOM 4373 C C . ALA B 1 224 ? -4.598 -25.812 -9.898 1 89.31 224 ALA B C 1
ATOM 4375 O O . ALA B 1 224 ? -5.66 -26.094 -9.328 1 89.31 224 ALA B O 1
ATOM 4376 N N . ALA B 1 225 ? -3.814 -26.719 -10.391 1 82 225 ALA B N 1
ATOM 4377 C CA . ALA B 1 225 ? -4.207 -28.125 -10.461 1 82 225 ALA B CA 1
ATOM 4378 C C . ALA B 1 225 ? -3.967 -28.828 -9.133 1 82 225 ALA B C 1
ATOM 4380 O O . ALA B 1 225 ? -4.598 -29.844 -8.836 1 82 225 ALA B O 1
ATOM 4381 N N . GLY B 1 226 ? -2.951 -28.359 -8.43 1 72.31 226 GLY B N 1
ATOM 4382 C CA . GLY B 1 226 ? -2.555 -29.047 -7.211 1 72.31 226 GLY B CA 1
ATOM 4383 C C . GLY B 1 226 ? -3.279 -28.547 -5.977 1 72.31 226 GLY B C 1
ATOM 4384 O O . GLY B 1 226 ? -3.314 -29.219 -4.949 1 72.31 226 GLY B O 1
ATOM 4385 N N . GLY B 1 227 ? -3.865 -27.375 -6.113 1 63.97 227 GLY B N 1
ATOM 4386 C CA . GLY B 1 227 ? -4.41 -26.75 -4.914 1 63.97 227 GLY B CA 1
ATOM 4387 C C . GLY B 1 227 ? -5.867 -27.109 -4.668 1 63.97 227 GLY B C 1
ATOM 4388 O O . GLY B 1 227 ? -6.57 -27.531 -5.59 1 63.97 227 GLY B O 1
ATOM 4389 N N . HIS B 1 228 ? -6.23 -27.062 -3.41 1 57.69 228 HIS B N 1
ATOM 4390 C CA . HIS B 1 228 ? -7.602 -27.328 -2.984 1 57.69 228 HIS B CA 1
ATOM 4391 C C . HIS B 1 228 ? -8.539 -26.219 -3.459 1 57.69 228 HIS B C 1
ATOM 4393 O O . HIS B 1 228 ? -9.766 -26.359 -3.361 1 57.69 228 HIS B O 1
ATOM 4399 N N . LYS B 1 229 ? -7.906 -25.281 -4.105 1 61.53 229 LYS B N 1
ATOM 4400 C CA . LYS B 1 229 ? -8.734 -24.125 -4.469 1 61.53 229 LYS B CA 1
ATOM 4401 C C . LYS B 1 229 ? -8.891 -24.031 -5.984 1 61.53 229 LYS B C 1
ATOM 4403 O O . LYS B 1 229 ? -9.094 -22.938 -6.52 1 61.53 229 LYS B O 1
ATOM 4408 N N . PHE B 1 230 ? -8.781 -25.234 -6.633 1 63.53 230 PHE B N 1
ATOM 4409 C CA . PHE B 1 230 ? -8.922 -25.203 -8.086 1 63.53 230 PHE B CA 1
ATOM 4410 C C . PHE B 1 230 ? -10.344 -24.828 -8.484 1 63.53 230 PHE B C 1
ATOM 4412 O O . PHE B 1 230 ? -10.836 -25.266 -9.523 1 63.53 230 PHE B O 1
ATOM 4419 N N . HIS B 1 231 ? -10.938 -23.984 -7.727 1 72.31 231 HIS B N 1
ATOM 4420 C CA . HIS B 1 231 ? -12.273 -23.516 -8.102 1 72.31 231 HIS B CA 1
ATOM 4421 C C . HIS B 1 231 ? -12.336 -21.984 -8.102 1 72.31 231 HIS B C 1
ATOM 4423 O O . HIS B 1 231 ? -13.375 -21.406 -8.43 1 72.31 231 HIS B O 1
ATOM 4429 N N . ARG B 1 232 ? -11.258 -21.453 -7.867 1 87 232 ARG B N 1
ATOM 4430 C CA . ARG B 1 232 ? -11.273 -20 -7.898 1 87 232 ARG B CA 1
ATOM 4431 C C . ARG B 1 232 ? -10.828 -19.469 -9.258 1 87 232 ARG B C 1
ATOM 4433 O O . ARG B 1 232 ? -9.828 -19.922 -9.812 1 87 232 ARG B O 1
ATOM 4440 N N . LEU B 1 233 ? -11.586 -18.547 -9.828 1 92.38 233 LEU B N 1
ATOM 4441 C CA . LEU B 1 233 ? -11.281 -17.938 -11.117 1 92.38 233 LEU B CA 1
ATOM 4442 C C . LEU B 1 233 ? -9.875 -17.328 -11.117 1 92.38 233 LEU B C 1
ATOM 4444 O O . LEU B 1 233 ? -9.219 -17.281 -12.164 1 92.38 233 LEU B O 1
ATOM 4448 N N . GLN B 1 234 ? -9.445 -16.938 -9.938 1 94.69 234 GLN B N 1
ATOM 4449 C CA . GLN B 1 234 ? -8.141 -16.312 -9.82 1 94.69 234 GLN B CA 1
ATOM 4450 C C . GLN B 1 234 ? -7.043 -17.203 -10.383 1 94.69 234 GLN B C 1
ATOM 4452 O O . GLN B 1 234 ? -6.098 -16.719 -11.008 1 94.69 234 GLN B O 1
ATOM 4457 N N . LEU B 1 235 ? -7.141 -18.5 -10.164 1 94.19 235 LEU B N 1
ATOM 4458 C CA . LEU B 1 235 ? -6.141 -19.453 -10.641 1 94.19 235 LEU B CA 1
ATOM 4459 C C . LEU B 1 235 ? -6.129 -19.516 -12.164 1 94.19 235 LEU B C 1
ATOM 4461 O O . LEU B 1 235 ? -5.059 -19.531 -12.781 1 94.19 235 LEU B O 1
ATOM 4465 N N . CYS B 1 236 ? -7.316 -19.453 -12.734 1 94.56 236 CYS B N 1
ATOM 4466 C CA . CYS B 1 236 ? -7.418 -19.438 -14.195 1 94.56 236 CYS B CA 1
ATOM 4467 C C . CYS B 1 236 ? -6.887 -18.141 -14.758 1 94.56 236 CYS B C 1
ATOM 4469 O O . CYS B 1 236 ? -6.289 -18.109 -15.836 1 94.56 236 CYS B O 1
ATOM 4471 N N . VAL B 1 237 ? -7.117 -17.078 -14.016 1 97.06 237 VAL B N 1
ATOM 4472 C CA . VAL B 1 237 ? -6.648 -15.773 -14.469 1 97.06 237 VAL B CA 1
ATOM 4473 C C . VAL B 1 237 ? -5.121 -15.742 -14.461 1 97.06 237 VAL B C 1
ATOM 4475 O O . VAL B 1 237 ? -4.496 -15.211 -15.383 1 97.06 237 VAL B O 1
ATOM 4478 N N . ASP B 1 238 ? -4.508 -16.312 -13.422 1 97.06 238 ASP B N 1
ATOM 4479 C CA . ASP B 1 238 ? -3.053 -16.453 -13.406 1 97.06 238 ASP B CA 1
ATOM 4480 C C . ASP B 1 238 ? -2.549 -17.172 -14.648 1 97.06 238 ASP B C 1
ATOM 4482 O O . ASP B 1 238 ? -1.577 -16.75 -15.273 1 97.06 238 ASP B O 1
ATOM 4486 N N . VAL B 1 239 ? -3.236 -18.266 -14.961 1 97.06 239 VAL B N 1
ATOM 4487 C CA . VAL B 1 239 ? -2.861 -19.078 -16.109 1 97.06 239 VAL B CA 1
ATOM 4488 C C . VAL B 1 239 ? -3.049 -18.266 -17.391 1 97.06 239 VAL B C 1
ATOM 4490 O O . VAL B 1 239 ? -2.18 -18.266 -18.281 1 97.06 239 VAL B O 1
ATOM 4493 N N . LEU B 1 240 ? -4.172 -17.547 -17.5 1 97.88 240 LEU B N 1
ATOM 4494 C CA . LEU B 1 240 ? -4.449 -16.703 -18.656 1 97.88 240 LEU B CA 1
ATOM 4495 C C . LEU B 1 240 ? -3.34 -15.688 -18.859 1 97.88 240 LEU B C 1
ATOM 4497 O O . LEU B 1 240 ? -2.838 -15.523 -19.984 1 97.88 240 LEU B O 1
ATOM 4501 N N . GLN B 1 241 ? -2.953 -15.016 -17.781 1 98.12 241 GLN B N 1
ATOM 4502 C CA . GLN B 1 241 ? -1.866 -14.047 -17.859 1 98.12 241 GLN B CA 1
ATOM 4503 C C . GLN B 1 241 ? -0.552 -14.727 -18.25 1 98.12 241 GLN B C 1
ATOM 4505 O O . GLN B 1 241 ? 0.261 -14.148 -18.969 1 98.12 241 GLN B O 1
ATOM 4510 N N . GLY B 1 242 ? -0.35 -15.945 -17.734 1 98.31 242 GLY B N 1
ATOM 4511 C CA . GLY B 1 242 ? 0.827 -16.719 -18.109 1 98.31 242 GLY B CA 1
ATOM 4512 C C . GLY B 1 242 ? 0.896 -17.016 -19.594 1 98.31 242 GLY B C 1
ATOM 4513 O O . GLY B 1 242 ? 1.967 -16.953 -20.188 1 98.31 242 GLY B O 1
ATOM 4514 N N . VAL B 1 243 ? -0.209 -17.359 -20.156 1 98.38 243 VAL B N 1
ATOM 4515 C CA . VAL B 1 243 ? -0.279 -17.641 -21.594 1 98.38 243 VAL B CA 1
ATOM 4516 C C . VAL B 1 243 ? 0.063 -16.375 -22.375 1 98.38 243 VAL B C 1
ATOM 4518 O O . VAL B 1 243 ? 0.826 -16.422 -23.344 1 98.38 243 VAL B O 1
ATOM 4521 N N . ARG B 1 244 ? -0.455 -15.242 -21.906 1 97.81 244 ARG B N 1
ATOM 4522 C CA . ARG B 1 244 ? -0.214 -13.969 -22.578 1 97.81 244 ARG B CA 1
ATOM 4523 C C . ARG B 1 244 ? 1.258 -13.578 -22.5 1 97.81 244 ARG B C 1
ATOM 4525 O O . ARG B 1 244 ? 1.769 -12.875 -23.375 1 97.81 244 ARG B O 1
ATOM 4532 N N . ALA B 1 245 ? 1.91 -14.062 -21.5 1 97.5 245 ALA B N 1
ATOM 4533 C CA . ALA B 1 245 ? 3.311 -13.711 -21.281 1 97.5 245 ALA B CA 1
ATOM 4534 C C . ALA B 1 245 ? 4.227 -14.484 -22.234 1 97.5 245 ALA B C 1
ATOM 4536 O O . ALA B 1 245 ? 5.398 -14.125 -22.391 1 97.5 245 ALA B O 1
ATOM 4537 N N . LEU B 1 246 ? 3.711 -15.617 -22.797 1 97.25 246 LEU B N 1
ATOM 4538 C CA . LEU B 1 246 ? 4.488 -16.328 -23.812 1 97.25 246 LEU B CA 1
ATOM 4539 C C . LEU B 1 246 ? 4.609 -15.508 -25.094 1 97.25 246 LEU B C 1
ATOM 4541 O O . LEU B 1 246 ? 3.611 -15.242 -25.75 1 97.25 246 LEU B O 1
ATOM 4545 N N . LYS B 1 247 ? 5.809 -15.172 -25.469 1 95.19 247 LYS B N 1
ATOM 4546 C CA . LYS B 1 247 ? 5.961 -14.195 -26.547 1 95.19 247 LYS B CA 1
ATOM 4547 C C . LYS B 1 247 ? 6.52 -14.852 -27.812 1 95.19 247 LYS B C 1
ATOM 4549 O O . LYS B 1 247 ? 6.535 -14.242 -28.875 1 95.19 247 LYS B O 1
ATOM 4554 N N . SER B 1 248 ? 6.996 -16.109 -27.719 1 95.75 248 SER B N 1
ATOM 4555 C CA . SER B 1 248 ? 7.652 -16.734 -28.859 1 95.75 248 SER B CA 1
ATOM 45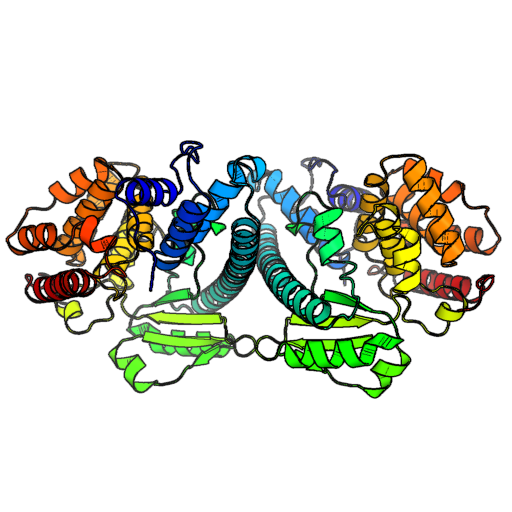56 C C . SER B 1 248 ? 7.383 -18.234 -28.891 1 95.75 248 SER B C 1
ATOM 4558 O O . SER B 1 248 ? 6.996 -18.828 -27.875 1 95.75 248 SER B O 1
ATOM 4560 N N . PRO B 1 249 ? 7.613 -18.812 -30.031 1 95.06 249 PRO B N 1
ATOM 4561 C CA . PRO B 1 249 ? 7.523 -20.266 -30.125 1 95.06 249 PRO B CA 1
ATOM 4562 C C . PRO B 1 249 ? 8.516 -20.969 -29.203 1 95.06 249 PRO B C 1
ATOM 4564 O O . PRO B 1 249 ? 8.242 -22.078 -28.719 1 95.06 249 PRO B O 1
ATOM 4567 N N . GLU B 1 250 ? 9.555 -20.266 -28.953 1 95.25 250 GLU B N 1
ATOM 4568 C CA . GLU B 1 250 ? 10.562 -20.828 -28.062 1 95.25 250 GLU B CA 1
ATOM 4569 C C . GLU B 1 250 ? 10.031 -20.922 -26.625 1 95.25 250 GLU B C 1
ATOM 4571 O O . GLU B 1 250 ? 10.289 -21.891 -25.938 1 95.25 250 GLU B O 1
ATOM 4576 N N . ASP B 1 251 ? 9.305 -19.969 -26.266 1 96.31 251 ASP B N 1
ATOM 4577 C CA . ASP B 1 251 ? 8.68 -20 -24.938 1 96.31 251 ASP B CA 1
ATOM 4578 C C . ASP B 1 251 ? 7.711 -21.172 -24.812 1 96.31 251 ASP B C 1
ATOM 4580 O O . ASP B 1 251 ? 7.66 -21.828 -23.781 1 96.31 251 ASP B O 1
ATOM 4584 N N . GLU B 1 252 ? 6.992 -21.359 -25.875 1 97.31 252 GLU B N 1
ATOM 4585 C CA . GLU B 1 252 ? 6.012 -22.438 -25.875 1 97.31 252 GLU B CA 1
ATOM 4586 C C . GLU B 1 252 ? 6.688 -23.812 -25.812 1 97.31 252 GLU B C 1
ATOM 4588 O O . GLU B 1 252 ? 6.238 -24.703 -25.078 1 97.31 252 GLU B O 1
ATOM 4593 N N . ALA B 1 253 ? 7.723 -23.906 -26.562 1 96.56 253 ALA B N 1
ATOM 4594 C CA . ALA B 1 253 ? 8.477 -25.156 -26.547 1 96.56 253 ALA B CA 1
ATOM 4595 C C . ALA B 1 253 ? 9.047 -25.438 -25.172 1 96.56 253 ALA B C 1
ATOM 4597 O O . ALA B 1 253 ? 9.031 -26.578 -24.703 1 96.56 253 ALA B O 1
ATOM 4598 N N . ARG B 1 254 ? 9.508 -24.391 -24.578 1 96.56 254 ARG B N 1
ATOM 4599 C CA . ARG B 1 254 ? 10.055 -24.531 -23.219 1 96.56 254 ARG B CA 1
ATOM 4600 C C . ARG B 1 254 ? 8.977 -24.969 -22.234 1 96.56 254 ARG B C 1
ATOM 4602 O O . ARG B 1 254 ? 9.242 -25.734 -21.312 1 96.56 254 ARG B O 1
ATOM 4609 N N . LEU B 1 255 ? 7.848 -24.438 -22.438 1 97.75 255 LEU B N 1
ATOM 4610 C CA . LEU B 1 255 ? 6.727 -24.797 -21.578 1 97.75 255 LEU B CA 1
ATOM 4611 C C . LEU B 1 255 ? 6.402 -26.281 -21.719 1 97.75 255 LEU B C 1
ATOM 4613 O O . LEU B 1 255 ? 6.203 -26.984 -20.719 1 97.75 255 LEU B O 1
ATOM 4617 N N . LEU B 1 256 ? 6.344 -26.75 -22.922 1 96.81 256 LEU B N 1
ATOM 4618 C CA . LEU B 1 256 ? 6.02 -28.156 -23.172 1 96.81 256 LEU B CA 1
ATOM 4619 C C . LEU B 1 256 ? 7.113 -29.078 -22.641 1 96.81 256 LEU B C 1
ATOM 4621 O O . LEU B 1 256 ? 6.824 -30.141 -22.109 1 96.81 256 LEU B O 1
ATOM 4625 N N . GLU B 1 257 ? 8.297 -28.641 -22.797 1 96.19 257 GLU B N 1
ATOM 4626 C CA . GLU B 1 257 ? 9.414 -29.391 -22.219 1 96.19 257 GLU B CA 1
ATOM 4627 C C . GLU B 1 257 ? 9.328 -29.438 -20.703 1 96.19 257 GLU B C 1
ATOM 4629 O O . GLU B 1 257 ? 9.594 -30.469 -20.078 1 96.19 257 GLU B O 1
ATOM 4634 N N . ALA B 1 258 ? 9 -28.328 -20.141 1 96.25 258 ALA B N 1
ATOM 4635 C CA . ALA B 1 258 ? 8.82 -28.266 -18.688 1 96.25 258 ALA B CA 1
ATOM 4636 C C . ALA B 1 258 ? 7.734 -29.234 -18.219 1 96.25 258 ALA B C 1
ATOM 4638 O O . ALA B 1 258 ? 7.883 -29.891 -17.188 1 96.25 258 ALA B O 1
ATOM 4639 N N . ALA B 1 259 ? 6.672 -29.266 -18.969 1 94.75 259 ALA B N 1
ATOM 4640 C CA . ALA B 1 259 ? 5.562 -30.156 -18.609 1 94.75 259 ALA B CA 1
ATOM 4641 C C . ALA B 1 259 ? 6 -31.609 -18.609 1 94.75 259 ALA B C 1
ATOM 4643 O O . ALA B 1 259 ? 5.633 -32.375 -17.719 1 94.75 259 ALA B O 1
ATOM 4644 N N . ARG B 1 260 ? 6.773 -31.969 -19.562 1 92.69 260 ARG B N 1
ATOM 4645 C CA . ARG B 1 260 ? 7.297 -33.312 -19.641 1 92.69 260 ARG B CA 1
ATOM 4646 C C . ARG B 1 260 ? 8.242 -33.625 -18.484 1 92.69 260 ARG B C 1
ATOM 4648 O O . ARG B 1 260 ? 8.141 -34.656 -17.844 1 92.69 260 ARG B O 1
ATOM 4655 N N . MET B 1 261 ? 9.078 -32.656 -18.266 1 91.88 261 MET B N 1
ATOM 4656 C CA . MET B 1 261 ? 10.102 -32.844 -17.234 1 91.88 261 MET B CA 1
ATOM 4657 C C . MET B 1 261 ? 9.469 -32.938 -15.859 1 91.88 261 MET B C 1
ATOM 4659 O O . MET B 1 261 ? 9.953 -33.719 -15.016 1 91.88 261 MET B O 1
ATOM 4663 N N . THR B 1 262 ? 8.414 -32.25 -15.609 1 92.19 262 THR B N 1
ATOM 4664 C CA . THR B 1 262 ? 7.824 -32.188 -14.281 1 92.19 262 THR B CA 1
ATOM 4665 C C . THR B 1 262 ? 6.652 -33.156 -14.156 1 92.19 262 THR B C 1
ATOM 4667 O O . THR B 1 262 ? 6.125 -33.344 -13.062 1 92.19 262 THR B O 1
ATOM 4670 N N . GLY B 1 263 ? 6.195 -33.719 -15.234 1 89.19 263 GLY B N 1
ATOM 4671 C CA . GLY B 1 263 ? 5.117 -34.688 -15.227 1 89.19 263 GLY B CA 1
ATOM 4672 C C . GLY B 1 263 ? 3.738 -34.062 -15.172 1 89.19 263 GLY B C 1
ATOM 4673 O O . GLY B 1 263 ? 2.766 -34.719 -14.781 1 89.19 263 GLY B O 1
ATOM 4674 N N . ILE B 1 264 ? 3.662 -32.781 -15.57 1 90.5 264 ILE B N 1
ATOM 4675 C CA . ILE B 1 264 ? 2.383 -32.125 -15.352 1 90.5 264 ILE B CA 1
ATOM 4676 C C . ILE B 1 264 ? 1.635 -32 -16.672 1 90.5 264 ILE B C 1
ATOM 4678 O O . ILE B 1 264 ? 0.858 -31.062 -16.875 1 90.5 264 ILE B O 1
ATOM 4682 N N . GLU B 1 265 ? 1.854 -32.844 -17.625 1 91.5 265 GLU B N 1
ATOM 4683 C CA . GLU B 1 265 ? 1.222 -32.75 -18.938 1 91.5 265 GLU B CA 1
ATOM 4684 C C . GLU B 1 265 ? -0.299 -32.812 -18.812 1 91.5 265 GLU B C 1
ATOM 4686 O O . GLU B 1 265 ? -1.003 -32.031 -19.469 1 91.5 265 GLU B O 1
ATOM 4691 N N . LEU B 1 266 ? -0.809 -33.688 -17.984 1 87.38 266 LEU B N 1
ATOM 4692 C CA . LEU B 1 266 ? -2.248 -33.812 -17.781 1 87.38 266 LEU B CA 1
ATOM 4693 C C . LEU B 1 266 ? -2.814 -32.5 -17.219 1 87.38 266 LEU B C 1
ATOM 4695 O O . LEU B 1 266 ? -3.803 -31.969 -17.75 1 87.38 266 LEU B O 1
ATOM 4699 N N . GLU B 1 267 ? -2.15 -32 -16.203 1 89.69 267 GLU B N 1
ATOM 4700 C CA . GLU B 1 267 ? -2.58 -30.766 -15.555 1 89.69 267 GLU B CA 1
ATOM 4701 C C . GLU B 1 267 ? -2.492 -29.578 -16.5 1 89.69 267 GLU B C 1
ATOM 4703 O O . GLU B 1 267 ? -3.391 -28.734 -16.531 1 89.69 267 GLU B O 1
ATOM 4708 N N . LEU B 1 268 ? -1.429 -29.516 -17.25 1 94.12 268 LEU B N 1
ATOM 4709 C CA . LEU B 1 268 ? -1.237 -28.438 -18.203 1 94.12 268 LEU B CA 1
ATOM 4710 C C . LEU B 1 268 ? -2.361 -28.422 -19.234 1 94.12 268 LEU B C 1
ATOM 4712 O O . LEU B 1 268 ? -3 -27.391 -19.453 1 94.12 268 LEU B O 1
ATOM 4716 N N . ALA B 1 269 ? -2.639 -29.594 -19.797 1 92.94 269 ALA B N 1
ATOM 4717 C CA . ALA B 1 269 ? -3.68 -29.703 -20.812 1 92.94 269 ALA B CA 1
ATOM 4718 C C . ALA B 1 269 ? -5.047 -29.328 -20.25 1 92.94 269 ALA B C 1
ATOM 4720 O O . ALA B 1 269 ? -5.797 -28.562 -20.859 1 92.94 269 ALA B O 1
ATOM 4721 N N . THR B 1 270 ? -5.316 -29.797 -19.109 1 89.31 270 THR B N 1
ATOM 4722 C CA . THR B 1 270 ? -6.621 -29.609 -18.484 1 89.31 270 THR B CA 1
ATOM 4723 C C . THR B 1 270 ? -6.844 -28.141 -18.125 1 89.31 270 THR B C 1
ATOM 4725 O O . THR B 1 270 ? -7.875 -27.562 -18.484 1 89.31 270 THR B O 1
ATOM 4728 N N . VAL B 1 271 ? -5.867 -27.531 -17.5 1 92.56 271 VAL B N 1
ATOM 4729 C CA . VAL B 1 271 ? -6.016 -26.172 -17 1 92.56 271 VAL B CA 1
ATOM 4730 C C . VAL B 1 271 ? -6.016 -25.188 -18.156 1 92.56 271 VAL B C 1
ATOM 4732 O O . VAL B 1 271 ? -6.797 -24.234 -18.172 1 92.56 271 VAL B O 1
ATOM 4735 N N . LEU B 1 272 ? -5.191 -25.391 -19.141 1 95.62 272 LEU B N 1
ATOM 4736 C CA . LEU B 1 272 ? -5.188 -24.531 -20.328 1 95.62 272 LEU B CA 1
ATOM 4737 C C . LEU B 1 272 ? -6.523 -24.609 -21.062 1 95.62 272 LEU B C 1
ATOM 4739 O O . LEU B 1 272 ? -7.059 -23.594 -21.5 1 95.62 272 LEU B O 1
ATOM 4743 N N . ASN B 1 273 ? -7.027 -25.828 -21.172 1 92.81 273 ASN B N 1
ATOM 4744 C CA . ASN B 1 273 ? -8.289 -26.031 -21.875 1 92.81 273 ASN B CA 1
ATOM 4745 C C . ASN B 1 273 ? -9.438 -25.281 -21.188 1 92.81 273 ASN B C 1
ATOM 4747 O O . ASN B 1 273 ? -10.164 -24.531 -21.828 1 92.81 273 ASN B O 1
ATOM 4751 N N . VAL B 1 274 ? -9.57 -25.484 -19.906 1 90.5 274 VAL B N 1
ATOM 4752 C CA . VAL B 1 274 ? -10.664 -24.859 -19.172 1 90.5 274 VAL B CA 1
ATOM 4753 C C . VAL B 1 274 ? -10.484 -23.344 -19.188 1 90.5 274 VAL B C 1
ATOM 4755 O O . VAL B 1 274 ? -11.453 -22.594 -19.359 1 90.5 274 VAL B O 1
ATOM 4758 N N . THR B 1 275 ? -9.266 -22.844 -19 1 94.56 275 THR B N 1
ATOM 4759 C CA . THR B 1 275 ? -8.984 -21.406 -19.031 1 94.56 275 THR B CA 1
ATOM 4760 C C . THR B 1 275 ? -9.32 -20.812 -20.391 1 94.56 275 THR B C 1
ATOM 4762 O O . THR B 1 275 ? -9.969 -19.766 -20.469 1 94.56 275 THR B O 1
ATOM 4765 N N . GLY B 1 276 ? -8.891 -21.469 -21.422 1 95.25 276 GLY B N 1
ATOM 4766 C CA . GLY B 1 276 ? -9.172 -21 -22.766 1 95.25 276 GLY B CA 1
ATOM 4767 C C . GLY B 1 276 ? -10.648 -20.906 -23.078 1 95.25 276 GLY B C 1
ATOM 4768 O O . GLY B 1 276 ? -11.109 -19.922 -23.688 1 95.25 276 GLY B O 1
ATOM 4769 N N . ARG B 1 277 ? -11.383 -21.875 -22.672 1 92.5 277 ARG B N 1
ATOM 4770 C CA . ARG B 1 277 ? -12.82 -21.906 -22.922 1 92.5 277 ARG B CA 1
ATOM 4771 C C . ARG B 1 277 ? -13.539 -20.844 -22.109 1 92.5 277 ARG B C 1
ATOM 4773 O O . ARG B 1 277 ? -14.469 -20.203 -22.594 1 92.5 277 ARG B O 1
ATOM 4780 N N . LEU B 1 278 ? -13.117 -20.672 -20.906 1 91.5 278 LEU B N 1
ATOM 4781 C CA . LEU B 1 278 ? -13.75 -19.703 -20.016 1 91.5 278 LEU B CA 1
ATOM 4782 C C . LEU B 1 278 ? -13.539 -18.281 -20.516 1 91.5 278 LEU B C 1
ATOM 4784 O O . LEU B 1 278 ? -14.469 -17.469 -20.516 1 91.5 278 LEU B O 1
ATOM 4788 N N . PHE B 1 279 ? -12.352 -17.969 -21 1 95.19 279 PHE B N 1
ATOM 4789 C CA . PHE B 1 279 ? -11.992 -16.578 -21.25 1 95.19 279 PHE B CA 1
ATOM 4790 C C . PHE B 1 279 ? -11.898 -16.328 -22.75 1 95.19 279 PHE B C 1
ATOM 4792 O O . PHE B 1 279 ? -11.523 -15.227 -23.172 1 95.19 279 PHE B O 1
ATOM 4799 N N . GLY B 1 280 ? -12.273 -17.344 -23.531 1 94.12 280 GLY B N 1
ATOM 4800 C CA . GLY B 1 280 ? -12.172 -17.172 -24.984 1 94.12 280 GLY B CA 1
ATOM 4801 C C . GLY B 1 280 ? -10.758 -16.891 -25.453 1 94.12 280 GLY B C 1
ATOM 4802 O O . GLY B 1 280 ? -10.531 -15.945 -26.203 1 94.12 280 GLY B O 1
ATOM 4803 N N . ALA B 1 281 ? -9.82 -17.703 -24.969 1 95.88 281 ALA B N 1
ATOM 4804 C CA . ALA B 1 281 ? -8.414 -17.547 -25.328 1 95.88 281 ALA B CA 1
ATOM 4805 C C . ALA B 1 281 ? -7.949 -18.688 -26.234 1 95.88 281 ALA B C 1
ATOM 4807 O O . ALA B 1 281 ? -7.473 -19.719 -25.75 1 95.88 281 ALA B O 1
ATOM 4808 N N . PRO B 1 282 ? -7.953 -18.531 -27.531 1 96.12 282 PRO B N 1
ATOM 4809 C CA . PRO B 1 282 ? -7.645 -19.609 -28.453 1 96.12 282 PRO B CA 1
ATOM 4810 C C . PRO B 1 282 ? -6.219 -20.141 -28.297 1 96.12 282 PRO B C 1
ATOM 4812 O O . PRO B 1 282 ? -5.977 -21.344 -28.484 1 96.12 282 PRO B O 1
ATOM 4815 N N . ARG B 1 283 ? -5.336 -19.281 -27.938 1 96.62 283 ARG B N 1
ATOM 4816 C CA . ARG B 1 283 ? -3.945 -19.688 -27.797 1 96.62 283 ARG B CA 1
ATOM 4817 C C . ARG B 1 283 ? -3.797 -20.719 -26.688 1 96.62 283 ARG B C 1
ATOM 4819 O O . ARG B 1 283 ? -2.99 -21.641 -26.781 1 96.62 283 ARG B O 1
ATOM 4826 N N . ALA B 1 284 ? -4.527 -20.531 -25.609 1 97.19 284 ALA B N 1
ATOM 4827 C CA . ALA B 1 284 ? -4.504 -21.5 -24.5 1 97.19 284 ALA B CA 1
ATOM 4828 C C . ALA B 1 284 ? -5 -22.859 -24.969 1 97.19 284 ALA B C 1
ATOM 4830 O O . ALA B 1 284 ? -4.402 -23.891 -24.641 1 97.19 284 ALA B O 1
ATOM 4831 N N . ILE B 1 285 ? -6.035 -22.875 -25.75 1 95.19 285 ILE B N 1
ATOM 4832 C CA . ILE B 1 285 ? -6.621 -24.109 -26.25 1 95.19 285 ILE B CA 1
ATOM 4833 C C . ILE B 1 285 ? -5.652 -24.781 -27.219 1 95.19 285 ILE B C 1
ATOM 4835 O O . ILE B 1 285 ? -5.465 -26 -27.172 1 95.19 285 ILE B O 1
ATOM 4839 N N . GLU B 1 286 ? -5.047 -23.984 -28.016 1 96.38 286 GLU B N 1
ATOM 4840 C CA . GLU B 1 286 ? -4.074 -24.516 -28.969 1 96.38 286 GLU B CA 1
ATOM 4841 C C . GLU B 1 286 ? -2.912 -25.203 -28.25 1 96.38 286 GLU B C 1
ATOM 4843 O O . GLU B 1 286 ? -2.473 -26.281 -28.641 1 96.38 286 GLU B O 1
ATOM 4848 N N . LEU B 1 287 ? -2.393 -24.547 -27.219 1 96.44 287 LEU B N 1
ATOM 4849 C CA . LEU B 1 287 ? -1.297 -25.125 -26.438 1 96.44 287 LEU B CA 1
ATOM 4850 C C . LEU B 1 287 ? -1.727 -26.422 -25.766 1 96.44 287 LEU B C 1
ATOM 4852 O O . LEU B 1 287 ? -0.962 -27.391 -25.719 1 96.44 287 LEU B O 1
ATOM 4856 N N . ALA B 1 288 ? -2.912 -26.438 -25.203 1 95.25 288 ALA B N 1
ATOM 4857 C CA . ALA B 1 288 ? -3.455 -27.625 -24.578 1 95.25 288 ALA B CA 1
ATOM 4858 C C . ALA B 1 288 ? -3.508 -28.797 -25.578 1 95.25 288 ALA B C 1
ATOM 4860 O O . ALA B 1 288 ? -3.182 -29.938 -25.219 1 95.25 288 ALA B O 1
ATOM 4861 N N . ASP B 1 289 ? -3.834 -28.484 -26.781 1 93.56 289 ASP B N 1
ATOM 4862 C CA . ASP B 1 289 ? -4.051 -29.5 -27.812 1 93.56 289 ASP B CA 1
ATOM 4863 C C . ASP B 1 289 ? -2.725 -30.047 -28.344 1 93.56 289 ASP B C 1
ATOM 4865 O O . ASP B 1 289 ? -2.699 -31.062 -29.031 1 93.56 289 ASP B O 1
ATOM 4869 N N . ARG B 1 290 ? -1.703 -29.375 -28.031 1 94.69 290 ARG B N 1
ATOM 4870 C CA . ARG B 1 290 ? -0.391 -29.875 -28.453 1 94.69 290 ARG B CA 1
ATOM 4871 C C . ARG B 1 290 ? 0.067 -31.031 -27.562 1 94.69 290 ARG B C 1
ATOM 4873 O O . ARG B 1 290 ? 1.018 -31.734 -27.906 1 94.69 290 ARG B O 1
ATOM 4880 N N . ILE B 1 291 ? -0.578 -31.188 -26.469 1 91.5 291 ILE B N 1
ATOM 4881 C CA . ILE B 1 291 ? -0.3 -32.312 -25.594 1 91.5 291 ILE B CA 1
ATOM 4882 C C . ILE B 1 291 ? -1.115 -33.531 -26.062 1 91.5 291 ILE B C 1
ATOM 4884 O O . ILE B 1 291 ? -2.34 -33.469 -26.172 1 91.5 291 ILE B O 1
ATOM 4888 N N . LYS B 1 292 ? -0.437 -34.594 -26.375 1 84.19 292 LYS B N 1
ATOM 4889 C CA . LYS B 1 292 ? -1.124 -35.781 -26.844 1 84.19 292 LYS B CA 1
ATOM 4890 C C . LYS B 1 292 ? -2.146 -36.281 -25.828 1 84.19 292 LYS B C 1
ATOM 4892 O O . LYS B 1 292 ? -1.798 -36.562 -24.672 1 84.19 292 LYS B O 1
ATOM 4897 N N . PRO B 1 293 ? -3.389 -36.312 -26.266 1 79.31 293 PRO B N 1
ATOM 4898 C CA . PRO B 1 293 ? -4.426 -36.719 -25.312 1 79.31 293 PRO B CA 1
ATOM 4899 C C . PRO B 1 293 ? -4.383 -38.219 -24.969 1 79.31 293 PRO B C 1
ATOM 4901 O O . PRO B 1 293 ? -4.16 -39.031 -25.859 1 79.31 293 PRO B O 1
ATOM 4904 N N . ASP B 1 294 ? -4.32 -38.469 -23.703 1 79.38 294 ASP B N 1
ATOM 4905 C CA . ASP B 1 294 ? -4.59 -39.812 -23.234 1 79.38 294 ASP B CA 1
ATOM 4906 C C . ASP B 1 294 ? -5.922 -39.906 -22.5 1 79.38 294 ASP B C 1
ATOM 4908 O O . ASP B 1 294 ? -6.707 -38.938 -22.531 1 79.38 294 ASP B O 1
ATOM 4912 N N . LEU B 1 295 ? -6.27 -41.062 -22.047 1 73.06 295 LEU B N 1
ATOM 4913 C CA . LEU B 1 295 ? -7.566 -41.25 -21.406 1 73.06 295 LEU B CA 1
ATOM 4914 C C . LEU B 1 295 ? -7.73 -40.281 -20.219 1 73.06 295 LEU B C 1
ATOM 4916 O O . LEU B 1 295 ? -8.812 -39.75 -20.016 1 73.06 295 LEU B O 1
ATOM 4920 N N . SER B 1 296 ? -6.703 -40.062 -19.562 1 73.56 296 SER B N 1
ATOM 4921 C CA . SER B 1 296 ? -6.754 -39.219 -18.391 1 73.56 296 SER B CA 1
ATOM 4922 C C . SER B 1 296 ? -7.043 -37.75 -18.781 1 73.56 296 SER B C 1
ATOM 4924 O O . SER B 1 296 ? -7.844 -37.094 -18.125 1 73.56 296 SER B O 1
ATOM 4926 N N . ILE B 1 297 ? -6.5 -37.375 -19.766 1 76.88 297 ILE B N 1
ATOM 4927 C CA . ILE B 1 297 ? -6.688 -36 -20.219 1 76.88 297 ILE B CA 1
ATOM 4928 C C . ILE B 1 297 ? -8.117 -35.812 -20.734 1 76.88 297 ILE B C 1
ATOM 4930 O O . ILE B 1 297 ? -8.75 -34.781 -20.453 1 76.88 297 ILE B O 1
ATOM 4934 N N . ARG B 1 298 ? -8.562 -36.781 -21.469 1 76.38 298 ARG B N 1
ATOM 4935 C CA . ARG B 1 298 ? -9.93 -36.719 -21.984 1 76.38 298 ARG B CA 1
ATOM 4936 C C . ARG B 1 298 ? -10.938 -36.656 -20.844 1 76.38 298 ARG B C 1
ATOM 4938 O O . ARG B 1 298 ? -11.875 -35.844 -20.859 1 76.38 298 ARG B O 1
ATOM 4945 N N . LEU B 1 299 ? -10.68 -37.438 -19.891 1 72.69 299 LEU B N 1
ATOM 4946 C CA . LEU B 1 299 ? -11.562 -37.5 -18.734 1 72.69 299 LEU B CA 1
ATOM 4947 C C . LEU B 1 299 ? -11.5 -36.188 -17.953 1 72.69 299 LEU B C 1
ATOM 4949 O O . LEU B 1 299 ? -12.531 -35.656 -17.5 1 72.69 299 LEU B O 1
ATOM 4953 N N . ALA B 1 300 ? -10.344 -35.656 -17.812 1 74.88 300 ALA B N 1
ATOM 4954 C CA . ALA B 1 300 ? -10.156 -34.406 -17.078 1 74.88 300 ALA B CA 1
ATOM 4955 C C . ALA B 1 300 ? -10.867 -33.25 -17.781 1 74.88 300 ALA B C 1
ATOM 4957 O O . ALA B 1 300 ? -11.492 -32.406 -17.141 1 74.88 300 ALA B O 1
ATOM 4958 N N . LYS B 1 301 ? -10.797 -33.219 -19.062 1 74.75 301 LYS B N 1
ATOM 4959 C CA . LYS B 1 301 ? -11.453 -32.188 -19.844 1 74.75 301 LYS B CA 1
ATOM 4960 C C . LYS B 1 301 ? -12.969 -32.25 -19.672 1 74.75 301 LYS B C 1
ATOM 4962 O O . LYS B 1 301 ? -13.633 -31.219 -19.688 1 74.75 301 LYS B O 1
ATOM 4967 N N . TRP B 1 302 ? -13.375 -33.438 -19.5 1 71.38 302 TRP B N 1
ATOM 4968 C CA . TRP B 1 302 ? -14.812 -33.656 -19.312 1 71.38 302 TRP B CA 1
ATOM 4969 C C . TRP B 1 302 ? -15.227 -33.25 -17.906 1 71.38 302 TRP B C 1
ATOM 4971 O O . TRP B 1 302 ? -16.312 -32.688 -17.703 1 71.38 302 TRP B O 1
ATOM 4981 N N . LEU B 1 303 ? -14.391 -33.406 -16.953 1 71.12 303 LEU B N 1
ATOM 4982 C CA . LEU B 1 303 ? -14.703 -33.188 -15.547 1 71.12 303 LEU B CA 1
ATOM 4983 C C . LEU B 1 303 ? -14.562 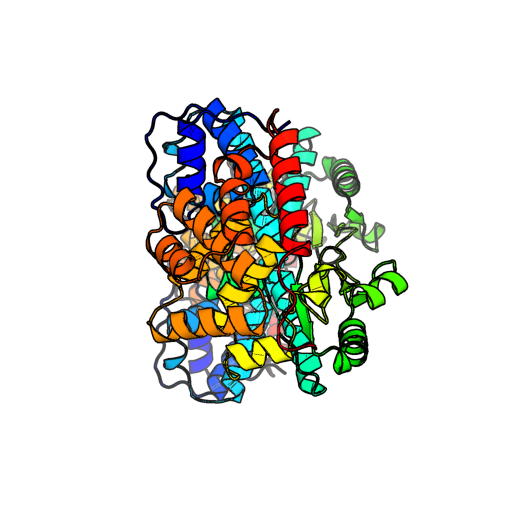-31.719 -15.18 1 71.12 303 LEU B C 1
ATOM 4985 O O . LEU B 1 303 ? -15.352 -31.188 -14.391 1 71.12 303 LEU B O 1
ATOM 4989 N N . ILE B 1 304 ? -13.562 -31.141 -15.781 1 73 304 ILE B N 1
ATOM 4990 C CA . ILE B 1 304 ? -13.242 -29.766 -15.391 1 73 304 ILE B CA 1
ATOM 4991 C C . ILE B 1 304 ? -13.719 -28.797 -16.469 1 73 304 ILE B C 1
ATOM 4993 O O . ILE B 1 304 ? -13.07 -28.656 -17.516 1 73 304 ILE B O 1
ATOM 4997 N N . THR B 1 305 ? -14.867 -28.234 -16.234 1 73.12 305 THR B N 1
ATOM 4998 C CA . THR B 1 305 ? -15.469 -27.297 -17.172 1 73.12 305 THR B CA 1
ATOM 4999 C C . THR B 1 305 ? -15.648 -25.922 -16.531 1 73.12 305 THR B C 1
ATOM 5001 O O . THR B 1 305 ? -15.477 -25.781 -15.32 1 73.12 305 THR B O 1
ATOM 5004 N N . GLY B 1 306 ? -15.812 -24.953 -17.375 1 72.62 306 GLY B N 1
ATOM 5005 C CA . GLY B 1 306 ? -16.094 -23.609 -16.891 1 72.62 306 GLY B CA 1
ATOM 5006 C C . GLY B 1 306 ? -17.281 -23.562 -15.938 1 72.62 306 GLY B C 1
ATOM 5007 O O . GLY B 1 306 ? -17.25 -22.859 -14.93 1 72.62 306 GLY B O 1
ATOM 5008 N N . ASN B 1 307 ? -18.219 -24.297 -16.312 1 69.69 307 ASN B N 1
ATOM 5009 C CA . ASN B 1 307 ? -19.422 -24.359 -15.492 1 69.69 307 ASN B CA 1
ATOM 5010 C C . ASN B 1 307 ? -19.125 -24.906 -14.102 1 69.69 307 ASN B C 1
ATOM 5012 O O . ASN B 1 307 ? -19.672 -24.438 -13.102 1 69.69 307 ASN B O 1
ATOM 5016 N N . MET B 1 308 ? -18.234 -25.891 -14.07 1 67.31 308 MET B N 1
ATOM 5017 C CA . MET B 1 308 ? -17.844 -26.453 -12.789 1 67.31 308 MET B CA 1
ATOM 5018 C C . MET B 1 308 ? -17.109 -25.422 -11.938 1 67.31 308 MET B C 1
ATOM 5020 O O . MET B 1 308 ? -17.328 -25.344 -10.727 1 67.31 308 MET B O 1
ATOM 5024 N N . LEU B 1 309 ? -16.328 -24.641 -12.531 1 72.44 309 LEU B N 1
ATOM 5025 C CA . LEU B 1 309 ? -15.523 -23.656 -11.82 1 72.44 309 LEU B CA 1
ATOM 5026 C C . LEU B 1 309 ? -16.406 -22.531 -11.289 1 72.44 309 LEU B C 1
ATOM 5028 O O . LEU B 1 309 ? -16.156 -22 -10.203 1 72.44 309 LEU B O 1
ATOM 5032 N N . LEU B 1 310 ? -17.406 -22.172 -11.984 1 72.38 310 LEU B N 1
ATOM 5033 C CA . LEU B 1 310 ? -18.266 -21.047 -11.617 1 72.38 310 LEU B CA 1
ATOM 5034 C C . LEU B 1 310 ? -19.312 -21.484 -10.609 1 72.38 310 LEU B C 1
ATOM 5036 O O . LEU B 1 310 ? -19.828 -20.656 -9.844 1 72.38 310 LEU B O 1
ATOM 5040 N N . ARG B 1 311 ? -19.656 -22.766 -10.531 1 62.94 311 ARG B N 1
ATOM 5041 C CA . ARG B 1 311 ? -20.781 -23.219 -9.719 1 62.94 311 ARG B CA 1
ATOM 5042 C C . ARG B 1 311 ? -20.297 -23.875 -8.43 1 62.94 311 ARG B C 1
ATOM 5044 O O . ARG B 1 311 ? -20.969 -24.75 -7.887 1 62.94 311 ARG B O 1
ATOM 5051 N N . VAL B 1 312 ? -19.078 -23.531 -7.977 1 55.78 312 VAL B N 1
ATOM 5052 C CA . VAL B 1 312 ? -18.5 -24.156 -6.793 1 55.78 312 VAL B CA 1
ATOM 5053 C C . VAL B 1 312 ? -19.344 -23.812 -5.562 1 55.78 312 VAL B C 1
ATOM 5055 O O . VAL B 1 312 ? -19.484 -24.641 -4.66 1 55.78 312 VAL B O 1
ATOM 5058 N N . ASN B 1 313 ? -19.875 -22.578 -5.324 1 54.12 313 ASN B N 1
ATOM 5059 C CA . ASN B 1 313 ? -20.594 -22.203 -4.105 1 54.12 313 ASN B CA 1
ATOM 5060 C C . ASN B 1 313 ? -22.109 -22.297 -4.297 1 54.12 313 ASN B C 1
ATOM 5062 O O . ASN B 1 313 ? -22.875 -21.875 -3.434 1 54.12 313 ASN B O 1
ATOM 5066 N N . SER B 1 314 ? -22.594 -22.641 -5.539 1 48.59 314 SER B N 1
ATOM 5067 C CA . SER B 1 314 ? -24.031 -22.766 -5.727 1 48.59 314 SER B CA 1
ATOM 5068 C C . SER B 1 314 ? -24.516 -24.156 -5.328 1 48.59 314 SER B C 1
ATOM 5070 O O . SER B 1 314 ? -23.719 -25.016 -4.926 1 48.59 314 SER B O 1
ATOM 5072 N N . ARG B 1 315 ? -25.859 -24.469 -5.293 1 46.56 315 ARG B N 1
ATOM 5073 C CA . ARG B 1 315 ? -26.578 -25.719 -5.055 1 46.56 315 ARG B CA 1
ATOM 5074 C C . ARG B 1 315 ? -25.859 -26.906 -5.688 1 46.56 315 ARG B C 1
ATOM 5076 O O . ARG B 1 315 ? -25.953 -28.031 -5.207 1 46.56 315 ARG B O 1
ATOM 5083 N N . GLU B 1 316 ? -25.188 -26.594 -6.715 1 50.03 316 GLU B N 1
ATOM 5084 C CA . GLU B 1 316 ? -24.531 -27.703 -7.406 1 50.03 316 GLU B CA 1
ATOM 5085 C C . GLU B 1 316 ? -23.109 -27.906 -6.891 1 50.03 316 GLU B C 1
ATOM 5087 O O . GLU B 1 316 ? -22.25 -28.453 -7.598 1 50.03 316 GLU B O 1
ATOM 5092 N N . LYS B 1 317 ? -22.844 -27.391 -5.625 1 57.78 317 LYS B N 1
ATOM 5093 C CA . LYS B 1 317 ? -21.609 -27.5 -4.855 1 57.78 317 LYS B CA 1
ATOM 5094 C C . LYS B 1 317 ? -21.109 -28.938 -4.828 1 57.78 317 LYS B C 1
ATOM 5096 O O . LYS B 1 317 ? -19.906 -29.188 -4.965 1 57.78 317 LYS B O 1
ATOM 5101 N N . LEU B 1 318 ? -22.141 -29.656 -4.715 1 49.75 318 LEU B N 1
ATOM 5102 C CA . LEU B 1 318 ? -21.766 -31.062 -4.59 1 49.75 318 LEU B CA 1
ATOM 5103 C C . LEU B 1 318 ? -21.172 -31.578 -5.895 1 49.75 318 LEU B C 1
ATOM 5105 O O . LEU B 1 318 ? -20.188 -32.312 -5.875 1 49.75 318 LEU B O 1
ATOM 5109 N N . ARG B 1 319 ? -21.75 -31.188 -7.008 1 55.53 319 ARG B N 1
ATOM 5110 C CA . ARG B 1 319 ? -21.25 -31.656 -8.297 1 55.53 319 ARG B CA 1
ATOM 5111 C C . ARG B 1 319 ? -19.859 -31.094 -8.586 1 55.53 319 ARG B C 1
ATOM 5113 O O . ARG B 1 319 ? -18.984 -31.812 -9.086 1 55.53 319 ARG B O 1
ATOM 5120 N N . SER B 1 320 ? -19.703 -29.859 -8.297 1 64.94 320 SER B N 1
ATOM 5121 C CA . SER B 1 320 ? -18.391 -29.234 -8.508 1 64.94 320 SER B CA 1
ATOM 5122 C C . SER B 1 320 ? -17.328 -29.875 -7.633 1 64.94 320 SER B C 1
ATOM 5124 O O . SER B 1 320 ? -16.219 -30.156 -8.109 1 64.94 320 SER B O 1
ATOM 5126 N N . ARG B 1 321 ? -17.672 -30.172 -6.484 1 64.56 321 ARG B N 1
ATOM 5127 C CA . ARG B 1 321 ? -16.75 -30.844 -5.578 1 64.56 321 ARG B CA 1
ATOM 5128 C C . ARG B 1 321 ? -16.406 -32.25 -6.074 1 64.56 321 ARG B C 1
ATOM 5130 O O . ARG B 1 321 ? -15.25 -32.656 -6.043 1 64.56 321 ARG B O 1
ATOM 5137 N N . LEU B 1 322 ? -17.453 -32.906 -6.512 1 58.19 322 LEU B N 1
ATOM 5138 C CA . LEU B 1 322 ? -17.266 -34.25 -7.008 1 58.19 322 LEU B CA 1
ATOM 5139 C C . LEU B 1 322 ? -16.359 -34.25 -8.234 1 58.19 322 LEU B C 1
ATOM 5141 O O . LEU B 1 322 ? -15.508 -35.156 -8.375 1 58.19 322 LEU B O 1
ATOM 5145 N N . SER B 1 323 ? -16.688 -33.281 -9.062 1 64.88 323 SER B N 1
ATOM 5146 C CA . SER B 1 323 ? -15.852 -33.188 -10.258 1 64.88 323 SER B CA 1
ATOM 5147 C C . SER B 1 323 ? -14.398 -32.906 -9.906 1 64.88 323 SER B C 1
ATOM 5149 O O . SER B 1 323 ? -13.477 -33.469 -10.5 1 64.88 323 SER B O 1
ATOM 5151 N N . ARG B 1 324 ? -14.188 -32.156 -8.945 1 67.19 324 ARG B N 1
ATOM 5152 C CA . ARG B 1 324 ? -12.828 -31.844 -8.508 1 67.19 324 ARG B CA 1
ATOM 5153 C C . ARG B 1 324 ? -12.18 -33.031 -7.84 1 67.19 324 ARG B C 1
ATOM 5155 O O . ARG B 1 324 ? -11 -33.312 -8.062 1 67.19 324 ARG B O 1
ATOM 5162 N N . ASP B 1 325 ? -12.992 -33.688 -7.082 1 67.62 325 ASP B N 1
ATOM 5163 C CA . ASP B 1 325 ? -12.492 -34.906 -6.445 1 67.62 325 ASP B CA 1
ATOM 5164 C C . ASP B 1 325 ? -12.148 -35.969 -7.488 1 67.62 325 ASP B C 1
ATOM 5166 O O . ASP B 1 325 ? -11.125 -36.656 -7.371 1 67.62 325 ASP B O 1
ATOM 5170 N N . ALA B 1 326 ? -13.062 -36.031 -8.453 1 65.44 326 ALA B N 1
ATOM 5171 C CA . ALA B 1 326 ? -12.812 -36.969 -9.547 1 65.44 326 ALA B CA 1
ATOM 5172 C C . ALA B 1 326 ? -11.547 -36.594 -10.305 1 65.44 326 ALA B C 1
ATOM 5174 O O . ALA B 1 326 ? -10.773 -37.469 -10.695 1 65.44 326 ALA B O 1
ATOM 5175 N N . PHE B 1 327 ? -11.398 -35.375 -10.438 1 68.88 327 PHE B N 1
ATOM 5176 C CA . PHE B 1 327 ? -10.18 -34.938 -11.094 1 68.88 327 PHE B CA 1
ATOM 5177 C C . PHE B 1 327 ? -8.953 -35.312 -10.281 1 68.88 327 PHE B C 1
ATOM 5179 O O . PHE B 1 327 ? -7.945 -35.781 -10.836 1 68.88 327 PHE B O 1
ATOM 5186 N N . ARG B 1 328 ? -9.031 -35.188 -9.055 1 70.06 328 ARG B N 1
ATOM 5187 C CA . ARG B 1 328 ? -7.938 -35.594 -8.18 1 70.06 328 ARG B CA 1
ATOM 5188 C C . ARG B 1 328 ? -7.645 -37.062 -8.328 1 70.06 328 ARG B C 1
ATOM 5190 O O . ARG B 1 328 ? -6.484 -37.5 -8.297 1 70.06 328 ARG B O 1
ATOM 5197 N N . TRP B 1 329 ? -8.719 -37.781 -8.422 1 64.94 329 TRP B N 1
ATOM 5198 C CA . TRP B 1 329 ? -8.578 -39.219 -8.617 1 64.94 329 TRP B CA 1
ATOM 5199 C C . TRP B 1 329 ? -7.883 -39.5 -9.945 1 64.94 329 TRP B C 1
ATOM 5201 O O . TRP B 1 329 ? -6.977 -40.344 -10.008 1 64.94 329 TRP B O 1
ATOM 5211 N N . VAL B 1 330 ? -8.273 -38.781 -10.945 1 64.69 330 VAL B N 1
ATOM 5212 C CA . VAL B 1 330 ? -7.668 -38.969 -12.266 1 64.69 330 VAL B CA 1
ATOM 5213 C C . VAL B 1 330 ? -6.184 -38.594 -12.203 1 64.69 330 VAL B C 1
ATOM 5215 O O . VAL B 1 330 ? -5.352 -39.281 -12.797 1 64.69 330 VAL B O 1
ATOM 5218 N N . GLN B 1 331 ? -5.891 -37.594 -11.516 1 69.06 331 GLN B N 1
ATOM 5219 C CA . GLN B 1 331 ? -4.504 -37.188 -11.367 1 69.06 331 GLN B CA 1
ATOM 5220 C C . GLN B 1 331 ? -3.66 -38.281 -10.703 1 69.06 331 GLN B C 1
ATOM 5222 O O . GLN B 1 331 ? -2.518 -38.5 -11.102 1 69.06 331 GLN B O 1
ATOM 5227 N N . ARG B 1 332 ? -4.227 -38.938 -9.766 1 66.88 332 ARG B N 1
ATOM 5228 C CA . ARG B 1 332 ? -3.502 -39.938 -9.008 1 66.88 332 ARG B CA 1
ATOM 5229 C C . ARG B 1 332 ? -3.283 -41.219 -9.844 1 66.88 332 ARG B C 1
ATOM 5231 O O . ARG B 1 332 ? -2.305 -41.938 -9.648 1 66.88 332 ARG B O 1
ATOM 5238 N N . LEU B 1 333 ? -4.195 -41.375 -10.773 1 62.88 333 LEU B N 1
ATOM 5239 C CA . LEU B 1 333 ? -4.145 -42.594 -11.562 1 62.88 333 LEU B CA 1
ATOM 5240 C C . LEU B 1 333 ? -3.277 -42.406 -12.805 1 62.88 333 LEU B C 1
ATOM 5242 O O . LEU B 1 333 ? -2.875 -43.406 -13.445 1 62.88 333 LEU B O 1
ATOM 5246 N N . ALA B 1 334 ? -3.041 -41.219 -13.055 1 63.97 334 ALA B N 1
ATOM 5247 C CA . ALA B 1 334 ? -2.295 -40.938 -14.273 1 63.97 334 ALA B CA 1
ATOM 5248 C C . ALA B 1 334 ? -0.858 -41.438 -14.172 1 63.97 334 ALA B C 1
ATOM 5250 O O . ALA B 1 334 ? -0.346 -41.656 -13.07 1 63.97 334 ALA B O 1
ATOM 5251 N N . ARG B 1 335 ? -0.166 -41.781 -15.32 1 62.53 335 ARG B N 1
ATOM 5252 C CA . ARG B 1 335 ? 1.141 -42.406 -15.469 1 62.53 335 ARG B CA 1
ATOM 5253 C C . ARG B 1 335 ? 2.207 -41.656 -14.688 1 62.53 335 ARG B C 1
ATOM 5255 O O . ARG B 1 335 ? 2.24 -40.438 -14.711 1 62.53 335 ARG B O 1
ATOM 5262 N N . PRO B 1 336 ? 2.957 -42.375 -13.836 1 58.16 336 PRO B N 1
ATOM 5263 C CA . PRO B 1 336 ? 4.031 -41.781 -13.047 1 58.16 336 PRO B CA 1
ATOM 5264 C C . PRO B 1 336 ? 5.105 -41.125 -13.914 1 58.16 336 PRO B C 1
ATOM 5266 O O . PRO B 1 336 ? 5.172 -41.375 -15.117 1 58.16 336 PRO B O 1
ATOM 5269 N N . ARG B 1 337 ? 5.898 -40.188 -13.344 1 62.19 337 ARG B N 1
ATOM 5270 C CA . ARG B 1 337 ? 6.977 -39.469 -14.031 1 62.19 337 ARG B CA 1
ATOM 5271 C C . ARG B 1 337 ? 8.031 -40.469 -14.539 1 62.19 337 ARG B C 1
ATOM 5273 O O . ARG B 1 337 ? 8.344 -41.438 -13.875 1 62.19 337 ARG B O 1
ATOM 5280 N N . PRO B 1 338 ? 8.289 -40.375 -15.859 1 51.25 338 PRO B N 1
ATOM 5281 C CA . PRO B 1 338 ? 9.336 -41.281 -16.359 1 51.25 338 PRO B CA 1
ATOM 5282 C C . PRO B 1 338 ? 10.633 -41.156 -15.562 1 51.25 338 PRO B C 1
ATOM 5284 O O . PRO B 1 338 ? 11.43 -42.125 -15.531 1 51.25 338 PRO B O 1
ATOM 5287 N N . TYR B 1 339 ? 11.023 -39.875 -15.078 1 48.56 339 TYR B N 1
ATOM 5288 C CA . TYR B 1 339 ? 12.328 -39.75 -14.445 1 48.56 339 TYR B CA 1
ATOM 5289 C C . TYR B 1 339 ? 12.188 -39.594 -12.938 1 48.56 339 TYR B C 1
ATOM 5291 O O . TYR B 1 339 ? 11.664 -38.562 -12.477 1 48.56 339 TYR B O 1
ATOM 5299 N N . PRO B 1 340 ? 12.219 -40.75 -12.164 1 46.06 340 PRO B N 1
ATOM 5300 C CA . PRO B 1 340 ? 12.094 -40.656 -10.703 1 46.06 340 PRO B CA 1
ATOM 5301 C C . PRO B 1 340 ? 12.992 -39.594 -10.094 1 46.06 340 PRO B C 1
ATOM 5303 O O . PRO B 1 340 ? 14.055 -39.281 -10.648 1 46.06 340 PRO B O 1
ATOM 5306 N N . ALA B 1 341 ? 12.391 -38.75 -9.047 1 43.91 341 ALA B N 1
ATOM 5307 C CA . ALA B 1 341 ? 13.305 -37.906 -8.289 1 43.91 341 ALA B CA 1
ATOM 5308 C C . ALA B 1 341 ? 14.438 -38.719 -7.68 1 43.91 341 ALA B C 1
ATOM 5310 O O . ALA B 1 341 ? 14.242 -39.875 -7.27 1 43.91 341 ALA B O 1
#